Protein AF-0000000065842151 (afdb_homodimer)

Organism: Pteridium aquilinum subsp. aquilinum (NCBI:txid104588)

Radius of gyration: 40.68 Å; Cα contacts (8 Å, |Δi|>4): 523; chains: 2; bounding box: 52×160×145 Å

Secondary structure (DSSP, 8-state):
------------------------------------S--------SPPPHHHHHHHHHHHHHHHHHHHHHHHHHHT-EEEEE-TTS-EEEEEGGG-HHHHHHHHHHHHHHHHHHHHHHHHHHHHHHSS-SS-HHHHHHHHHHHHHHHHHHHHHHHHHHHHHHHHHHTTSB-BTTTB-TTTSHHHHHHHHHHHHHHHHHHHHHHHHHHHHHHHHHHHHHH--/------------------------------------S--------SPPPHHHHHHHHHHHHHHHHHHHHHHHHHHT-EEEEE-TTS-EEEEEGGG-HHHHHHHHHHHHHHHHHHHHHHHHHHHHHHSS-SS-HHHHHHHHHHHHHHHHHHHHHHHHHHHHHHHHHHTTSB-BTTTB-TTTSHHHHHHHHHHHHHHHHHHHHHHHHHHHHHHHHHHHHHH--

Structure (mmCIF, N/CA/C/O backbone):
data_AF-0000000065842151-model_v1
#
loop_
_entity.id
_entity.type
_entity.pdbx_description
1 polymer 'CASP-like protein 4C1'
#
loop_
_atom_site.group_PDB
_atom_site.id
_atom_site.type_symbol
_atom_site.label_atom_id
_atom_site.label_alt_id
_atom_site.label_comp_id
_atom_site.label_asym_id
_atom_site.label_entity_id
_atom_site.label_seq_id
_atom_site.pdbx_PDB_ins_code
_atom_site.Cartn_x
_atom_site.Cartn_y
_atom_site.Cartn_z
_atom_site.occupancy
_atom_site.B_iso_or_equiv
_atom_site.auth_seq_id
_atom_site.auth_comp_id
_atom_site.auth_asym_id
_atom_site.auth_atom_id
_atom_site.pdbx_PDB_model_num
ATOM 1 N N . MET A 1 1 ? -9.914 57.281 116.688 1 24.91 1 MET A N 1
ATOM 2 C CA . MET A 1 1 ? -9.477 58.281 115.688 1 24.91 1 MET A CA 1
ATOM 3 C C . MET A 1 1 ? -9.211 57.625 114.375 1 24.91 1 MET A C 1
ATOM 5 O O . MET A 1 1 ? -9.328 58.281 113.312 1 24.91 1 MET A O 1
ATOM 9 N N . ASP A 1 2 ? -8.398 56.594 114.438 1 25.83 2 ASP A N 1
ATOM 10 C CA . ASP A 1 2 ? -7.629 56.188 113.25 1 25.83 2 ASP A CA 1
ATOM 11 C C . ASP A 1 2 ? -8.547 55.656 112.188 1 25.83 2 ASP A C 1
ATOM 13 O O . ASP A 1 2 ? -9.344 54.75 112.375 1 25.83 2 ASP A O 1
ATOM 17 N N . SER A 1 3 ? -8.828 56.438 111.25 1 30.03 3 SER A N 1
ATOM 18 C CA . SER A 1 3 ? -9.789 56.5 110.188 1 30.03 3 SER A CA 1
ATOM 19 C C . SER A 1 3 ? -9.492 55.438 109.125 1 30.03 3 SER A C 1
ATOM 21 O O . SER A 1 3 ? -8.336 55.219 108.75 1 30.03 3 SER A O 1
ATOM 23 N N . PRO A 1 4 ? -10.25 54.375 109.125 1 31.84 4 PRO A N 1
ATOM 24 C CA . PRO A 1 4 ? -10.156 53.156 108.312 1 31.84 4 PRO A CA 1
ATOM 25 C C . PRO A 1 4 ? -10.094 53.438 106.812 1 31.84 4 PRO A C 1
ATOM 27 O O . PRO A 1 4 ? -11.008 54.062 106.25 1 31.84 4 PRO A O 1
ATOM 30 N N . GLU A 1 5 ? -9 53.906 106.312 1 28.08 5 GLU A N 1
ATOM 31 C CA . GLU A 1 5 ? -8.766 54.375 104.938 1 28.08 5 GLU A CA 1
ATOM 32 C C . GLU A 1 5 ? -9.148 53.312 103.875 1 28.08 5 GLU A C 1
ATOM 34 O O . GLU A 1 5 ? -8.664 52.156 103.938 1 28.08 5 GLU A O 1
ATOM 39 N N . SER A 1 6 ? -10.383 53.281 103.5 1 28.17 6 SER A N 1
ATOM 40 C CA . SER A 1 6 ? -11.125 52.438 102.562 1 28.17 6 SER A CA 1
ATOM 41 C C . SER A 1 6 ? -10.406 52.312 101.25 1 28.17 6 SER A C 1
ATOM 43 O O . SER A 1 6 ? -10.203 53.312 100.562 1 28.17 6 SER A O 1
ATOM 45 N N . SER A 1 7 ? -9.352 51.562 101.188 1 27.31 7 SER A N 1
ATOM 46 C CA . SER A 1 7 ? -8.453 51.406 100.062 1 27.31 7 SER A CA 1
ATOM 47 C C . SER A 1 7 ? -9.211 51.031 98.75 1 27.31 7 SER A C 1
ATOM 49 O O . SER A 1 7 ? -9.891 50 98.75 1 27.31 7 SER A O 1
ATOM 51 N N . ASP A 1 8 ? -9.812 51.938 98.125 1 26.78 8 ASP A N 1
ATOM 52 C CA . ASP A 1 8 ? -10.609 51.938 96.938 1 26.78 8 ASP A CA 1
ATOM 53 C C . ASP A 1 8 ? -9.891 51.219 95.812 1 26.78 8 ASP A C 1
ATOM 55 O O . ASP A 1 8 ? -8.922 51.719 95.25 1 26.78 8 ASP A O 1
ATOM 59 N N . ARG A 1 9 ? -9.531 50.062 96.125 1 24.05 9 ARG A N 1
ATOM 60 C CA . ARG A 1 9 ? -8.633 49.406 95.188 1 24.05 9 ARG A CA 1
ATOM 61 C C . ARG A 1 9 ? -9.086 49.594 93.75 1 24.05 9 ARG A C 1
ATOM 63 O O . ARG A 1 9 ? -10.188 50.094 93.5 1 24.05 9 ARG A O 1
ATOM 70 N N . GLY A 1 10 ? -9.031 48.594 93 1 23.36 10 GLY A N 1
ATOM 71 C CA . GLY A 1 10 ? -8.227 48.031 91.875 1 23.36 10 GLY A CA 1
ATOM 72 C C . GLY A 1 10 ? -8.914 48.094 90.562 1 23.36 10 GLY A C 1
ATOM 73 O O . GLY A 1 10 ? -8.383 47.594 89.562 1 23.36 10 GLY A O 1
ATOM 74 N N . LEU A 1 11 ? -10.258 48.344 90.562 1 25.69 11 LEU A N 1
ATOM 75 C CA . LEU A 1 11 ? -10.977 47.656 89.5 1 25.69 11 LEU A CA 1
ATOM 76 C C . LEU A 1 11 ? -10.648 48.25 88.125 1 25.69 11 LEU A C 1
ATOM 78 O O . LEU A 1 11 ? -11.008 49.375 87.875 1 25.69 11 LEU A O 1
ATOM 82 N N . ASN A 1 12 ? -9.453 48.25 87.812 1 26 12 ASN A N 1
ATOM 83 C CA . ASN A 1 12 ? -9.156 48.844 86.5 1 26 12 ASN A CA 1
ATOM 84 C C . ASN A 1 12 ? -10.141 48.406 85.438 1 26 12 ASN A C 1
ATOM 86 O O . ASN A 1 12 ? -10.398 47.219 85.25 1 26 12 ASN A O 1
ATOM 90 N N . PRO A 1 13 ? -11.078 49.25 85.188 1 26.97 13 PRO A N 1
ATOM 91 C CA . PRO A 1 13 ? -12.094 48.938 84.188 1 26.97 13 PRO A CA 1
ATOM 92 C C . PRO A 1 13 ? -11.492 48.375 82.875 1 26.97 13 PRO A C 1
ATOM 94 O O . PRO A 1 13 ? -10.422 48.812 82.438 1 26.97 13 PRO A O 1
ATOM 97 N N . MET A 1 14 ? -11.508 47.094 82.75 1 27.36 14 MET A N 1
ATOM 98 C CA . MET A 1 14 ? -11.016 46.406 81.562 1 27.36 14 MET A CA 1
ATOM 99 C C . MET A 1 14 ? -11.586 47.062 80.312 1 27.36 14 MET A C 1
ATOM 101 O O . MET A 1 14 ? -12.805 47.125 80.125 1 27.36 14 MET A O 1
ATOM 105 N N . THR A 1 15 ? -11.18 48.312 80.062 1 27.17 15 THR A N 1
ATOM 106 C CA . THR A 1 15 ? -11.664 48.906 78.812 1 27.17 15 THR A CA 1
ATOM 107 C C . THR A 1 15 ? -11.68 47.906 77.688 1 27.17 15 THR A C 1
ATOM 109 O O . THR A 1 15 ? -10.734 47.125 77.5 1 27.17 15 THR A O 1
ATOM 112 N N . PRO A 1 16 ? -12.859 47.406 77.375 1 27.44 16 PRO A N 1
ATOM 113 C CA . PRO A 1 16 ? -12.922 46.406 76.312 1 27.44 16 PRO A CA 1
ATOM 114 C C . PRO A 1 16 ? -12.125 46.812 75.062 1 27.44 16 PRO A C 1
ATOM 116 O O . PRO A 1 16 ? -12.094 48 74.688 1 27.44 16 PRO A O 1
ATOM 119 N N . ASP A 1 17 ? -10.914 46.438 74.938 1 26.8 17 ASP A N 1
ATOM 120 C CA . ASP A 1 17 ? -10.086 46.719 73.75 1 26.8 17 ASP A CA 1
ATOM 121 C C . ASP A 1 17 ? -10.891 46.594 72.438 1 26.8 17 ASP A C 1
ATOM 123 O O . ASP A 1 17 ? -11.539 45.562 72.25 1 26.8 17 ASP A O 1
ATOM 127 N N . HIS A 1 18 ? -11.609 47.594 72.125 1 26.8 18 HIS A N 1
ATOM 128 C CA . HIS A 1 18 ? -12.297 47.594 70.812 1 26.8 18 HIS A CA 1
ATOM 129 C C . HIS A 1 18 ? -11.43 47 69.75 1 26.8 18 HIS A C 1
ATOM 131 O O . HIS A 1 18 ? -10.305 47.438 69.5 1 26.8 18 HIS A O 1
ATOM 137 N N . GLY A 1 19 ? -11.328 45.75 69.688 1 25.97 19 GLY A N 1
ATOM 138 C CA . GLY A 1 19 ? -10.648 45.031 68.625 1 25.97 19 GLY A CA 1
ATOM 139 C C . GLY A 1 19 ? -10.906 45.625 67.25 1 25.97 19 GLY A C 1
ATOM 140 O O . GLY A 1 19 ? -12.055 45.688 66.812 1 25.97 19 GLY A O 1
ATOM 141 N N . GLY A 1 20 ? -10.312 46.781 67.062 1 25.92 20 GLY A N 1
ATOM 142 C CA . GLY A 1 20 ? -10.375 47.438 65.75 1 25.92 20 GLY A CA 1
ATOM 143 C C . GLY A 1 20 ? -10.414 46.469 64.562 1 25.92 20 GLY A C 1
ATOM 144 O O . GLY A 1 20 ? -9.5 45.625 64.438 1 25.92 20 GLY A O 1
ATOM 145 N N . HIS A 1 21 ? -11.594 45.906 64.375 1 26.64 21 HIS A N 1
ATOM 146 C CA . HIS A 1 21 ? -11.742 45.094 63.156 1 26.64 21 HIS A CA 1
ATOM 147 C C . HIS A 1 21 ? -11.125 45.812 61.938 1 26.64 21 HIS A C 1
ATOM 149 O O . HIS A 1 21 ? -11.57 46.875 61.531 1 26.64 21 HIS A O 1
ATOM 155 N N . ASN A 1 22 ? -9.836 46.062 62.031 1 25.08 22 ASN A N 1
ATOM 156 C CA . ASN A 1 22 ? -9.219 46.625 60.844 1 25.08 22 ASN A CA 1
ATOM 157 C C . ASN A 1 22 ? -9.82 46.031 59.562 1 25.08 22 ASN A C 1
ATOM 159 O O . ASN A 1 22 ? -9.812 44.844 59.375 1 25.08 22 ASN A O 1
ATOM 163 N N . GLY A 1 23 ? -10.945 46.562 59.281 1 24.59 23 GLY A N 1
ATOM 164 C CA . GLY A 1 23 ? -11.469 46.25 57.938 1 24.59 23 GLY A CA 1
ATOM 165 C C . GLY A 1 23 ? -10.398 46.219 56.875 1 24.59 23 GLY A C 1
ATOM 166 O O . GLY A 1 23 ? -9.852 47.281 56.531 1 24.59 23 GLY A O 1
ATOM 167 N N . LYS A 1 24 ? -9.484 45.344 57.062 1 2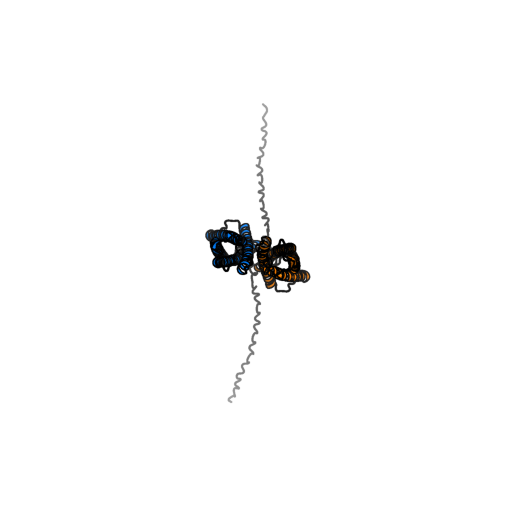8.33 24 LYS A N 1
ATOM 168 C CA . LYS A 1 24 ? -8.57 45.281 55.938 1 28.33 24 LYS A CA 1
ATOM 169 C C . LYS A 1 24 ? -9.32 45.406 54.625 1 28.33 24 LYS A C 1
ATOM 171 O O . LYS A 1 24 ? -10.242 44.625 54.344 1 28.33 24 LYS A O 1
ATOM 176 N N . VAL A 1 25 ? -9.648 46.656 54.375 1 27.19 25 VAL A N 1
ATOM 177 C CA . VAL A 1 25 ? -10 46.812 52.969 1 27.19 25 VAL A CA 1
ATOM 178 C C . VAL A 1 25 ? -9.094 45.906 52.125 1 27.19 25 VAL A C 1
ATOM 180 O O . VAL A 1 25 ? -7.867 46.062 52.156 1 27.19 25 VAL A O 1
ATOM 183 N N . VAL A 1 26 ? -9.391 44.719 52.156 1 27.33 26 VAL A N 1
ATOM 184 C CA . VAL A 1 26 ? -8.68 43.969 51.125 1 27.33 26 VAL A CA 1
ATOM 185 C C . VAL A 1 26 ? -8.656 44.75 49.812 1 27.33 26 VAL A C 1
ATOM 187 O O . VAL A 1 26 ? -9.711 45.031 49.25 1 27.33 26 VAL A O 1
ATOM 190 N N . HIS A 1 27 ? -7.922 45.812 49.844 1 23.11 27 HIS A N 1
ATOM 191 C CA . HIS A 1 27 ? -7.695 46.25 48.469 1 23.11 27 HIS A CA 1
ATOM 192 C C . HIS A 1 27 ? -7.578 45.062 47.531 1 23.11 27 HIS A C 1
ATOM 194 O O . HIS A 1 27 ? -6.734 44.188 47.719 1 23.11 27 HIS A O 1
ATOM 200 N N . TYR A 1 28 ? -8.711 44.656 47.062 1 24.67 28 TYR A N 1
ATOM 201 C CA . TYR A 1 28 ? -8.609 43.875 45.844 1 24.67 28 TYR A CA 1
ATOM 202 C C . TYR A 1 28 ? -7.52 44.406 44.938 1 24.67 28 TYR A C 1
ATOM 204 O O . TYR A 1 28 ? -7.684 45.438 44.312 1 24.67 28 TYR A O 1
ATOM 212 N N . PHE A 1 29 ? -6.32 44.562 45.438 1 25.61 29 PHE A N 1
ATOM 213 C CA . PHE A 1 29 ? -5.383 44.781 44.344 1 25.61 29 PHE A CA 1
ATOM 214 C C . PHE A 1 29 ? -5.766 43.938 43.125 1 25.61 29 PHE A C 1
ATOM 216 O O . PHE A 1 29 ? -5.793 42.719 43.219 1 25.61 29 PHE A O 1
ATOM 223 N N . GLY A 1 30 ? -6.75 44.438 42.375 1 24.7 30 GLY A N 1
ATOM 224 C CA . GLY A 1 30 ? -6.871 43.938 41.031 1 24.7 30 GLY A CA 1
ATOM 225 C C . GLY A 1 30 ? -5.543 43.5 40.406 1 24.7 30 GLY A C 1
ATOM 226 O O . GLY A 1 30 ? -4.793 44.344 39.906 1 24.7 30 GLY A O 1
ATOM 227 N N . GLN A 1 31 ? -4.715 42.969 41.188 1 27.17 31 GLN A N 1
ATOM 228 C CA . GLN A 1 31 ? -3.568 42.469 40.406 1 27.17 31 GLN A CA 1
ATOM 229 C C . GLN A 1 31 ? -3.975 42.094 39 1 27.17 31 GLN A C 1
ATOM 231 O O . GLN A 1 31 ? -4.75 41.156 38.781 1 27.17 31 GLN A O 1
ATOM 236 N N . GLY A 1 32 ? -4.238 43.094 38.219 1 26.77 32 GLY A N 1
ATOM 237 C CA . GLY A 1 32 ? -4.332 42.844 36.781 1 26.77 32 GLY A CA 1
ATOM 238 C C . GLY A 1 32 ? -3.506 41.656 36.312 1 26.77 32 GLY A C 1
ATOM 239 O O . GLY A 1 32 ? -2.275 41.688 36.344 1 26.77 32 GLY A O 1
ATOM 240 N N . VAL A 1 33 ? -3.746 40.562 36.875 1 29.89 33 VAL A N 1
ATOM 241 C CA . VAL A 1 33 ? -3.141 39.375 36.25 1 29.89 33 VAL A CA 1
ATOM 242 C C . VAL A 1 33 ? -2.902 39.656 34.75 1 29.89 33 VAL A C 1
ATOM 244 O O . VAL A 1 33 ? -3.854 39.781 34 1 29.89 33 VAL A O 1
ATOM 247 N N . GLU A 1 34 ? -2.115 40.656 34.438 1 28.94 34 GLU A N 1
ATOM 248 C CA . GLU A 1 34 ? -1.539 40.719 33.094 1 28.94 34 GLU A CA 1
ATOM 249 C C . GLU A 1 34 ? -1.338 39.312 32.5 1 28.94 34 GLU A C 1
ATOM 251 O O . GLU A 1 34 ? -0.282 38.719 32.688 1 28.94 34 GLU A O 1
ATOM 256 N N . GLY A 1 35 ? -2.023 38.375 33.031 1 29.78 35 GLY A N 1
ATOM 257 C CA . GLY A 1 35 ? -2.01 37.188 32.156 1 29.78 35 GLY A CA 1
ATOM 258 C C . GLY A 1 35 ? -1.919 37.562 30.672 1 29.78 35 GLY A C 1
ATOM 259 O O . GLY A 1 35 ? -2.891 38.031 30.094 1 29.78 35 GLY A O 1
ATOM 260 N N . GLY A 1 36 ? -0.933 38.375 30.469 1 31.09 36 GLY A N 1
ATOM 261 C CA . GLY A 1 36 ? -0.72 38.688 29.078 1 31.09 36 GLY A CA 1
ATOM 262 C C . GLY A 1 36 ? -1.371 37.688 28.125 1 31.09 36 GLY A C 1
ATOM 263 O O . GLY A 1 36 ? -1.628 36.562 28.5 1 31.09 36 GLY A O 1
ATOM 264 N N . PRO A 1 37 ? -2.289 38.25 27.391 1 31.47 37 PRO A N 1
ATOM 265 C CA . PRO A 1 37 ? -2.881 37.312 26.453 1 31.47 37 PRO A CA 1
ATOM 266 C C . PRO A 1 37 ? -1.954 36.125 26.141 1 31.47 37 PRO A C 1
ATOM 268 O O . PRO A 1 37 ? -0.733 36.25 26.266 1 31.47 37 PRO A O 1
ATOM 271 N N . ALA A 1 38 ? -2.289 34.906 26.688 1 35.12 38 ALA A N 1
ATOM 272 C CA . ALA A 1 38 ? -1.482 33.812 26.188 1 35.12 38 ALA A CA 1
ATOM 273 C C . ALA A 1 38 ? -0.69 34.219 24.953 1 35.12 38 ALA A C 1
ATOM 275 O O . ALA A 1 38 ? -1.243 34.812 24.016 1 35.12 38 ALA A O 1
ATOM 276 N N . SER A 1 39 ? 0.423 34.875 25.203 1 34.34 39 SER A N 1
ATOM 277 C CA . SER A 1 39 ? 1.274 35.156 24.047 1 34.34 39 SER A CA 1
ATOM 278 C C . SER A 1 39 ? 0.895 34.25 22.859 1 34.34 39 SER A C 1
ATOM 280 O O . SER A 1 39 ? 0.582 33.094 23.047 1 34.34 39 SER A O 1
ATOM 282 N N . PRO A 1 40 ? 0.268 34.812 21.906 1 35.75 40 PRO A N 1
ATOM 283 C CA . PRO A 1 40 ? -0.012 33.906 20.781 1 35.75 40 PRO A CA 1
ATOM 284 C C . PRO A 1 40 ? 0.972 32.719 20.719 1 35.75 40 PRO A C 1
ATOM 286 O O . PRO A 1 40 ? 2.178 32.906 20.875 1 35.75 40 PRO A O 1
ATOM 289 N N . ARG A 1 41 ? 0.798 31.656 21.484 1 42.19 41 ARG A N 1
ATOM 290 C CA . ARG A 1 41 ? 1.702 30.562 21.203 1 42.19 41 ARG A CA 1
ATOM 291 C C . ARG A 1 41 ? 2.488 30.812 19.922 1 42.19 41 ARG A C 1
ATOM 293 O O . ARG A 1 41 ? 1.901 30.984 18.844 1 42.19 41 ARG A O 1
ATOM 300 N N . LYS A 1 42 ? 3.434 31.562 19.953 1 44 42 LYS A N 1
ATOM 301 C CA . LYS A 1 42 ? 4.355 31.781 18.844 1 44 42 LYS A CA 1
ATOM 302 C C . LYS A 1 42 ? 4.305 30.625 17.859 1 44 42 LYS A C 1
ATOM 304 O O . LYS A 1 42 ? 4.719 29.5 18.172 1 44 42 LYS A O 1
ATOM 309 N N . LEU A 1 43 ? 3.139 30.266 17.297 1 47.91 43 LEU A N 1
ATOM 310 C CA . LEU A 1 43 ? 3.133 29.312 16.188 1 47.91 43 LEU A CA 1
ATOM 311 C C . LEU A 1 43 ? 4.477 29.297 15.469 1 47.91 43 LEU A C 1
ATOM 313 O O . LEU A 1 43 ? 4.883 30.297 14.883 1 47.91 43 LEU A O 1
ATOM 317 N N . GLY A 1 44 ? 5.461 28.844 16.219 1 49.12 44 GLY A N 1
ATOM 318 C CA . GLY A 1 44 ? 6.816 28.766 15.695 1 49.12 44 GLY A CA 1
ATOM 319 C C . GLY A 1 44 ? 6.875 28.734 14.18 1 49.12 44 GLY A C 1
ATOM 320 O O . GLY A 1 44 ? 5.84 28.641 13.516 1 49.12 44 GLY A O 1
ATOM 321 N N . HIS A 1 45 ? 8.07 29.156 13.594 1 58.09 45 HIS A N 1
ATOM 322 C CA . HIS A 1 45 ? 8.414 29.094 12.172 1 58.09 45 HIS A CA 1
ATOM 323 C C . HIS A 1 45 ? 8.078 27.734 11.586 1 58.09 45 HIS A C 1
ATOM 325 O O . HIS A 1 45 ? 7.969 26.75 12.32 1 58.09 45 HIS A O 1
ATOM 331 N N . GLY A 1 46 ? 7.359 27.75 10.508 1 60.47 46 GLY A N 1
ATOM 332 C CA . GLY A 1 46 ? 6.957 26.609 9.703 1 60.47 46 GLY A CA 1
ATOM 333 C C . GLY A 1 46 ? 8.016 25.516 9.633 1 60.47 46 GLY A C 1
ATOM 334 O O . GLY A 1 46 ? 7.883 24.562 8.867 1 60.47 46 GLY A O 1
ATOM 335 N N . HIS A 1 47 ? 9.055 25.688 10.633 1 66.69 47 HIS A N 1
ATOM 336 C CA . HIS A 1 47 ? 10.125 24.703 10.539 1 66.69 47 HIS A CA 1
ATOM 337 C C . HIS A 1 47 ? 9.938 23.594 11.57 1 66.69 47 HIS A C 1
ATOM 339 O O . HIS A 1 47 ? 9.359 23.812 12.633 1 66.69 47 HIS A O 1
ATOM 345 N N . LEU A 1 48 ? 10.32 22.469 11.203 1 73.44 48 LEU A N 1
ATOM 346 C CA . LEU A 1 48 ? 10.258 21.297 12.07 1 73.44 48 LEU A CA 1
ATOM 347 C C . LEU A 1 48 ? 11.234 21.422 13.234 1 73.44 48 LEU A C 1
ATOM 349 O O . LEU A 1 48 ? 12.289 22.047 13.094 1 73.44 48 LEU A O 1
ATOM 353 N N . HIS A 1 49 ? 10.836 20.844 14.391 1 80 49 HIS A N 1
ATOM 354 C CA . HIS A 1 49 ? 11.758 20.734 15.516 1 80 49 HIS A CA 1
ATOM 355 C C . HIS A 1 49 ? 13 19.938 15.125 1 80 49 HIS A C 1
ATOM 357 O O . HIS A 1 49 ? 12.914 19 14.32 1 80 49 HIS A O 1
ATOM 363 N N . PRO A 1 50 ? 14.125 20.297 15.609 1 80.5 50 PRO A N 1
ATOM 364 C CA . PRO A 1 50 ? 15.367 19.594 15.266 1 80.5 50 PRO A CA 1
ATOM 365 C C . PRO A 1 50 ? 15.289 18.094 15.516 1 80.5 50 PRO A C 1
ATOM 367 O O . PRO A 1 50 ? 15.891 17.312 14.773 1 80.5 50 PRO A O 1
ATOM 370 N N . LYS A 1 51 ? 14.594 17.766 16.531 1 84.38 51 LYS A N 1
ATOM 371 C CA . LYS A 1 51 ? 14.43 16.344 16.812 1 84.38 51 LYS A CA 1
ATOM 372 C C . LYS A 1 51 ? 13.688 15.633 15.68 1 84.38 51 LYS A C 1
ATOM 374 O O . LYS A 1 51 ? 13.992 14.492 15.344 1 84.38 51 LYS A O 1
ATOM 379 N N . ALA A 1 52 ? 12.75 16.297 15.141 1 84.81 52 ALA A N 1
ATOM 380 C CA . ALA A 1 52 ? 11.984 15.727 14.031 1 84.81 52 ALA A CA 1
ATOM 381 C C . ALA A 1 52 ? 12.836 15.602 12.781 1 84.81 52 ALA A C 1
ATOM 383 O O . ALA A 1 52 ? 12.703 14.633 12.023 1 84.81 52 ALA A O 1
ATOM 384 N N . ASN A 1 53 ? 13.703 16.484 12.664 1 84.56 53 ASN A N 1
ATOM 385 C CA . ASN A 1 53 ? 14.609 16.438 11.523 1 84.56 53 ASN A CA 1
ATOM 386 C C . ASN A 1 53 ? 15.609 15.281 11.664 1 84.56 53 ASN A C 1
ATOM 388 O O . ASN A 1 53 ? 15.93 14.617 10.68 1 84.56 53 ASN A O 1
ATOM 392 N N . THR A 1 54 ? 16.078 15.125 12.82 1 86.81 54 THR A N 1
ATOM 393 C CA . THR A 1 54 ? 16.984 14.016 13.07 1 86.81 54 THR A CA 1
ATOM 394 C C . THR A 1 54 ? 16.281 12.68 12.883 1 86.81 54 THR A C 1
ATOM 396 O O . THR A 1 54 ? 16.859 11.734 12.336 1 86.81 54 THR A O 1
ATOM 399 N N . ALA A 1 55 ? 15.062 12.617 13.336 1 91.94 55 ALA A N 1
ATOM 400 C CA . ALA A 1 55 ? 14.273 11.398 13.156 1 91.94 55 ALA A CA 1
ATOM 401 C C . ALA A 1 55 ? 14.062 11.094 11.68 1 91.94 55 ALA A C 1
ATOM 403 O O . ALA A 1 55 ? 14.133 9.938 11.258 1 91.94 55 ALA A O 1
ATOM 404 N N . LEU A 1 56 ? 13.781 12.102 10.969 1 92.38 56 LEU A N 1
ATOM 405 C CA . LEU A 1 56 ? 13.594 11.93 9.531 1 92.38 56 LEU A CA 1
ATOM 406 C C . LEU A 1 56 ? 14.859 11.391 8.875 1 92.38 56 LEU A C 1
ATOM 408 O O . LEU A 1 56 ? 14.797 10.5 8.023 1 92.38 56 LEU A O 1
ATOM 412 N N . LEU A 1 57 ? 15.984 11.891 9.258 1 91.44 57 LEU A N 1
ATOM 413 C CA . LEU A 1 57 ? 17.266 11.43 8.719 1 91.44 57 LEU A CA 1
ATOM 414 C C . LEU A 1 57 ? 17.516 9.977 9.094 1 91.44 57 LEU A C 1
ATOM 416 O O . LEU A 1 57 ? 18 9.195 8.266 1 91.44 57 LEU A O 1
ATOM 420 N N . LEU A 1 58 ? 17.203 9.641 10.266 1 94.19 58 LEU A N 1
ATOM 421 C CA . LEU A 1 58 ? 17.375 8.258 10.719 1 94.19 58 LEU A CA 1
ATOM 422 C C . LEU A 1 58 ? 16.469 7.316 9.938 1 94.19 58 LEU A C 1
ATOM 424 O O . LEU A 1 58 ? 16.891 6.223 9.547 1 94.19 58 LEU A O 1
ATOM 428 N N . LEU A 1 59 ? 15.266 7.773 9.742 1 96.94 59 LEU A N 1
ATOM 429 C CA . LEU A 1 59 ? 14.328 6.953 8.984 1 96.94 59 LEU A CA 1
ATOM 430 C C . LEU A 1 59 ? 14.812 6.77 7.547 1 96.94 59 LEU A C 1
ATOM 432 O O . LEU A 1 59 ? 14.664 5.688 6.973 1 96.94 59 LEU A O 1
ATOM 436 N N . ARG A 1 60 ? 15.391 7.711 6.996 1 96.38 60 ARG A N 1
ATOM 437 C CA . ARG A 1 60 ? 15.914 7.621 5.637 1 96.38 60 ARG A CA 1
ATOM 438 C C . ARG A 1 60 ? 17.109 6.684 5.574 1 96.38 60 ARG A C 1
ATOM 440 O O . ARG A 1 60 ? 17.281 5.93 4.613 1 96.38 60 ARG A O 1
ATOM 447 N N . LEU A 1 61 ? 17.875 6.738 6.57 1 96.94 61 LEU A N 1
ATOM 448 C CA . LEU A 1 61 ? 19.016 5.84 6.648 1 96.94 61 LEU A CA 1
ATOM 449 C C . LEU A 1 61 ? 18.562 4.387 6.754 1 96.94 61 LEU A C 1
ATOM 451 O O . LEU A 1 61 ? 19.125 3.51 6.082 1 96.94 61 LEU A O 1
ATOM 455 N N . LEU A 1 62 ? 17.578 4.219 7.551 1 98.38 62 LEU A N 1
ATOM 456 C CA . LEU A 1 62 ? 17.062 2.869 7.715 1 98.38 62 LEU A CA 1
ATOM 457 C C . LEU A 1 62 ? 16.391 2.391 6.43 1 98.38 62 LEU A C 1
ATOM 459 O O . LEU A 1 62 ? 16.547 1.23 6.039 1 98.38 62 LEU A O 1
ATOM 463 N N . THR A 1 63 ? 15.609 3.289 5.84 1 98.62 63 THR A N 1
ATOM 464 C CA . THR A 1 63 ? 15.008 2.947 4.555 1 98.62 63 THR A CA 1
ATOM 465 C C . THR A 1 63 ? 16.078 2.553 3.541 1 98.62 63 THR A C 1
ATOM 467 O O . THR A 1 63 ? 15.922 1.571 2.812 1 98.62 63 THR A O 1
ATOM 470 N N . PHE A 1 64 ? 17.156 3.256 3.531 1 98.44 64 PHE A N 1
ATOM 471 C CA . PHE A 1 64 ? 18.25 2.986 2.615 1 98.44 64 PHE A CA 1
ATOM 472 C C . PHE A 1 64 ? 18.891 1.632 2.914 1 98.44 64 PHE A C 1
ATOM 474 O O . PHE A 1 64 ? 19.078 0.814 2.01 1 98.44 64 PHE A O 1
ATOM 481 N N . ALA A 1 65 ? 19.156 1.396 4.133 1 98.69 65 ALA A N 1
ATOM 482 C CA . ALA A 1 65 ? 19.812 0.16 4.535 1 98.69 65 ALA A CA 1
ATOM 483 C C . ALA A 1 65 ? 18.953 -1.058 4.211 1 98.69 65 ALA A C 1
ATOM 485 O O . ALA A 1 65 ? 19.438 -2.033 3.633 1 98.69 65 ALA A O 1
ATOM 486 N N . PHE A 1 66 ? 17.734 -0.978 4.527 1 98.88 66 PHE A N 1
ATOM 487 C CA . PHE A 1 66 ? 16.844 -2.111 4.305 1 98.88 66 PHE A CA 1
ATOM 488 C C . PHE A 1 66 ? 16.594 -2.326 2.816 1 98.88 66 PHE A C 1
ATOM 490 O O . PHE A 1 66 ? 16.547 -3.465 2.348 1 98.88 66 PHE A O 1
ATOM 497 N N . SER A 1 67 ? 16.391 -1.261 2.078 1 98.81 67 SER A N 1
ATOM 498 C CA . SER A 1 67 ? 16.156 -1.405 0.643 1 98.81 67 SER A CA 1
ATOM 499 C C . SER A 1 67 ? 17.406 -1.915 -0.066 1 98.81 67 SER A C 1
ATOM 501 O O . SER A 1 67 ? 17.312 -2.721 -0.996 1 98.81 67 SER A O 1
ATOM 503 N N . LEU A 1 68 ? 18.531 -1.493 0.384 1 98.75 68 LEU A N 1
ATOM 504 C CA . LEU A 1 68 ? 19.781 -1.971 -0.203 1 98.75 68 LEU A CA 1
ATOM 505 C C . LEU A 1 68 ? 19.984 -3.455 0.084 1 98.75 68 LEU A C 1
ATOM 507 O O . LEU A 1 68 ? 20.344 -4.219 -0.812 1 98.75 68 LEU A O 1
ATOM 511 N N . ALA A 1 69 ? 19.781 -3.795 1.305 1 98.75 69 ALA A N 1
ATOM 512 C CA . ALA A 1 69 ? 19.922 -5.203 1.674 1 98.75 69 ALA A CA 1
ATOM 513 C C . ALA A 1 69 ? 18.969 -6.074 0.854 1 98.75 69 ALA A C 1
ATOM 515 O O . ALA A 1 69 ? 19.375 -7.121 0.337 1 98.75 69 ALA A O 1
ATOM 516 N N . SER A 1 70 ? 17.75 -5.656 0.734 1 98.81 70 SER A N 1
ATOM 517 C CA . SER A 1 70 ? 16.781 -6.395 -0.059 1 98.81 70 SER A CA 1
ATOM 518 C C . SER A 1 70 ? 17.203 -6.496 -1.517 1 98.81 70 SER A C 1
ATOM 520 O O . SER A 1 70 ? 17.109 -7.562 -2.127 1 98.81 70 SER A O 1
ATOM 522 N N . LEU A 1 71 ? 17.688 -5.414 -2.006 1 98.56 71 LEU A N 1
ATOM 523 C CA . LEU A 1 71 ? 18.125 -5.328 -3.393 1 98.56 71 LEU A CA 1
ATOM 524 C C . LEU A 1 71 ? 19.281 -6.301 -3.66 1 98.56 71 LEU A C 1
ATOM 526 O O . LEU A 1 71 ? 19.25 -7.047 -4.641 1 98.56 71 LEU A O 1
ATOM 530 N N . VAL A 1 72 ? 20.203 -6.309 -2.82 1 98.38 72 VAL A N 1
ATOM 531 C CA . VAL A 1 72 ? 21.391 -7.141 -3.006 1 98.38 72 VAL A CA 1
ATOM 532 C C . VAL A 1 72 ? 21 -8.617 -2.893 1 98.38 72 VAL A C 1
ATOM 534 O O . VAL A 1 72 ? 21.406 -9.43 -3.725 1 98.38 72 VAL A O 1
ATOM 537 N N . ILE A 1 73 ? 20.219 -8.945 -1.937 1 98.44 73 ILE A N 1
ATOM 538 C CA . ILE A 1 73 ? 19.828 -10.336 -1.73 1 98.44 73 ILE A CA 1
ATOM 539 C C . ILE A 1 73 ? 19.016 -10.828 -2.93 1 98.44 73 ILE A C 1
ATOM 541 O O . ILE A 1 73 ? 19.234 -11.93 -3.43 1 98.44 73 ILE A O 1
ATOM 545 N N . MET A 1 74 ? 18.156 -10.047 -3.416 1 98.25 74 MET A N 1
ATOM 546 C CA . MET A 1 74 ? 17.344 -10.453 -4.562 1 98.25 74 MET A CA 1
ATOM 547 C C . MET A 1 74 ? 18.188 -10.547 -5.824 1 98.25 74 MET A C 1
ATOM 549 O O . MET A 1 74 ? 18.062 -11.508 -6.59 1 98.25 74 MET A O 1
ATOM 553 N N . ALA A 1 75 ? 19.062 -9.617 -5.98 1 97.44 75 ALA A N 1
ATOM 554 C CA . ALA A 1 75 ? 19.875 -9.57 -7.191 1 97.44 75 ALA A CA 1
ATOM 555 C C . ALA A 1 75 ? 20.844 -10.75 -7.254 1 97.44 75 ALA A C 1
ATOM 557 O O . ALA A 1 75 ? 21.266 -11.148 -8.344 1 97.44 75 ALA A O 1
ATOM 558 N N . THR A 1 76 ? 21.125 -11.297 -6.121 1 96.75 76 THR A N 1
ATOM 559 C CA . THR A 1 76 ? 22.062 -12.414 -6.082 1 96.75 76 THR A CA 1
ATOM 560 C C . THR A 1 76 ? 21.328 -13.734 -5.883 1 96.75 76 THR A C 1
ATOM 562 O O . THR A 1 76 ? 21.953 -14.773 -5.656 1 96.75 76 THR A O 1
ATOM 565 N N . ASN A 1 77 ? 20.062 -13.695 -5.965 1 96.69 77 ASN A N 1
ATOM 566 C CA . ASN A 1 77 ? 19.266 -14.883 -5.691 1 96.69 77 ASN A CA 1
ATOM 567 C C . ASN A 1 77 ? 19.203 -15.805 -6.902 1 96.69 77 ASN A C 1
ATOM 569 O O . ASN A 1 77 ? 18.547 -15.492 -7.898 1 96.69 77 ASN A O 1
ATOM 573 N N . SER A 1 78 ? 19.922 -16.812 -6.914 1 93.94 78 SER A N 1
ATOM 574 C CA . SER A 1 78 ? 19.922 -17.891 -7.898 1 93.94 78 SER A CA 1
ATOM 575 C C . SER A 1 78 ? 20.266 -19.234 -7.25 1 93.94 78 SER A C 1
ATOM 577 O O . SER A 1 78 ? 20.906 -19.266 -6.203 1 93.94 78 SER A O 1
ATOM 579 N N . ALA A 1 79 ? 19.625 -20.281 -7.793 1 91.5 79 ALA A N 1
ATOM 580 C CA . ALA A 1 79 ? 19.906 -21.625 -7.289 1 91.5 79 ALA A CA 1
ATOM 581 C C . ALA A 1 79 ? 19.891 -22.641 -8.422 1 91.5 79 ALA A C 1
ATOM 583 O O . ALA A 1 79 ? 19.062 -22.562 -9.328 1 91.5 79 ALA A O 1
ATOM 584 N N . THR A 1 80 ? 20.859 -23.547 -8.375 1 88.56 80 THR A N 1
ATOM 585 C CA . THR A 1 80 ? 20.906 -24.641 -9.336 1 88.56 80 THR A CA 1
ATOM 586 C C . THR A 1 80 ? 20.422 -25.938 -8.703 1 88.56 80 THR A C 1
ATOM 588 O O . THR A 1 80 ? 20.844 -26.312 -7.613 1 88.56 80 THR A O 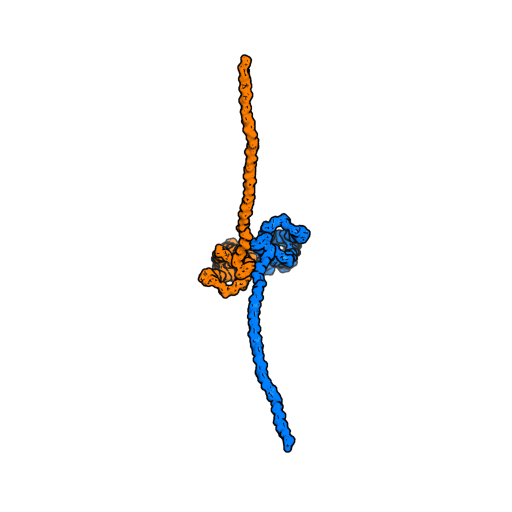1
ATOM 591 N N . THR A 1 81 ? 19.359 -26.453 -9.32 1 83.06 81 THR A N 1
ATOM 592 C CA . THR A 1 81 ? 18.828 -27.703 -8.797 1 83.06 81 THR A CA 1
ATOM 593 C C . THR A 1 81 ? 19.031 -28.844 -9.797 1 83.06 81 THR A C 1
ATOM 595 O O . THR A 1 81 ? 19.188 -28.609 -11 1 83.06 81 THR A O 1
ATOM 598 N N . THR A 1 82 ? 19.344 -30.016 -9.172 1 72.56 82 THR A N 1
ATOM 599 C CA . THR A 1 82 ? 19.422 -31.219 -10 1 72.56 82 THR A CA 1
ATOM 600 C C . THR A 1 82 ? 18.047 -31.844 -10.172 1 72.56 82 THR A C 1
ATOM 602 O O . THR A 1 82 ? 17.438 -32.312 -9.203 1 72.56 82 THR A O 1
ATOM 605 N N . ALA A 1 83 ? 17.297 -31.281 -11.008 1 61.28 83 ALA A N 1
ATOM 606 C CA . ALA A 1 83 ? 15.938 -31.781 -11.188 1 61.28 83 ALA A CA 1
ATOM 607 C C . ALA A 1 83 ? 15.945 -33.281 -11.531 1 61.28 83 ALA A C 1
ATOM 609 O O . ALA A 1 83 ? 16.984 -33.812 -11.891 1 61.28 83 ALA A O 1
ATOM 610 N N . THR A 1 84 ? 14.734 -34.031 -11.25 1 56.66 84 THR A N 1
ATOM 611 C CA . THR A 1 84 ? 14.5 -35.469 -11.336 1 56.66 84 THR A CA 1
ATOM 612 C C . THR A 1 84 ? 15.109 -36.031 -12.617 1 56.66 84 THR A C 1
ATOM 614 O O . THR A 1 84 ? 15.609 -37.156 -12.633 1 56.66 84 THR A O 1
ATOM 617 N N . ALA A 1 85 ? 15.219 -35.375 -13.602 1 55.41 85 ALA A N 1
ATOM 618 C CA . ALA A 1 85 ? 15.656 -36.094 -14.789 1 55.41 85 ALA A CA 1
ATOM 619 C C . ALA A 1 85 ? 17.141 -35.906 -15.055 1 55.41 85 ALA A C 1
ATOM 621 O O . ALA A 1 85 ? 17.594 -36.031 -16.188 1 55.41 85 ALA A O 1
ATOM 622 N N . GLY A 1 86 ? 17.828 -35.594 -13.984 1 61.75 86 GLY A N 1
ATOM 623 C CA . GLY A 1 86 ? 19.266 -35.594 -14.148 1 61.75 86 GLY A CA 1
ATOM 624 C C . GLY A 1 86 ? 19.797 -34.312 -14.742 1 61.75 86 GLY A C 1
ATOM 625 O O . GLY A 1 86 ? 20.984 -34.188 -15.008 1 61.75 86 GLY A O 1
ATOM 626 N N . ARG A 1 87 ? 18.922 -33.438 -15.242 1 66.69 87 ARG A N 1
ATOM 627 C CA . ARG A 1 87 ? 19.422 -32.188 -15.844 1 66.69 87 ARG A CA 1
ATOM 628 C C . ARG A 1 87 ? 19.422 -31.062 -14.828 1 66.69 87 ARG A C 1
ATOM 630 O O . ARG A 1 87 ? 18.453 -30.891 -14.086 1 66.69 87 ARG A O 1
ATOM 637 N N . HIS A 1 88 ? 20.453 -30.438 -14.781 1 73.88 88 HIS A N 1
ATOM 638 C CA . HIS A 1 88 ? 20.641 -29.281 -13.922 1 73.88 88 HIS A CA 1
ATOM 639 C C . HIS A 1 88 ? 19.875 -28.062 -14.461 1 73.88 88 HIS A C 1
ATOM 641 O O . HIS A 1 88 ? 19.984 -27.734 -15.648 1 73.88 88 HIS A O 1
ATOM 647 N N . ARG A 1 89 ? 18.984 -27.641 -13.688 1 84.5 89 ARG A N 1
ATOM 648 C CA . ARG A 1 89 ? 18.281 -26.406 -14.062 1 84.5 89 ARG A CA 1
ATOM 649 C C . ARG A 1 89 ? 18.531 -25.297 -13.047 1 84.5 89 ARG A C 1
ATOM 651 O O . ARG A 1 89 ? 18.609 -25.562 -11.844 1 84.5 89 ARG A O 1
ATOM 658 N N . THR A 1 90 ? 18.734 -24.141 -13.609 1 89.88 90 THR A N 1
ATOM 659 C CA . THR A 1 90 ? 19 -22.984 -12.758 1 89.88 90 THR A CA 1
ATOM 660 C C . THR A 1 90 ? 17.797 -22.062 -12.688 1 89.88 90 THR A C 1
ATOM 662 O O . THR A 1 90 ? 17.156 -21.781 -13.703 1 89.88 90 THR A O 1
ATOM 665 N N . VAL A 1 91 ? 17.406 -21.797 -11.445 1 93.12 91 VAL A N 1
ATOM 666 C CA . VAL A 1 91 ? 16.344 -20.844 -11.211 1 93.12 91 VAL A CA 1
ATOM 667 C C . VAL A 1 91 ? 16.922 -19.5 -10.789 1 93.12 91 VAL A C 1
ATOM 669 O O . VAL A 1 91 ? 17.875 -19.438 -10 1 93.12 91 VAL A O 1
ATOM 672 N N . ASN A 1 92 ? 16.422 -18.438 -11.43 1 94.44 92 ASN A N 1
ATOM 673 C CA . ASN A 1 92 ? 16.891 -17.078 -11.156 1 94.44 92 ASN A CA 1
ATOM 674 C C . ASN A 1 92 ? 15.719 -16.156 -10.805 1 94.44 92 ASN A C 1
ATOM 676 O O . ASN A 1 92 ? 14.578 -16.438 -11.164 1 94.44 92 ASN A O 1
ATOM 680 N N . TRP A 1 93 ? 16.125 -15.055 -10.125 1 93.69 93 TRP A N 1
ATOM 681 C CA . TRP A 1 93 ? 15.125 -14.062 -9.742 1 93.69 93 TRP A CA 1
ATOM 682 C C . TRP A 1 93 ? 14.438 -13.477 -10.977 1 93.69 93 TRP A C 1
ATOM 684 O O . TRP A 1 93 ? 13.273 -13.078 -10.922 1 93.69 93 TRP A O 1
ATOM 694 N N . VAL A 1 94 ? 15.062 -13.43 -12.094 1 94.12 94 VAL A N 1
ATOM 695 C CA . VAL A 1 94 ? 14.539 -12.82 -13.312 1 94.12 94 VAL A CA 1
ATOM 696 C C . VAL A 1 94 ? 13.391 -13.656 -13.859 1 94.12 94 VAL A C 1
ATOM 698 O O . VAL A 1 94 ? 12.602 -13.18 -14.68 1 94.12 94 VAL A O 1
ATOM 701 N N . ASP A 1 95 ? 13.32 -14.891 -13.477 1 92.25 95 ASP A N 1
ATOM 702 C CA . ASP A 1 95 ? 12.312 -15.812 -13.992 1 92.25 95 ASP A CA 1
ATOM 703 C C . ASP A 1 95 ? 10.922 -15.453 -13.461 1 92.25 95 ASP A C 1
ATOM 705 O O . ASP A 1 95 ? 9.914 -15.906 -13.992 1 92.25 95 ASP A O 1
ATOM 709 N N . PHE A 1 96 ? 10.891 -14.633 -12.406 1 93.62 96 PHE A N 1
ATOM 710 C CA . PHE A 1 96 ? 9.617 -14.25 -11.805 1 93.62 96 PHE A CA 1
ATOM 711 C C . PHE A 1 96 ? 9.391 -12.75 -11.938 1 93.62 96 PHE A C 1
ATOM 713 O O . PHE A 1 96 ? 10.164 -11.945 -11.414 1 93.62 96 PHE A O 1
ATOM 720 N N . ASP A 1 97 ? 8.289 -12.344 -12.531 1 93.5 97 ASP A N 1
ATOM 721 C CA . ASP A 1 97 ? 7.957 -10.938 -12.75 1 93.5 97 ASP A CA 1
ATOM 722 C C . ASP A 1 97 ? 7.84 -10.195 -11.43 1 93.5 97 ASP A C 1
ATOM 724 O O . ASP A 1 97 ? 8.297 -9.055 -11.305 1 93.5 97 ASP A O 1
ATOM 728 N N . THR A 1 98 ? 7.238 -10.812 -10.453 1 95.81 98 THR A N 1
ATOM 729 C CA . THR A 1 98 ? 7.012 -10.148 -9.172 1 95.81 98 THR A CA 1
ATOM 730 C C . THR A 1 98 ? 8.336 -9.859 -8.469 1 95.81 98 THR A C 1
ATOM 732 O O . THR A 1 98 ? 8.477 -8.852 -7.785 1 95.81 98 THR A O 1
ATOM 735 N N . TYR A 1 99 ? 9.305 -10.695 -8.664 1 97.62 99 TYR A N 1
ATOM 736 C CA . TYR A 1 99 ? 10.609 -10.469 -8.047 1 97.62 99 TYR A CA 1
ATOM 737 C C . TYR A 1 99 ? 11.367 -9.359 -8.766 1 97.62 99 TYR A C 1
ATOM 739 O O . TYR A 1 99 ? 12.078 -8.578 -8.133 1 97.62 99 TYR A O 1
ATOM 747 N N . ARG A 1 100 ? 11.164 -9.281 -10.031 1 97.5 100 ARG A N 1
ATOM 748 C CA . ARG A 1 100 ? 11.734 -8.156 -10.773 1 97.5 100 ARG A CA 1
ATOM 749 C C . ARG A 1 100 ? 11.133 -6.836 -10.312 1 97.5 100 ARG A C 1
ATOM 751 O O . ARG A 1 100 ? 11.836 -5.824 -10.219 1 97.5 100 ARG A O 1
ATOM 758 N N . TYR A 1 101 ? 9.898 -6.914 -10.031 1 97.31 101 TYR A N 1
ATOM 759 C CA . TYR A 1 101 ? 9.219 -5.715 -9.555 1 97.31 101 TYR A CA 1
ATOM 760 C C . TYR A 1 101 ? 9.727 -5.309 -8.18 1 97.31 101 TYR A C 1
ATOM 762 O O . TYR A 1 101 ? 9.93 -4.121 -7.914 1 97.31 101 TYR A O 1
ATOM 770 N N . VAL A 1 102 ? 9.906 -6.285 -7.336 1 98.38 102 VAL A N 1
ATOM 771 C CA . VAL A 1 102 ? 10.445 -5.988 -6.012 1 98.38 102 VAL A CA 1
ATOM 772 C C . VAL A 1 102 ? 11.836 -5.387 -6.141 1 98.38 102 VAL A C 1
ATOM 774 O O . VAL A 1 102 ? 12.156 -4.395 -5.48 1 98.38 102 VAL A O 1
ATOM 777 N N . LEU A 1 103 ? 12.609 -5.945 -6.98 1 98.56 103 LEU A N 1
ATOM 778 C CA . LEU A 1 103 ? 13.969 -5.445 -7.176 1 98.56 103 LEU A CA 1
ATOM 779 C C . LEU A 1 103 ? 13.945 -4.012 -7.695 1 98.56 103 LEU A C 1
ATOM 781 O O . LEU A 1 103 ? 14.68 -3.154 -7.191 1 98.56 103 LEU A O 1
ATOM 785 N N . ALA A 1 104 ? 13.133 -3.771 -8.664 1 98.44 104 ALA A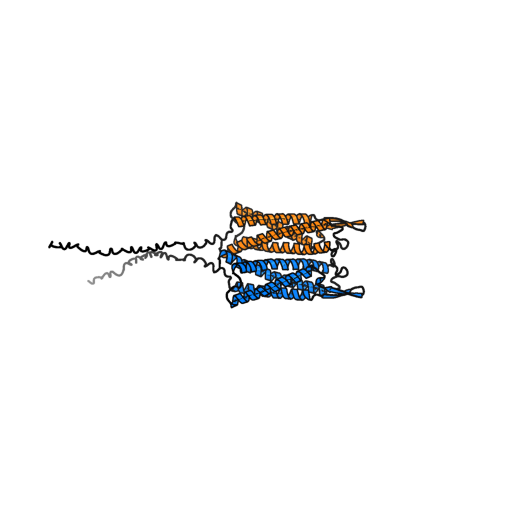 N 1
ATOM 786 C CA . ALA A 1 104 ? 13.016 -2.428 -9.227 1 98.44 104 ALA A CA 1
ATOM 787 C C . ALA A 1 104 ? 12.539 -1.431 -8.18 1 98.44 104 ALA A C 1
ATOM 789 O O . ALA A 1 104 ? 13.078 -0.324 -8.078 1 98.44 104 ALA A O 1
ATOM 790 N N . ALA A 1 105 ? 11.539 -1.841 -7.449 1 98.62 105 ALA A N 1
ATOM 791 C CA . ALA A 1 105 ? 11.016 -0.968 -6.402 1 98.62 105 ALA A CA 1
ATOM 792 C C . ALA A 1 105 ? 12.086 -0.66 -5.359 1 98.62 105 ALA A C 1
ATOM 794 O O . ALA A 1 105 ? 12.242 0.491 -4.941 1 98.62 105 ALA A O 1
ATOM 795 N N . CYS A 1 106 ? 12.805 -1.675 -4.969 1 98.75 106 CYS A N 1
ATOM 796 C CA . CYS A 1 106 ? 13.867 -1.488 -3.988 1 98.75 106 CYS A CA 1
ATOM 797 C C . CYS A 1 106 ? 14.969 -0.592 -4.539 1 98.75 106 CYS A C 1
ATOM 799 O O . CYS A 1 106 ? 15.516 0.243 -3.818 1 98.75 106 CYS A O 1
ATOM 801 N N . ALA A 1 107 ? 15.266 -0.729 -5.797 1 98.69 107 ALA A N 1
ATOM 802 C CA . ALA A 1 107 ? 16.281 0.116 -6.41 1 98.69 107 ALA A CA 1
ATOM 803 C C . ALA A 1 107 ? 15.859 1.582 -6.406 1 98.69 107 ALA A C 1
ATOM 805 O O . ALA A 1 107 ? 16.656 2.465 -6.074 1 98.69 107 ALA A O 1
ATOM 806 N N . ILE A 1 108 ? 14.641 1.811 -6.711 1 98.5 108 ILE A N 1
ATOM 807 C CA . ILE A 1 108 ? 14.094 3.164 -6.754 1 98.5 108 ILE A CA 1
ATOM 808 C C . ILE A 1 108 ? 14.133 3.779 -5.355 1 98.5 108 ILE A C 1
ATOM 810 O O . ILE A 1 108 ? 14.617 4.898 -5.172 1 98.5 108 ILE A O 1
ATOM 814 N N . VAL A 1 109 ? 13.672 3.029 -4.402 1 98.56 109 VAL A N 1
ATOM 815 C CA . VAL A 1 109 ? 13.594 3.514 -3.029 1 98.56 109 VAL A CA 1
ATOM 816 C C . VAL A 1 109 ? 15 3.709 -2.469 1 98.56 109 VAL A C 1
ATOM 818 O O . VAL A 1 109 ? 15.258 4.664 -1.729 1 98.56 109 VAL A O 1
ATOM 821 N N . CYS A 1 110 ? 15.852 2.842 -2.848 1 98.25 110 CYS A N 1
ATOM 822 C CA . CYS A 1 110 ? 17.25 2.936 -2.414 1 98.25 110 CYS A CA 1
ATOM 823 C C . CYS A 1 110 ? 17.891 4.203 -2.949 1 98.25 110 CYS A C 1
ATOM 825 O O . CYS A 1 110 ? 18.5 4.965 -2.189 1 98.25 110 CYS A O 1
ATOM 827 N N . LEU A 1 111 ? 17.766 4.457 -4.207 1 97.75 111 LEU A N 1
ATOM 828 C CA . LEU A 1 111 ? 18.344 5.641 -4.832 1 97.75 111 LEU A CA 1
ATOM 829 C C . LEU A 1 111 ? 17.75 6.914 -4.246 1 97.75 111 LEU A C 1
ATOM 831 O O . LEU A 1 111 ? 18.469 7.867 -3.953 1 97.75 111 LEU A O 1
ATOM 835 N N . TYR A 1 112 ? 16.5 6.879 -4.059 1 97.69 112 TYR A N 1
ATOM 836 C CA . TYR A 1 112 ? 15.805 8.031 -3.49 1 97.69 112 TYR A CA 1
ATOM 837 C C . TYR A 1 112 ? 16.281 8.312 -2.074 1 97.69 112 TYR A C 1
ATOM 839 O O . TYR A 1 112 ? 16.594 9.461 -1.734 1 97.69 112 TYR A O 1
ATOM 847 N N . SER A 1 113 ? 16.312 7.305 -1.318 1 97 113 SER A N 1
ATOM 848 C CA . SER A 1 113 ? 16.75 7.48 0.067 1 97 113 SER A CA 1
ATOM 849 C C . SER A 1 113 ? 18.188 7.953 0.146 1 97 113 SER A C 1
ATOM 851 O O . SER A 1 113 ? 18.547 8.75 1.017 1 97 113 SER A O 1
ATOM 853 N N . PHE A 1 114 ? 18.969 7.48 -0.719 1 96.31 114 PHE A N 1
ATOM 854 C CA . PHE A 1 114 ? 20.359 7.918 -0.778 1 96.31 114 PHE A CA 1
ATOM 855 C C . PHE A 1 114 ? 20.438 9.406 -1.083 1 96.31 114 PHE A C 1
ATOM 857 O O . PHE A 1 114 ? 21.172 10.148 -0.415 1 96.31 114 PHE A O 1
ATOM 864 N N . ALA A 1 115 ? 19.703 9.828 -2.02 1 94.12 115 ALA A N 1
ATOM 865 C CA . ALA A 1 115 ? 19.656 11.25 -2.377 1 94.12 115 ALA A CA 1
ATOM 866 C C . ALA A 1 115 ? 19.156 12.094 -1.215 1 94.12 115 ALA A C 1
ATOM 868 O O . ALA A 1 115 ? 19.688 13.172 -0.938 1 94.12 115 ALA A O 1
ATOM 869 N N . GLU A 1 116 ? 18.188 11.555 -0.571 1 93.5 116 GLU A N 1
ATOM 870 C CA . GLU A 1 116 ? 17.578 12.297 0.533 1 93.5 116 GLU A CA 1
ATOM 871 C C . GLU A 1 116 ? 18.547 12.422 1.709 1 93.5 116 GLU A C 1
ATOM 873 O O . GLU A 1 116 ? 18.531 13.422 2.424 1 93.5 116 GLU A O 1
ATOM 878 N N . ILE A 1 117 ? 19.297 11.43 1.937 1 92.88 117 ILE A N 1
ATOM 879 C CA . ILE A 1 117 ? 20.312 11.5 2.982 1 92.88 117 ILE A CA 1
ATOM 880 C C . ILE A 1 117 ? 21.281 12.625 2.67 1 92.88 117 ILE A C 1
ATOM 882 O O . ILE A 1 117 ? 21.625 13.43 3.547 1 92.88 117 ILE A O 1
ATOM 886 N N . GLY A 1 118 ? 21.734 12.719 1.459 1 91.19 118 GLY A N 1
ATOM 887 C CA . GLY A 1 118 ? 22.641 13.789 1.047 1 91.19 118 GLY A CA 1
ATOM 888 C C . GLY A 1 118 ? 22.031 15.172 1.213 1 91.19 118 GLY A C 1
ATOM 889 O O . GLY A 1 118 ? 22.688 16.094 1.703 1 91.19 118 GLY A O 1
ATOM 890 N N . LEU A 1 119 ? 20.797 15.281 0.807 1 88.06 119 LEU A N 1
ATOM 891 C CA . LEU A 1 119 ? 20.109 16.562 0.932 1 88.06 119 LEU A CA 1
ATOM 892 C C . LEU A 1 119 ? 19.938 16.938 2.396 1 88.06 119 LEU A C 1
ATOM 894 O O . LEU A 1 119 ? 20.062 18.109 2.758 1 88.06 119 LEU A O 1
ATOM 898 N N . GLY A 1 120 ? 19.625 15.922 3.113 1 83.94 120 GLY A N 1
ATOM 899 C CA . GLY A 1 120 ? 19.484 16.188 4.535 1 83.94 120 GLY A CA 1
ATOM 900 C C . GLY A 1 120 ? 20.781 16.625 5.191 1 83.94 120 GLY A C 1
ATOM 901 O O . GLY A 1 120 ? 20.781 17.531 6.016 1 83.94 120 GLY A O 1
ATOM 902 N N . LEU A 1 121 ? 21.844 15.992 4.836 1 85.38 121 LEU A N 1
ATOM 903 C CA . LEU A 1 121 ? 23.141 16.359 5.363 1 85.38 121 LEU A CA 1
ATOM 904 C C . LEU A 1 121 ? 23.547 17.766 4.895 1 85.38 121 LEU A C 1
ATOM 906 O O . LEU A 1 121 ? 24.109 18.547 5.664 1 85.38 121 LEU A O 1
ATOM 910 N N . TRP A 1 122 ? 23.219 18 3.652 1 84.12 122 TRP A N 1
ATOM 911 C CA . TRP A 1 122 ? 23.5 19.328 3.105 1 84.12 122 TRP A CA 1
ATOM 912 C C . TRP A 1 122 ? 22.75 20.406 3.895 1 84.12 122 TRP A C 1
ATOM 914 O O . TRP A 1 122 ? 23.312 21.453 4.223 1 84.12 122 TRP A O 1
ATOM 924 N N . TYR A 1 123 ? 21.516 20.141 4.184 1 80.62 123 TYR A N 1
ATOM 925 C CA . TYR A 1 123 ? 20.703 21.078 4.945 1 80.62 123 TYR A CA 1
ATOM 926 C C . TYR A 1 123 ? 21.266 21.297 6.344 1 80.62 123 TYR A C 1
ATOM 928 O O . TYR A 1 123 ? 21.297 22.422 6.848 1 80.62 123 TYR A O 1
ATOM 936 N N . LEU A 1 124 ? 21.703 20.297 6.949 1 77.94 124 LEU A N 1
ATOM 937 C CA . LEU A 1 124 ? 22.234 20.391 8.305 1 77.94 124 LEU A CA 1
ATOM 938 C C . LEU A 1 124 ? 23.547 21.172 8.312 1 77.94 124 LEU A C 1
ATOM 940 O O . LEU A 1 124 ? 23.828 21.922 9.25 1 77.94 124 LEU A O 1
ATOM 944 N N . LEU A 1 125 ? 24.328 21.062 7.309 1 82.56 125 LEU A N 1
ATOM 945 C CA . LEU A 1 125 ? 25.656 21.672 7.266 1 82.56 125 LEU A CA 1
ATOM 946 C C . LEU A 1 125 ? 25.578 23.109 6.758 1 82.56 125 LEU A C 1
ATOM 948 O O . LEU A 1 125 ? 26.297 23.969 7.262 1 82.56 125 LEU A O 1
ATOM 952 N N . LYS A 1 126 ? 24.766 23.375 5.754 1 80.56 126 LYS A N 1
ATOM 953 C CA . LYS A 1 126 ? 24.75 24.672 5.09 1 80.56 126 LYS A CA 1
ATOM 954 C C . LYS A 1 126 ? 23.578 25.516 5.551 1 80.56 126 LYS A C 1
ATOM 956 O O . LYS A 1 126 ? 23.562 26.734 5.348 1 80.56 126 LYS A O 1
ATOM 961 N N . GLY A 1 127 ? 22.609 24.969 6.18 1 72.69 127 GLY A N 1
ATOM 962 C CA . GLY A 1 127 ? 21.453 25.688 6.703 1 72.69 127 GLY A CA 1
ATOM 963 C C . GLY A 1 127 ? 20.484 26.141 5.625 1 72.69 127 GLY A C 1
ATOM 964 O O . GLY A 1 127 ? 19.625 26.984 5.863 1 72.69 127 GLY A O 1
ATOM 965 N N . ARG A 1 128 ? 20.812 25.812 4.344 1 72.12 128 ARG A N 1
ATOM 966 C CA . ARG A 1 128 ? 19.906 26.172 3.252 1 72.12 128 ARG A CA 1
ATOM 967 C C . ARG A 1 128 ? 19.5 24.938 2.441 1 72.12 128 ARG A C 1
ATOM 969 O O . ARG A 1 128 ? 20.266 23.984 2.344 1 72.12 128 ARG A O 1
ATOM 976 N N . MET A 1 129 ? 18.266 25.062 1.983 1 72.75 129 MET A N 1
ATOM 977 C CA . MET A 1 129 ? 17.781 23.969 1.145 1 72.75 129 MET A CA 1
ATOM 978 C C . MET A 1 129 ? 18.25 24.156 -0.299 1 72.75 129 MET A C 1
ATOM 980 O O . MET A 1 129 ? 18.438 25.281 -0.754 1 72.75 129 MET A O 1
ATOM 984 N N . VAL A 1 130 ? 18.562 23 -0.986 1 73.69 130 VAL A N 1
ATOM 985 C CA . VAL A 1 130 ? 18.969 23.016 -2.389 1 73.69 130 VAL A CA 1
ATOM 986 C C . VAL A 1 130 ? 17.797 23.484 -3.254 1 73.69 130 VAL A C 1
ATOM 988 O O . VAL A 1 130 ? 18 24.25 -4.207 1 73.69 130 VAL A O 1
ATOM 991 N N . MET A 1 131 ? 16.609 23.109 -2.887 1 79.69 131 MET A N 1
ATOM 992 C CA . MET A 1 131 ? 15.383 23.5 -3.586 1 79.69 131 MET A CA 1
ATOM 993 C C . MET A 1 131 ? 14.562 24.484 -2.756 1 79.69 131 MET A C 1
ATOM 995 O O . MET A 1 131 ? 14.719 24.547 -1.535 1 79.69 131 MET A O 1
ATOM 999 N N . PRO A 1 132 ? 13.766 25.203 -3.572 1 82.12 132 PRO A N 1
ATOM 1000 C CA . PRO A 1 132 ? 12.852 26.047 -2.793 1 82.12 132 PRO A CA 1
ATOM 1001 C C . PRO A 1 132 ? 12.039 25.234 -1.775 1 82.12 132 PRO A C 1
ATOM 1003 O O . PRO A 1 132 ? 11.688 24.078 -2.031 1 82.12 132 PRO A O 1
ATOM 1006 N N . GLU A 1 133 ? 11.789 25.812 -0.695 1 80.62 133 GLU A N 1
ATOM 1007 C CA . GLU A 1 133 ? 11.188 25.141 0.45 1 80.62 133 GLU A CA 1
ATOM 1008 C C . GLU A 1 133 ? 9.844 24.516 0.08 1 80.62 133 GLU A C 1
ATOM 1010 O O . GLU A 1 133 ? 9.555 23.375 0.449 1 80.62 133 GLU A O 1
ATOM 1015 N N . SER A 1 134 ? 9.07 25.359 -0.604 1 80.94 134 SER A N 1
ATOM 1016 C CA . SER A 1 134 ? 7.746 24.844 -0.962 1 80.94 134 SER A CA 1
ATOM 1017 C C . SER A 1 134 ? 7.848 23.594 -1.825 1 80.94 134 SER A C 1
ATOM 1019 O O . SER A 1 134 ? 7.156 22.609 -1.576 1 80.94 134 SER A O 1
ATOM 1021 N N . MET A 1 135 ? 8.664 23.641 -2.74 1 85.12 135 MET A N 1
ATOM 1022 C CA . MET A 1 135 ? 8.82 22.516 -3.658 1 85.12 135 MET A CA 1
ATOM 1023 C C . MET A 1 135 ? 9.453 21.312 -2.951 1 85.12 135 MET A C 1
ATOM 1025 O O . MET A 1 135 ? 9.086 20.172 -3.205 1 85.12 135 MET A O 1
ATOM 1029 N N . ALA A 1 136 ? 10.312 21.578 -2.043 1 84.75 136 ALA A N 1
ATOM 1030 C CA . ALA A 1 136 ? 11.023 20.516 -1.33 1 84.75 136 ALA A CA 1
ATOM 1031 C C . ALA A 1 136 ? 10.062 19.719 -0.442 1 84.75 136 ALA A C 1
ATOM 1033 O O . ALA A 1 136 ? 10.133 18.5 -0.387 1 84.75 136 ALA A O 1
ATOM 1034 N N . HIS A 1 137 ? 9.195 20.469 0.161 1 88.12 137 HIS A N 1
ATOM 1035 C CA . HIS A 1 137 ? 8.281 19.797 1.076 1 88.12 137 HIS A CA 1
ATOM 1036 C C . HIS A 1 137 ? 7.27 18.938 0.317 1 88.12 137 HIS A C 1
ATOM 1038 O O . HIS A 1 137 ? 6.977 17.812 0.718 1 88.12 137 HIS A O 1
ATOM 1044 N N . TRP A 1 138 ? 6.82 19.484 -0.809 1 88.88 138 TRP A N 1
ATOM 1045 C CA . TRP A 1 138 ? 5.898 18.734 -1.646 1 88.88 138 TRP A CA 1
ATOM 1046 C C . TRP A 1 138 ? 6.598 17.516 -2.25 1 88.88 138 TRP A C 1
ATOM 1048 O O . TRP A 1 138 ? 6.008 16.438 -2.348 1 88.88 138 TRP A O 1
ATOM 1058 N N . PHE A 1 139 ? 7.777 17.703 -2.609 1 90.38 139 PHE A N 1
ATOM 1059 C CA . PHE A 1 139 ? 8.578 16.641 -3.213 1 90.38 139 PHE A CA 1
ATOM 1060 C C . PHE A 1 139 ? 8.852 15.531 -2.207 1 90.38 139 PHE A C 1
ATOM 1062 O O . PHE A 1 139 ? 8.688 14.352 -2.52 1 90.38 139 PHE A O 1
ATOM 1069 N N . ASP A 1 140 ? 9.18 15.867 -1.043 1 91.31 140 ASP A N 1
ATOM 1070 C CA . ASP A 1 140 ? 9.5 14.891 -0.007 1 91.31 140 ASP A CA 1
ATOM 1071 C C . ASP A 1 140 ? 8.273 14.055 0.356 1 91.31 140 ASP A C 1
ATOM 1073 O O . ASP A 1 140 ? 8.336 12.82 0.373 1 91.31 140 ASP A O 1
ATOM 1077 N N . PHE A 1 141 ? 7.277 14.805 0.58 1 93.81 141 PHE A N 1
ATOM 1078 C CA . PHE A 1 141 ? 6.078 14.086 0.985 1 93.81 141 PHE A CA 1
ATOM 1079 C C . PHE A 1 141 ? 5.559 13.219 -0.156 1 93.81 141 PHE A C 1
ATOM 1081 O O . PHE A 1 141 ? 5.234 12.047 0.044 1 93.81 141 PHE A O 1
ATOM 1088 N N . GLY A 1 142 ? 5.445 13.727 -1.31 1 94.44 142 GLY A N 1
ATOM 1089 C CA . GLY A 1 142 ? 4.949 13 -2.467 1 94.44 142 GLY A CA 1
ATOM 1090 C C . GLY A 1 142 ? 5.738 11.742 -2.766 1 94.44 142 GLY A C 1
ATOM 1091 O O . GLY A 1 142 ? 5.16 10.672 -2.982 1 94.44 142 GLY A O 1
ATOM 1092 N N . HIS A 1 143 ? 6.965 11.875 -2.75 1 95.69 143 HIS A N 1
ATOM 1093 C CA . HIS A 1 143 ? 7.805 10.719 -3.062 1 95.69 143 HIS A CA 1
ATOM 1094 C C . HIS A 1 143 ? 7.816 9.719 -1.913 1 95.69 143 HIS A C 1
ATOM 1096 O O . HIS A 1 143 ? 7.832 8.508 -2.141 1 95.69 143 HIS A O 1
ATOM 1102 N N . ASP A 1 144 ? 7.836 10.219 -0.694 1 96.69 144 ASP A N 1
ATOM 1103 C CA . ASP A 1 144 ? 7.766 9.305 0.441 1 96.69 144 ASP A CA 1
ATOM 1104 C C . ASP A 1 144 ? 6.5 8.453 0.383 1 96.69 144 ASP A C 1
ATOM 1106 O O . ASP A 1 144 ? 6.562 7.23 0.512 1 96.69 144 ASP A O 1
ATOM 1110 N N . GLN A 1 145 ? 5.457 9.156 0.176 1 95.62 145 GLN A N 1
ATOM 1111 C CA . GLN A 1 145 ? 4.184 8.453 0.129 1 95.62 145 GLN A CA 1
ATOM 1112 C C . GLN A 1 145 ? 4.082 7.578 -1.118 1 95.62 145 GLN A C 1
ATOM 1114 O O . GLN A 1 145 ? 3.658 6.422 -1.043 1 95.62 145 GLN A O 1
ATOM 1119 N N . GLY A 1 146 ? 4.461 8.062 -2.254 1 95.94 146 GLY A N 1
ATOM 1120 C CA . GLY A 1 146 ? 4.422 7.316 -3.5 1 95.94 146 GLY A CA 1
ATOM 1121 C C . GLY A 1 146 ? 5.289 6.07 -3.475 1 95.94 146 GLY A C 1
ATOM 1122 O O . GLY A 1 146 ? 4.852 4.996 -3.893 1 95.94 146 GLY A O 1
ATOM 1123 N N . PHE A 1 147 ? 6.457 6.199 -2.955 1 97.88 147 PHE A N 1
ATOM 1124 C CA . PHE A 1 147 ? 7.379 5.07 -2.939 1 97.88 147 PHE A CA 1
ATOM 1125 C C . PHE A 1 147 ? 6.988 4.066 -1.863 1 97.88 147 PHE A C 1
ATOM 1127 O O . PHE A 1 147 ? 7.262 2.871 -1.993 1 97.88 147 PHE A O 1
ATOM 1134 N N . ALA A 1 148 ? 6.352 4.582 -0.811 1 97.81 148 ALA A N 1
ATOM 1135 C CA . ALA A 1 148 ? 5.797 3.635 0.151 1 97.81 148 ALA A CA 1
ATOM 1136 C C . ALA A 1 148 ? 4.77 2.723 -0.512 1 97.81 148 ALA A C 1
ATOM 1138 O O . ALA A 1 148 ? 4.809 1.502 -0.337 1 97.81 148 ALA A O 1
ATOM 1139 N N . TYR A 1 149 ? 3.92 3.285 -1.318 1 97 149 TYR A N 1
ATOM 1140 C CA . TYR A 1 149 ? 2.928 2.492 -2.033 1 97 149 TYR A CA 1
ATOM 1141 C C . TYR A 1 149 ? 3.594 1.57 -3.047 1 97 149 TYR A C 1
ATOM 1143 O O . TYR A 1 149 ? 3.188 0.417 -3.211 1 97 149 TYR A O 1
ATOM 1151 N N . LEU A 1 150 ? 4.574 2.068 -3.65 1 97.19 150 LEU A N 1
ATOM 1152 C CA . LEU A 1 150 ? 5.258 1.295 -4.684 1 97.19 150 LEU A CA 1
ATOM 1153 C C . LEU A 1 150 ? 5.875 0.028 -4.094 1 97.19 150 LEU A C 1
ATOM 1155 O O . LEU A 1 150 ? 5.605 -1.076 -4.57 1 97.19 150 LEU A O 1
ATOM 1159 N N . ILE A 1 151 ? 6.664 0.261 -3.059 1 98.5 151 ILE A N 1
ATOM 1160 C CA . ILE A 1 151 ? 7.383 -0.881 -2.504 1 98.5 151 ILE A CA 1
ATOM 1161 C C . ILE A 1 151 ? 6.402 -1.811 -1.79 1 98.5 151 ILE A C 1
ATOM 1163 O O . ILE A 1 151 ? 6.574 -3.031 -1.805 1 98.5 151 ILE A O 1
ATOM 1167 N N . PHE A 1 152 ? 5.422 -1.258 -1.196 1 98.12 152 PHE A N 1
ATOM 1168 C CA . PHE A 1 152 ? 4.422 -2.068 -0.51 1 98.12 152 PHE A CA 1
ATOM 1169 C C . PHE A 1 152 ? 3.666 -2.947 -1.498 1 98.12 152 PHE A C 1
ATOM 1171 O O . PHE A 1 152 ? 3.424 -4.125 -1.229 1 98.12 152 PHE A O 1
ATOM 1178 N N . SER A 1 153 ? 3.291 -2.385 -2.625 1 97.38 153 SER A N 1
ATOM 1179 C CA . SER A 1 153 ? 2.592 -3.154 -3.648 1 97.38 153 SER A CA 1
ATOM 1180 C C . SER A 1 153 ? 3.48 -4.258 -4.215 1 97.38 153 SER A C 1
ATOM 1182 O O . SER A 1 153 ? 3.029 -5.387 -4.414 1 97.38 153 SER A O 1
ATOM 1184 N N . ALA A 1 154 ? 4.688 -3.922 -4.438 1 98.12 154 ALA A N 1
ATOM 1185 C CA . ALA A 1 154 ? 5.633 -4.906 -4.965 1 98.12 154 ALA A CA 1
ATOM 1186 C C . ALA A 1 154 ? 5.797 -6.078 -4 1 98.12 154 ALA A C 1
ATOM 1188 O O . ALA A 1 154 ? 5.75 -7.238 -4.414 1 98.12 154 ALA A O 1
ATOM 1189 N N . CYS A 1 155 ? 5.941 -5.773 -2.748 1 98.38 155 CYS A N 1
ATOM 1190 C CA . CYS A 1 155 ? 6.129 -6.801 -1.728 1 98.38 155 CYS A CA 1
ATOM 1191 C C . CYS A 1 155 ? 4.879 -7.66 -1.585 1 98.38 155 CYS A C 1
ATOM 1193 O O . CYS A 1 155 ? 4.973 -8.875 -1.386 1 98.38 155 CYS A O 1
ATOM 1195 N N . SER A 1 156 ? 3.799 -7.035 -1.686 1 97.88 156 SER A N 1
ATOM 1196 C CA . SER A 1 156 ? 2.549 -7.773 -1.536 1 97.88 156 SER A CA 1
ATOM 1197 C C . SER A 1 156 ? 2.354 -8.766 -2.68 1 97.88 156 SER A C 1
ATOM 1199 O O . SER A 1 156 ? 1.99 -9.922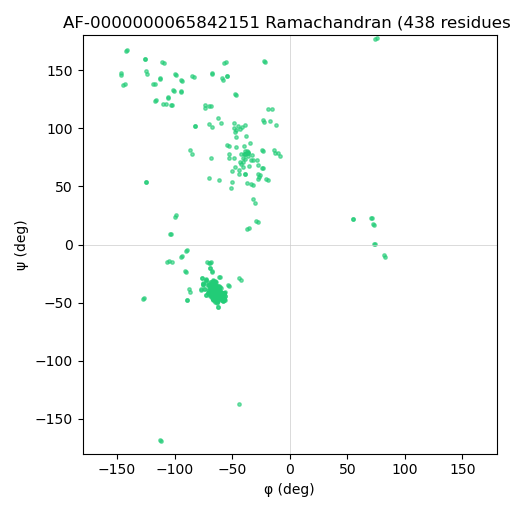 -2.451 1 97.88 156 SER A O 1
ATOM 1201 N N . GLY A 1 157 ? 2.576 -8.305 -3.871 1 97.62 157 GLY A N 1
ATOM 1202 C CA . GLY A 1 157 ? 2.521 -9.211 -5.004 1 97.62 157 GLY A CA 1
ATOM 1203 C C . GLY A 1 157 ? 3.525 -10.352 -4.906 1 97.62 157 GLY A C 1
ATOM 1204 O O . GLY A 1 157 ? 3.189 -11.5 -5.176 1 97.62 157 GLY A O 1
ATOM 1205 N N . ALA A 1 158 ? 4.707 -10.016 -4.484 1 98.25 158 ALA A N 1
ATOM 1206 C CA . ALA A 1 158 ? 5.766 -11.023 -4.383 1 98.25 158 ALA A CA 1
ATOM 1207 C C . ALA A 1 158 ? 5.449 -12.039 -3.287 1 98.25 158 ALA A C 1
ATOM 1209 O O . ALA A 1 158 ? 5.789 -13.219 -3.41 1 98.25 158 ALA A O 1
ATOM 1210 N N . THR A 1 159 ? 4.883 -11.547 -2.232 1 97.69 159 THR A N 1
ATOM 1211 C CA . THR A 1 159 ? 4.504 -12.445 -1.148 1 97.69 159 THR A CA 1
ATOM 1212 C C . THR A 1 159 ? 3.479 -13.469 -1.629 1 97.69 159 THR A C 1
ATOM 1214 O O . THR A 1 159 ? 3.555 -14.648 -1.271 1 97.69 159 THR A O 1
ATOM 1217 N N . ALA A 1 160 ? 2.568 -13.031 -2.436 1 96.56 160 ALA A N 1
ATOM 1218 C CA . ALA A 1 160 ? 1.566 -13.953 -2.969 1 96.56 160 ALA A CA 1
ATOM 1219 C C . ALA A 1 160 ? 2.215 -15.031 -3.834 1 96.56 160 ALA A C 1
ATOM 1221 O O . ALA A 1 160 ? 1.874 -16.203 -3.729 1 96.56 160 ALA A O 1
ATOM 1222 N N . VAL A 1 161 ? 3.139 -14.648 -4.617 1 95.5 161 VAL A N 1
ATOM 1223 C CA . VAL A 1 161 ? 3.816 -15.594 -5.5 1 95.5 161 VAL A CA 1
ATOM 1224 C C . VAL A 1 161 ? 4.703 -16.516 -4.676 1 95.5 161 VAL A C 1
ATOM 1226 O O . VAL A 1 161 ? 4.734 -17.734 -4.906 1 95.5 161 VAL A O 1
ATOM 1229 N N . ALA A 1 162 ? 5.371 -15.945 -3.717 1 96.31 162 ALA A N 1
ATOM 1230 C CA . ALA A 1 162 ? 6.215 -16.766 -2.848 1 96.31 162 ALA A CA 1
ATOM 1231 C C . ALA A 1 162 ? 5.391 -17.812 -2.109 1 96.31 162 ALA A C 1
ATOM 1233 O O . ALA A 1 162 ? 5.816 -18.953 -1.973 1 96.31 162 ALA A O 1
ATOM 1234 N N . HIS A 1 163 ? 4.277 -17.422 -1.675 1 94.56 163 HIS A N 1
ATOM 1235 C CA . HIS A 1 163 ? 3.383 -18.359 -0.995 1 94.56 163 HIS A CA 1
ATOM 1236 C C . HIS A 1 163 ? 2.93 -19.469 -1.931 1 94.56 163 HIS A C 1
ATOM 1238 O O . HIS A 1 163 ? 2.896 -20.641 -1.54 1 94.56 163 HIS A O 1
ATOM 1244 N N . ASN A 1 164 ? 2.625 -19.188 -3.131 1 92.75 164 ASN A N 1
ATOM 1245 C CA . ASN A 1 164 ? 2.17 -20.172 -4.098 1 92.75 164 ASN A CA 1
ATOM 1246 C C . ASN A 1 164 ? 3.312 -21.078 -4.547 1 92.75 164 ASN A C 1
ATOM 1248 O O . ASN A 1 164 ? 3.09 -22.25 -4.891 1 92.75 164 ASN A O 1
ATOM 1252 N N . LEU A 1 165 ? 4.48 -20.547 -4.551 1 94.12 165 LEU A N 1
ATOM 1253 C CA . LEU A 1 165 ? 5.645 -21.375 -4.824 1 94.12 165 LEU A CA 1
ATOM 1254 C C . LEU A 1 165 ? 5.848 -22.406 -3.717 1 94.12 165 LEU A C 1
ATOM 1256 O O . LEU A 1 165 ? 6.121 -23.578 -3.992 1 94.12 165 LEU A O 1
ATOM 1260 N N . ARG A 1 166 ? 5.691 -21.953 -2.475 1 93.88 166 ARG A N 1
ATOM 1261 C CA . ARG A 1 166 ? 5.844 -22.844 -1.323 1 93.88 166 ARG A CA 1
ATOM 1262 C C . ARG A 1 166 ? 4.766 -23.922 -1.316 1 93.88 166 ARG A C 1
ATOM 1264 O O . ARG A 1 166 ? 5.027 -25.062 -0.938 1 93.88 166 ARG A O 1
ATOM 1271 N N . GLU A 1 167 ? 3.592 -23.625 -1.815 1 91.06 167 GLU A N 1
ATOM 1272 C CA . GLU A 1 167 ? 2.465 -24.547 -1.818 1 91.06 167 GLU A CA 1
ATOM 1273 C C . GLU A 1 167 ? 2.453 -25.391 -3.086 1 91.06 167 GLU A C 1
ATOM 1275 O O . GLU A 1 167 ? 1.586 -26.25 -3.254 1 91.06 167 GLU A O 1
ATOM 1280 N N . ARG A 1 168 ? 3.312 -25.156 -4.023 1 89.69 168 ARG A N 1
ATOM 1281 C CA . ARG A 1 168 ? 3.475 -25.891 -5.273 1 89.69 168 ARG A CA 1
ATOM 1282 C C . ARG A 1 168 ? 2.311 -25.625 -6.223 1 89.69 168 ARG A C 1
ATOM 1284 O O . ARG A 1 168 ? 1.99 -26.453 -7.07 1 89.69 168 ARG A O 1
ATOM 1291 N N . HIS A 1 169 ? 1.688 -24.453 -5.945 1 88.38 169 HIS A N 1
ATOM 1292 C CA . HIS A 1 169 ? 0.697 -24.016 -6.922 1 88.38 169 HIS A CA 1
ATOM 1293 C C . HIS A 1 169 ? 1.365 -23.453 -8.172 1 88.38 169 HIS A C 1
ATOM 1295 O O . HIS A 1 169 ? 0.811 -23.531 -9.266 1 88.38 169 HIS A O 1
ATOM 1301 N N . ILE A 1 170 ? 2.445 -22.844 -7.867 1 89 170 ILE A N 1
ATOM 1302 C CA . ILE A 1 170 ? 3.35 -22.438 -8.938 1 89 170 ILE A CA 1
ATOM 1303 C C . ILE A 1 170 ? 4.598 -23.328 -8.922 1 89 170 ILE A C 1
ATOM 1305 O O . ILE A 1 170 ? 5.273 -23.438 -7.898 1 89 170 ILE A O 1
ATOM 1309 N N . LEU A 1 171 ? 4.734 -23.953 -10.039 1 87.69 171 LEU A N 1
ATOM 1310 C CA . LEU A 1 171 ? 5.957 -24.734 -10.164 1 87.69 171 LEU A CA 1
ATOM 1311 C C . LEU A 1 171 ? 7.051 -23.922 -10.859 1 87.69 171 LEU A C 1
ATOM 1313 O O . LEU A 1 171 ? 6.773 -23.172 -11.805 1 87.69 171 LEU A O 1
ATOM 1317 N N . ILE A 1 172 ? 8.18 -24.109 -10.383 1 87.62 172 ILE A N 1
ATOM 1318 C CA . ILE A 1 172 ? 9.32 -23.438 -10.992 1 87.62 172 ILE A CA 1
ATOM 1319 C C . ILE A 1 172 ? 9.594 -24.047 -12.367 1 87.62 172 ILE A C 1
ATOM 1321 O O . ILE A 1 172 ? 9.812 -25.25 -12.492 1 87.62 172 ILE A O 1
ATOM 1325 N N . HIS A 1 173 ? 9.492 -23.219 -13.336 1 83.44 173 HIS A N 1
ATOM 1326 C CA . HIS A 1 173 ? 9.609 -23.625 -14.734 1 83.44 173 HIS A CA 1
ATOM 1327 C C . HIS A 1 173 ? 8.625 -24.734 -15.07 1 83.44 173 HIS A C 1
ATOM 1329 O O . HIS A 1 173 ? 8.883 -25.562 -15.953 1 83.44 173 HIS A O 1
ATOM 1335 N N . GLY A 1 174 ? 7.621 -24.812 -14.281 1 83.38 174 GLY A N 1
ATOM 1336 C CA . GLY A 1 174 ? 6.598 -25.828 -14.508 1 83.38 174 GLY A CA 1
ATOM 1337 C C . GLY A 1 174 ? 7.059 -27.234 -14.148 1 83.38 174 GLY A C 1
ATOM 1338 O O . GLY A 1 174 ? 6.438 -28.219 -14.562 1 83.38 174 GLY A O 1
ATOM 1339 N N . MET A 1 175 ? 8.125 -27.375 -13.391 1 83.06 175 MET A N 1
ATOM 1340 C CA . MET A 1 175 ? 8.734 -28.688 -13.242 1 83.06 175 MET A CA 1
ATOM 1341 C C . MET A 1 175 ? 8.883 -29.062 -11.766 1 83.06 175 MET A C 1
ATOM 1343 O O . MET A 1 175 ? 8.602 -30.188 -11.375 1 83.06 175 MET A O 1
ATOM 1347 N N . TYR A 1 176 ? 9.359 -28.172 -10.961 1 85.88 176 TYR A N 1
ATOM 1348 C CA . TYR A 1 176 ? 9.641 -28.516 -9.578 1 85.88 176 TYR A CA 1
ATOM 1349 C C . TYR A 1 176 ? 9.297 -27.375 -8.641 1 85.88 176 TYR A C 1
ATOM 1351 O O . TYR A 1 176 ? 9.016 -26.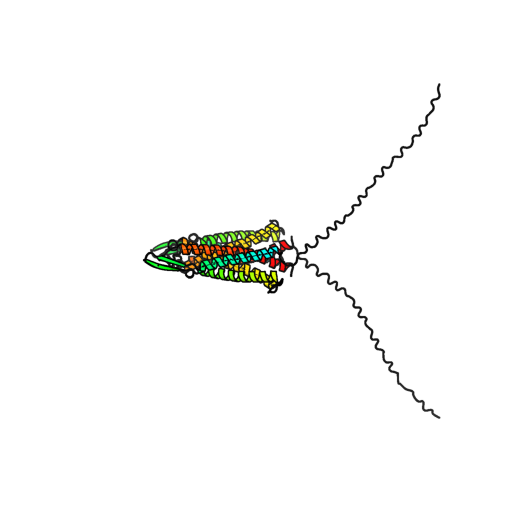25 -9.094 1 85.88 176 TYR A O 1
ATOM 1359 N N . GLY A 1 177 ? 9.258 -27.688 -7.316 1 87.88 177 GLY A N 1
ATOM 1360 C CA . GLY A 1 177 ? 8.859 -26.703 -6.324 1 87.88 177 GLY A CA 1
ATOM 1361 C C . GLY A 1 177 ? 10 -26.281 -5.41 1 87.88 177 GLY A C 1
ATOM 1362 O O . GLY A 1 177 ? 11.164 -26.516 -5.715 1 87.88 177 GLY A O 1
ATOM 1363 N N . CYS A 1 178 ? 9.57 -25.562 -4.367 1 92 178 CYS A N 1
ATOM 1364 C CA . CYS A 1 178 ? 10.547 -25.016 -3.43 1 92 178 CYS A CA 1
ATOM 1365 C C . CYS A 1 178 ? 11.219 -26.125 -2.637 1 92 178 CYS A C 1
ATOM 1367 O O . CYS A 1 178 ? 12.266 -25.922 -2.021 1 92 178 CYS A O 1
ATOM 1369 N N . ASP A 1 179 ? 10.695 -27.266 -2.643 1 88.69 179 ASP A N 1
ATOM 1370 C CA . ASP A 1 179 ? 11.32 -28.406 -1.982 1 88.69 179 ASP A CA 1
ATOM 1371 C C . ASP A 1 179 ? 12.672 -28.734 -2.619 1 88.69 179 ASP A C 1
ATOM 1373 O O . ASP A 1 179 ? 13.609 -29.125 -1.928 1 88.69 179 ASP A O 1
ATOM 1377 N N . GLU A 1 180 ? 12.797 -28.578 -3.896 1 87.38 180 GLU A N 1
ATOM 1378 C CA . GLU A 1 180 ? 14.039 -28.844 -4.613 1 87.38 180 GLU A CA 1
ATOM 1379 C C . GLU A 1 180 ? 14.914 -27.594 -4.703 1 87.38 180 GLU A C 1
ATOM 1381 O O . GLU A 1 180 ? 16.125 -27.688 -4.93 1 87.38 180 GLU A O 1
ATOM 1386 N N . ALA A 1 181 ? 14.328 -26.484 -4.586 1 90.69 181 ALA A N 1
ATOM 1387 C CA . ALA A 1 181 ? 15.047 -25.203 -4.645 1 90.69 181 ALA A CA 1
ATOM 1388 C C . ALA A 1 181 ? 14.773 -24.359 -3.402 1 90.69 181 ALA A C 1
ATOM 1390 O O . ALA A 1 181 ? 14.43 -23.188 -3.508 1 90.69 181 ALA A O 1
ATOM 1391 N N . ASN A 1 182 ? 15 -24.922 -2.264 1 92.56 182 ASN A N 1
ATOM 1392 C CA . ASN A 1 182 ? 14.648 -24.281 -1.004 1 92.56 182 ASN A CA 1
ATOM 1393 C C . ASN A 1 182 ? 15.484 -23.031 -0.766 1 92.56 182 ASN A C 1
ATOM 1395 O O . ASN A 1 182 ? 14.992 -22.031 -0.231 1 92.56 182 ASN A O 1
ATOM 1399 N N . SER A 1 183 ? 16.75 -23.109 -1.11 1 93.31 183 SER A N 1
ATOM 1400 C CA . SER A 1 183 ? 17.625 -21.953 -0.909 1 93.31 183 SER A CA 1
ATOM 1401 C C . SER A 1 183 ? 17.141 -20.734 -1.692 1 93.31 183 SER A C 1
ATOM 1403 O O . SER A 1 183 ? 17.156 -19.625 -1.186 1 93.31 183 SER A O 1
ATOM 1405 N N . PHE A 1 184 ? 16.703 -20.891 -2.875 1 95.62 184 PHE A N 1
ATOM 1406 C CA . PHE A 1 184 ? 16.172 -19.812 -3.703 1 95.62 184 PHE A CA 1
ATOM 1407 C C . PHE A 1 184 ? 14.922 -19.219 -3.076 1 95.62 184 PHE A C 1
ATOM 1409 O O . PHE A 1 184 ? 14.805 -18 -2.961 1 95.62 184 PHE A O 1
ATOM 1416 N N . CYS A 1 185 ? 14.039 -20.062 -2.68 1 96.5 185 CYS A N 1
ATOM 1417 C CA . CYS A 1 185 ? 12.773 -19.609 -2.119 1 96.5 185 CYS A CA 1
ATOM 1418 C C . CYS A 1 185 ? 12.984 -18.906 -0.79 1 96.5 185 CYS A C 1
ATOM 1420 O O . CYS A 1 185 ? 12.352 -17.875 -0.518 1 96.5 185 CYS A O 1
ATOM 1422 N N . MET A 1 186 ? 13.875 -19.375 -0.014 1 96.38 186 MET A N 1
ATOM 1423 C CA . MET A 1 186 ? 14.164 -18.766 1.276 1 96.38 186 MET A CA 1
ATOM 1424 C C . MET A 1 186 ? 14.789 -17.375 1.092 1 96.38 186 MET A C 1
ATOM 1426 O O . MET A 1 186 ? 14.398 -16.422 1.756 1 96.38 186 MET A O 1
ATOM 1430 N N . LYS A 1 187 ? 15.727 -17.281 0.232 1 97.06 187 LYS A N 1
ATOM 1431 C CA . LYS A 1 187 ? 16.375 -16 -0.045 1 97.06 187 LYS A CA 1
ATOM 1432 C C . LYS A 1 187 ? 15.359 -14.977 -0.564 1 97.06 187 LYS A C 1
ATOM 1434 O O . LYS A 1 187 ? 15.438 -13.797 -0.228 1 97.06 187 LYS A O 1
ATOM 1439 N N . ALA A 1 188 ? 14.523 -15.445 -1.389 1 97.81 188 ALA A N 1
ATOM 1440 C CA . ALA A 1 188 ? 13.484 -14.555 -1.897 1 97.81 188 ALA A CA 1
ATOM 1441 C C . ALA A 1 188 ? 12.602 -14.039 -0.763 1 97.81 188 ALA A C 1
ATOM 1443 O O . ALA A 1 188 ? 12.297 -12.844 -0.705 1 97.81 188 ALA A O 1
ATOM 1444 N N . GLU A 1 189 ? 12.242 -14.883 0.142 1 98 189 GLU A N 1
ATOM 1445 C CA . GLU A 1 189 ? 11.391 -14.5 1.268 1 98 189 GLU A CA 1
ATOM 1446 C C . GLU A 1 189 ? 12.109 -13.516 2.188 1 98 189 GLU A C 1
ATOM 1448 O O . GLU A 1 189 ? 11.5 -12.578 2.697 1 98 189 GLU A O 1
ATOM 1453 N N . ILE A 1 190 ? 13.312 -13.758 2.396 1 98.12 190 ILE A N 1
ATOM 1454 C CA . ILE A 1 190 ? 14.102 -12.852 3.221 1 98.12 190 ILE A CA 1
ATOM 1455 C C . ILE A 1 190 ? 14.18 -11.484 2.553 1 98.12 190 ILE A C 1
ATOM 1457 O O . ILE A 1 190 ? 14.008 -10.453 3.209 1 98.12 190 ILE A O 1
ATOM 1461 N N . SER A 1 191 ? 14.445 -11.5 1.28 1 98.69 191 SER A N 1
ATOM 1462 C CA . SER A 1 191 ? 14.5 -10.242 0.539 1 98.69 191 SER A CA 1
ATOM 1463 C C . SER A 1 191 ? 13.18 -9.484 0.629 1 98.69 191 SER A C 1
ATOM 1465 O O . SER A 1 191 ? 13.172 -8.281 0.882 1 98.69 191 SER A O 1
ATOM 1467 N N . ILE A 1 192 ? 12.109 -10.148 0.451 1 98.69 192 ILE A N 1
ATOM 1468 C CA . ILE A 1 192 ? 10.789 -9.547 0.538 1 98.69 192 ILE A CA 1
ATOM 1469 C C . ILE A 1 192 ? 10.562 -8.992 1.943 1 98.69 192 ILE A C 1
ATOM 1471 O O . ILE A 1 192 ? 10.039 -7.887 2.105 1 98.69 192 ILE A O 1
ATOM 1475 N N . GLY A 1 193 ? 10.93 -9.742 2.918 1 98.62 193 GLY A N 1
ATOM 1476 C CA . GLY A 1 193 ? 10.82 -9.266 4.289 1 98.62 193 GLY A CA 1
ATOM 1477 C C . GLY A 1 193 ? 11.594 -7.984 4.539 1 98.62 193 GLY A C 1
ATOM 1478 O O . GLY A 1 193 ? 11.086 -7.066 5.188 1 98.62 193 GLY A O 1
ATOM 1479 N N . LEU A 1 194 ? 12.742 -7.953 4.023 1 98.81 194 LEU A N 1
ATOM 1480 C CA . LEU A 1 194 ? 13.562 -6.754 4.164 1 98.81 194 LEU A CA 1
ATOM 1481 C C . LEU A 1 194 ? 12.93 -5.574 3.428 1 98.81 194 LEU A C 1
ATOM 1483 O O . LEU A 1 194 ? 12.984 -4.438 3.906 1 98.81 194 LEU A O 1
ATOM 1487 N N . ALA A 1 195 ? 12.406 -5.855 2.305 1 98.81 195 ALA A N 1
ATOM 1488 C CA . ALA A 1 195 ? 11.711 -4.812 1.56 1 98.81 195 ALA A CA 1
ATOM 1489 C C . ALA A 1 195 ? 10.516 -4.277 2.35 1 98.81 195 ALA A C 1
ATOM 1491 O O . ALA A 1 195 ? 10.227 -3.08 2.312 1 98.81 195 ALA A O 1
ATOM 1492 N N . PHE A 1 196 ? 9.812 -5.16 3.047 1 98.75 196 PHE A N 1
ATOM 1493 C CA . PHE A 1 196 ? 8.75 -4.707 3.93 1 98.75 196 PHE A CA 1
ATOM 1494 C C . PHE A 1 196 ? 9.297 -3.812 5.035 1 98.75 196 PHE A C 1
ATOM 1496 O O . PHE A 1 196 ? 8.633 -2.873 5.473 1 98.75 196 PHE A O 1
ATOM 1503 N N . GLY A 1 197 ? 10.438 -4.125 5.48 1 98.62 197 GLY A N 1
ATOM 1504 C CA . GLY A 1 197 ? 11.102 -3.232 6.418 1 98.62 197 GLY A CA 1
ATOM 1505 C C . GLY A 1 197 ? 11.328 -1.84 5.859 1 98.62 197 GLY A C 1
ATOM 1506 O O . GLY A 1 197 ? 11.047 -0.844 6.527 1 98.62 197 GLY A O 1
ATOM 1507 N N . ALA A 1 198 ? 11.836 -1.795 4.676 1 98.75 198 ALA A N 1
ATOM 1508 C CA . ALA A 1 198 ? 12.023 -0.509 4.008 1 98.75 198 ALA A CA 1
ATOM 1509 C C . ALA A 1 198 ? 10.703 0.247 3.895 1 98.75 198 ALA A C 1
ATOM 1511 O O . ALA A 1 198 ? 10.656 1.464 4.09 1 98.75 198 ALA A O 1
ATOM 1512 N N . PHE A 1 199 ? 9.664 -0.42 3.57 1 98.56 199 PHE A N 1
ATOM 1513 C CA . PHE A 1 199 ? 8.336 0.169 3.498 1 98.56 199 PHE A CA 1
ATOM 1514 C C . PHE A 1 199 ? 7.953 0.812 4.828 1 98.56 199 PHE A C 1
ATOM 1516 O O . PHE A 1 199 ? 7.473 1.948 4.859 1 98.56 199 PHE A O 1
ATOM 1523 N N . LEU A 1 200 ? 8.164 0.073 5.879 1 98.38 200 LEU A N 1
ATOM 1524 C CA . LEU A 1 200 ? 7.789 0.58 7.191 1 98.38 200 LEU A CA 1
ATOM 1525 C C . LEU A 1 200 ? 8.484 1.903 7.484 1 98.38 200 LEU A C 1
ATOM 1527 O O . LEU A 1 200 ? 7.852 2.857 7.941 1 98.38 200 LEU A O 1
ATOM 1531 N N . PHE A 1 201 ? 9.656 1.95 7.145 1 98.5 201 PHE A N 1
ATOM 1532 C CA . PHE A 1 201 ? 10.43 3.137 7.484 1 98.5 201 PHE A CA 1
ATOM 1533 C C . PHE A 1 201 ? 10.086 4.293 6.551 1 98.5 201 PHE A C 1
ATOM 1535 O O . PHE A 1 201 ? 10.008 5.445 6.984 1 98.5 201 PHE A O 1
ATOM 1542 N N . ILE A 1 202 ? 9.891 4.027 5.316 1 98.19 202 ILE A N 1
ATOM 1543 C CA . ILE A 1 202 ? 9.562 5.125 4.414 1 98.19 202 ILE A CA 1
ATOM 1544 C C . ILE A 1 202 ? 8.125 5.59 4.668 1 98.19 202 ILE A C 1
ATOM 1546 O O . ILE A 1 202 ? 7.82 6.773 4.516 1 98.19 202 ILE A O 1
ATOM 1550 N N . ALA A 1 203 ? 7.289 4.66 5.078 1 97.75 203 ALA A N 1
ATOM 1551 C CA . ALA A 1 203 ? 5.938 5.055 5.461 1 97.75 203 ALA A CA 1
ATOM 1552 C C . ALA A 1 203 ? 5.957 5.969 6.684 1 97.75 203 ALA A C 1
ATOM 1554 O O . ALA A 1 203 ? 5.219 6.957 6.742 1 97.75 203 ALA A O 1
ATOM 1555 N N . LEU A 1 204 ? 6.758 5.656 7.605 1 97.06 204 LEU A N 1
ATOM 1556 C CA . LEU A 1 204 ? 6.91 6.508 8.781 1 97.06 204 LEU A CA 1
ATOM 1557 C C . LEU A 1 204 ? 7.492 7.863 8.398 1 97.06 204 LEU A C 1
ATOM 1559 O O . LEU A 1 204 ? 7.078 8.898 8.93 1 97.06 204 LEU A O 1
ATOM 1563 N N . SER A 1 205 ? 8.438 7.781 7.484 1 96.31 205 SER A N 1
ATOM 1564 C CA . SER A 1 205 ? 8.992 9.031 6.973 1 96.31 205 SER A CA 1
ATOM 1565 C C . SER A 1 205 ? 7.922 9.883 6.309 1 96.31 205 SER A C 1
ATOM 1567 O O . SER A 1 205 ? 7.934 11.109 6.426 1 96.31 205 SER A O 1
ATOM 1569 N N . SER A 1 206 ? 7.016 9.258 5.652 1 96.12 206 SER A N 1
ATOM 1570 C CA . SER A 1 206 ? 5.945 9.977 4.973 1 96.12 206 SER A CA 1
ATOM 1571 C C . SER A 1 206 ? 5.027 10.672 5.965 1 96.12 206 SER A C 1
ATOM 1573 O O . SER A 1 206 ? 4.516 11.766 5.688 1 96.12 206 SER A O 1
ATOM 1575 N N . LEU A 1 207 ? 4.895 10.102 7.109 1 94.38 207 LEU A N 1
ATOM 1576 C CA . LEU A 1 207 ? 4.094 10.742 8.148 1 94.38 207 LEU A CA 1
ATOM 1577 C C . LEU A 1 207 ? 4.766 12.016 8.641 1 94.38 207 LEU A C 1
ATOM 1579 O O . LEU A 1 207 ? 4.105 13.055 8.789 1 94.38 207 LEU A O 1
ATOM 1583 N N . LEU A 1 208 ? 5.992 11.969 8.812 1 92.75 208 LEU A N 1
ATOM 1584 C CA . LEU A 1 208 ? 6.73 13.133 9.305 1 92.75 208 LEU A CA 1
ATOM 1585 C C . LEU A 1 208 ? 6.836 14.203 8.227 1 92.75 208 LEU A C 1
ATOM 1587 O O . LEU A 1 208 ? 6.691 15.391 8.516 1 92.75 208 LEU A O 1
ATOM 1591 N N . SER A 1 209 ? 7.133 13.75 7.059 1 92.94 209 SER A N 1
ATOM 1592 C CA . SER A 1 209 ? 7.219 14.719 5.973 1 92.94 209 SER A CA 1
ATOM 1593 C C . SER A 1 209 ? 5.863 15.359 5.691 1 92.94 209 SER A C 1
ATOM 1595 O O . SER A 1 209 ? 5.789 16.531 5.305 1 92.94 209 SER A O 1
ATOM 1597 N N . GLY A 1 210 ? 4.867 14.586 5.848 1 92.75 210 GLY A N 1
ATOM 1598 C CA . GLY A 1 210 ? 3.533 15.156 5.723 1 92.75 210 GLY A CA 1
ATOM 1599 C C . GLY A 1 210 ? 3.232 16.203 6.777 1 92.75 210 GLY A C 1
ATOM 1600 O O . GLY A 1 210 ? 2.635 17.234 6.48 1 92.75 210 GLY A O 1
ATOM 1601 N N . TYR A 1 211 ? 3.586 15.891 7.961 1 91.56 211 TYR A N 1
ATOM 1602 C CA . TYR A 1 211 ? 3.42 16.859 9.039 1 91.56 211 TYR A CA 1
ATOM 1603 C C . TYR A 1 211 ? 4.172 18.156 8.734 1 91.56 211 TYR A C 1
ATOM 1605 O O . TYR A 1 211 ? 3.643 19.25 8.938 1 91.56 211 TYR A O 1
ATOM 1613 N N . ARG A 1 212 ? 5.297 18.016 8.273 1 89.19 212 ARG A N 1
ATOM 1614 C CA . ARG A 1 212 ? 6.117 19.188 7.934 1 89.19 212 ARG A CA 1
ATOM 1615 C C . ARG A 1 212 ? 5.465 20 6.824 1 89.19 212 ARG A C 1
ATOM 1617 O O . ARG A 1 212 ? 5.469 21.234 6.875 1 89.19 212 ARG A O 1
ATOM 1624 N N . LEU A 1 213 ? 5.035 19.359 5.867 1 90.56 213 LEU A N 1
ATOM 1625 C CA . LEU A 1 213 ? 4.395 20.016 4.738 1 90.56 213 LEU A CA 1
ATOM 1626 C C . LEU A 1 213 ? 3.18 20.828 5.195 1 90.56 213 LEU A C 1
ATOM 1628 O O . LEU A 1 213 ? 3.033 22 4.84 1 90.56 213 LEU A O 1
ATOM 1632 N N . VAL A 1 214 ? 2.373 20.234 5.984 1 89.56 214 VAL A N 1
ATOM 1633 C CA . VAL A 1 214 ? 1.146 20.891 6.418 1 89.56 214 VAL A CA 1
ATOM 1634 C C . VAL A 1 214 ? 1.486 22.047 7.352 1 89.56 214 VAL A C 1
ATOM 1636 O O . VAL A 1 214 ? 0.872 23.125 7.277 1 89.56 214 VAL A O 1
ATOM 1639 N N . LYS A 1 215 ? 2.391 21.797 8.203 1 87.31 215 LYS A N 1
ATOM 1640 C CA . LYS A 1 215 ? 2.844 22.875 9.078 1 87.31 215 LYS A CA 1
ATOM 1641 C C . LYS A 1 215 ? 3.334 24.062 8.266 1 87.31 215 LYS A C 1
ATOM 1643 O O . LYS A 1 215 ? 3.02 25.219 8.586 1 87.31 215 LYS A O 1
ATOM 1648 N N . TRP A 1 216 ? 4.047 23.781 7.316 1 85.75 216 TRP A N 1
ATOM 1649 C CA . TRP A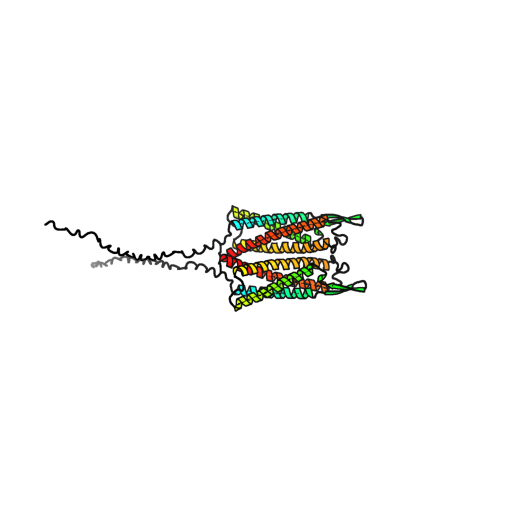 1 216 ? 4.543 24.828 6.434 1 85.75 216 TRP A CA 1
ATOM 1650 C C . TRP A 1 216 ? 3.395 25.516 5.699 1 85.75 216 TRP A C 1
ATOM 1652 O O . TRP A 1 216 ? 3.404 26.734 5.512 1 85.75 216 TRP A O 1
ATOM 1662 N N . LEU A 1 217 ? 2.428 24.797 5.242 1 85.44 217 LEU A N 1
ATOM 1663 C CA . LEU A 1 217 ? 1.286 25.328 4.508 1 85.44 217 LEU A CA 1
ATOM 1664 C C . LEU A 1 217 ? 0.45 26.25 5.391 1 85.44 217 LEU A C 1
ATOM 1666 O O . LEU A 1 217 ? -0.101 27.234 4.914 1 85.44 217 LEU A O 1
ATOM 1670 N N . ILE A 1 218 ? 0.429 25.938 6.668 1 83.44 218 ILE A N 1
ATOM 1671 C CA . ILE A 1 218 ? -0.43 26.688 7.586 1 83.44 218 ILE A CA 1
ATOM 1672 C C . ILE A 1 218 ? 0.328 27.891 8.141 1 83.44 218 ILE A C 1
ATOM 1674 O O . ILE A 1 218 ? -0.204 29 8.188 1 83.44 218 ILE A O 1
ATOM 1678 N N . LEU A 1 219 ? 1.516 27.609 8.578 1 82.75 219 LEU A N 1
ATOM 1679 C CA . LEU A 1 219 ? 2.236 28.641 9.305 1 82.75 219 LEU A CA 1
ATOM 1680 C C . LEU A 1 219 ? 3.145 29.438 8.375 1 82.75 219 LEU A C 1
ATOM 1682 O O . LEU A 1 219 ? 3.586 30.531 8.719 1 82.75 219 LEU A O 1
ATOM 1686 N N . GLY A 1 220 ? 3.305 28.969 7.156 1 74.62 220 GLY A N 1
ATOM 1687 C CA . GLY A 1 220 ? 4.172 29.656 6.219 1 74.62 220 GLY A CA 1
ATOM 1688 C C . GLY A 1 220 ? 5.648 29.469 6.512 1 74.62 220 GLY A C 1
ATOM 1689 O O . GLY A 1 220 ? 6.012 28.75 7.449 1 74.62 220 GLY A O 1
ATOM 1690 N N . PRO A 1 221 ? 6.484 30.047 5.609 1 68 221 PRO A N 1
ATOM 1691 C CA . PRO A 1 221 ? 7.934 29.906 5.762 1 68 221 PRO A CA 1
ATOM 1692 C C . PRO A 1 221 ? 8.477 30.641 6.98 1 68 221 PRO A C 1
ATOM 1694 O O . PRO A 1 221 ? 7.895 31.641 7.414 1 68 221 PRO A O 1
ATOM 1697 N N . MET B 1 1 ? 18.719 124.688 -30.75 1 27.52 1 MET B N 1
ATOM 1698 C CA . MET B 1 1 ? 19.594 124.438 -29.625 1 27.52 1 MET B CA 1
ATOM 1699 C C . MET B 1 1 ? 18.797 123.875 -28.453 1 27.52 1 MET B C 1
ATOM 1701 O O . MET B 1 1 ? 18.531 124.562 -27.469 1 27.52 1 MET B O 1
ATOM 1705 N N . ASP B 1 2 ? 17.797 123.25 -28.703 1 27.33 2 ASP B N 1
ATOM 1706 C CA . ASP B 1 2 ? 16.578 122.75 -28.094 1 27.33 2 ASP B CA 1
ATOM 1707 C C . ASP B 1 2 ? 16.922 121.75 -26.984 1 27.33 2 ASP B C 1
ATOM 1709 O O . ASP B 1 2 ? 17.797 120.875 -27.141 1 27.33 2 ASP B O 1
ATOM 1713 N N . SER B 1 3 ? 16.719 122.125 -25.75 1 29.8 3 SER B N 1
ATOM 1714 C CA . SER B 1 3 ? 17.062 121.688 -24.406 1 29.8 3 SER B CA 1
ATOM 1715 C C . SER B 1 3 ? 16.531 120.312 -24.141 1 29.8 3 SER B C 1
ATOM 1717 O O . SER B 1 3 ? 15.367 120 -24.391 1 29.8 3 SER B O 1
ATOM 1719 N N . PRO B 1 4 ? 17.344 119.312 -24.141 1 32.03 4 PRO B N 1
ATOM 1720 C CA . PRO B 1 4 ? 17.125 117.812 -24.156 1 32.03 4 PRO B CA 1
ATOM 1721 C C . PRO B 1 4 ? 16.516 117.312 -22.844 1 32.03 4 PRO B C 1
ATOM 1723 O O . PRO B 1 4 ? 17.062 117.562 -21.766 1 32.03 4 PRO B O 1
ATOM 1726 N N . GLU B 1 5 ? 15.297 117.562 -22.656 1 27.52 5 GLU B N 1
ATOM 1727 C CA . GLU B 1 5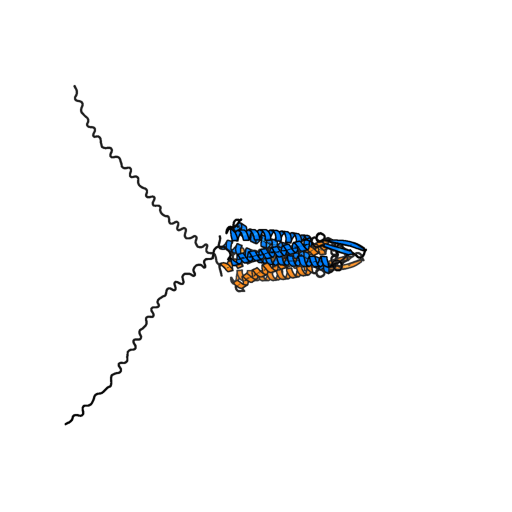 ? 14.57 117.25 -21.422 1 27.52 5 GLU B CA 1
ATOM 1728 C C . GLU B 1 5 ? 14.844 115.812 -20.984 1 27.52 5 GLU B C 1
ATOM 1730 O O . GLU B 1 5 ? 14.727 114.875 -21.766 1 27.52 5 GLU B O 1
ATOM 1735 N N . SER B 1 6 ? 15.656 115.625 -19.969 1 27.53 6 SER B N 1
ATOM 1736 C CA . SER B 1 6 ? 16.281 114.5 -19.234 1 27.53 6 SER B CA 1
ATOM 1737 C C . SER B 1 6 ? 15.227 113.625 -18.609 1 27.53 6 SER B C 1
ATOM 1739 O O . SER B 1 6 ? 14.523 114 -17.672 1 27.53 6 SER B O 1
ATOM 1741 N N . SER B 1 7 ? 14.32 113.125 -19.375 1 27.38 7 SER B N 1
ATOM 1742 C CA . SER B 1 7 ? 13.195 112.312 -18.906 1 27.38 7 SER B CA 1
ATOM 1743 C C . SER B 1 7 ? 13.656 111.25 -17.938 1 27.38 7 SER B C 1
ATOM 1745 O O . SER B 1 7 ? 14.492 110.375 -18.297 1 27.38 7 SER B O 1
ATOM 1747 N N . ASP B 1 8 ? 13.805 111.562 -16.719 1 25.52 8 ASP B N 1
ATOM 1748 C CA . ASP B 1 8 ? 14.25 110.812 -15.531 1 25.52 8 ASP B CA 1
ATOM 1749 C C . ASP B 1 8 ? 13.5 109.5 -15.375 1 25.52 8 ASP B C 1
ATOM 1751 O O . ASP B 1 8 ? 12.328 109.5 -14.992 1 25.52 8 ASP B O 1
ATOM 1755 N N . ARG B 1 9 ? 13.391 108.75 -16.359 1 27.97 9 ARG B N 1
ATOM 1756 C CA . ARG B 1 9 ? 12.57 107.562 -16.312 1 27.97 9 ARG B CA 1
ATOM 1757 C C . ARG B 1 9 ? 12.938 106.688 -15.109 1 27.97 9 ARG B C 1
ATOM 1759 O O . ARG B 1 9 ? 14.102 106.375 -14.906 1 27.97 9 ARG B O 1
ATOM 1766 N N . GLY B 1 10 ? 12.312 107.062 -14.008 1 25.05 10 GLY B N 1
ATOM 1767 C CA . GLY B 1 10 ? 12.414 106.438 -12.703 1 25.05 10 GLY B CA 1
ATOM 1768 C C . GLY B 1 10 ? 12.516 104.875 -12.773 1 25.05 10 GLY B C 1
ATOM 1769 O O . GLY B 1 10 ? 11.781 104.25 -13.523 1 25.05 10 GLY B O 1
ATOM 1770 N N . LEU B 1 11 ? 13.664 104.438 -12.789 1 25.42 11 LEU B N 1
ATOM 1771 C CA . LEU B 1 11 ? 14.117 103.062 -12.82 1 25.42 11 LEU B CA 1
ATOM 1772 C C . LEU B 1 11 ? 13.43 102.25 -11.734 1 25.42 11 LEU B C 1
ATOM 1774 O O . LEU B 1 11 ? 13.617 102.5 -10.547 1 25.42 11 LEU B O 1
ATOM 1778 N N . ASN B 1 12 ? 12.148 102.125 -11.836 1 26.78 12 ASN B N 1
ATOM 1779 C CA . ASN B 1 12 ? 11.438 101.312 -10.828 1 26.78 12 ASN B CA 1
ATOM 1780 C C . ASN B 1 12 ? 12.188 100.062 -10.492 1 26.78 12 ASN B C 1
ATOM 1782 O O . ASN B 1 12 ? 12.602 99.312 -11.391 1 26.78 12 ASN B O 1
ATOM 1786 N N . PRO B 1 13 ? 12.867 100.062 -9.406 1 26.55 13 PRO B N 1
ATOM 1787 C CA . PRO B 1 13 ? 13.68 98.938 -9.016 1 26.55 13 PRO B CA 1
ATOM 1788 C C . PRO B 1 13 ? 12.914 97.625 -9.125 1 26.55 13 PRO B C 1
ATOM 1790 O O . PRO B 1 13 ? 11.695 97.562 -8.914 1 26.55 13 PRO B O 1
ATOM 1793 N N . MET B 1 14 ? 13.125 96.875 -10.18 1 25.69 14 MET B N 1
ATOM 1794 C CA . MET B 1 14 ? 12.547 95.5 -10.391 1 25.69 14 MET B CA 1
ATOM 1795 C C . MET B 1 14 ? 12.648 94.688 -9.133 1 25.69 14 MET B C 1
ATOM 1797 O O . MET B 1 14 ? 13.75 94.375 -8.656 1 25.69 14 MET B O 1
ATOM 1801 N N . THR B 1 15 ? 12.008 95.062 -8.102 1 27.95 15 THR B N 1
ATOM 1802 C CA . THR B 1 15 ? 12.125 94.188 -6.938 1 27.95 15 THR B CA 1
ATOM 1803 C C . THR B 1 15 ? 11.977 92.75 -7.34 1 27.95 15 THR B C 1
ATOM 1805 O O . THR B 1 15 ? 11.102 92.375 -8.133 1 27.95 15 THR B O 1
ATOM 1808 N N . PRO B 1 16 ? 13.062 92.062 -7.43 1 26.61 16 PRO B N 1
ATOM 1809 C CA . PRO B 1 16 ? 12.945 90.625 -7.879 1 26.61 16 PRO B CA 1
ATOM 1810 C C . PRO B 1 16 ? 11.859 89.875 -7.129 1 26.61 16 PRO B C 1
ATOM 1812 O O . PRO B 1 16 ? 11.641 90.125 -5.938 1 26.61 16 PRO B O 1
ATOM 1815 N N . ASP B 1 17 ? 10.695 89.75 -7.648 1 26.23 17 ASP B N 1
ATOM 1816 C CA . ASP B 1 17 ? 9.617 88.938 -7.074 1 26.23 17 ASP B CA 1
ATOM 1817 C C . ASP B 1 17 ? 10.164 87.625 -6.516 1 26.23 17 ASP B C 1
ATOM 1819 O O . ASP B 1 17 ? 10.852 86.875 -7.219 1 26.23 17 ASP B O 1
ATOM 1823 N N . HIS B 1 18 ? 10.641 87.625 -5.328 1 27.14 18 HIS B N 1
ATOM 1824 C CA . HIS B 1 18 ? 11.07 86.375 -4.652 1 27.14 18 HIS B CA 1
ATOM 1825 C C . HIS B 1 18 ? 10.086 85.25 -4.887 1 27.14 18 HIS B C 1
ATOM 1827 O O . HIS B 1 18 ? 8.891 85.375 -4.617 1 27.14 18 HIS B O 1
ATOM 1833 N N . GLY B 1 19 ? 10.102 84.625 -6.02 1 25.58 19 GLY B N 1
ATOM 1834 C CA . GLY B 1 19 ? 9.32 83.438 -6.312 1 25.58 19 GLY B CA 1
ATOM 1835 C C . GLY B 1 19 ? 9.188 82.5 -5.129 1 25.58 19 GLY B C 1
ATOM 1836 O O . GLY B 1 19 ? 10.188 82.062 -4.562 1 25.58 19 GLY B O 1
ATOM 1837 N N . GLY B 1 20 ? 8.297 82.875 -4.242 1 25.09 20 GLY B N 1
ATOM 1838 C CA . GLY B 1 20 ? 7.938 82.062 -3.098 1 25.09 20 GLY B CA 1
ATOM 1839 C C . GLY B 1 20 ? 7.941 80.562 -3.404 1 25.09 20 GLY B C 1
ATOM 1840 O O . GLY B 1 20 ? 7.152 80.062 -4.227 1 25.09 20 GLY B O 1
ATOM 1841 N N . HIS B 1 21 ? 9.109 80.062 -3.652 1 25.8 21 HIS B N 1
ATOM 1842 C CA . HIS B 1 21 ? 9.109 78.625 -3.814 1 25.8 21 HIS B CA 1
ATOM 1843 C C . HIS B 1 21 ? 8.25 77.938 -2.754 1 25.8 21 HIS B C 1
ATOM 1845 O O . HIS B 1 21 ? 8.484 78.125 -1.556 1 25.8 21 HIS B O 1
ATOM 1851 N N . ASN B 1 22 ? 6.945 78.125 -2.906 1 24.75 22 ASN B N 1
ATOM 1852 C CA . ASN B 1 22 ? 6.062 77.312 -2.037 1 24.75 22 ASN B CA 1
ATOM 1853 C C . ASN B 1 22 ? 6.633 75.938 -1.739 1 24.75 22 ASN B C 1
ATOM 1855 O O . ASN B 1 22 ? 6.863 75.188 -2.654 1 24.75 22 ASN B O 1
ATOM 1859 N N . GLY B 1 23 ? 7.602 75.938 -0.944 1 23.84 23 GLY B N 1
ATOM 1860 C CA . GLY B 1 23 ? 8.031 74.625 -0.44 1 23.84 23 GLY B CA 1
ATOM 1861 C C . GLY B 1 23 ? 6.883 73.75 -0.126 1 23.84 23 GLY B C 1
ATOM 1862 O O . GLY B 1 23 ? 6.113 73.938 0.807 1 23.84 23 GLY B O 1
ATOM 1863 N N . LYS B 1 24 ? 6.172 73.375 -1.215 1 28.06 24 LYS B N 1
ATOM 1864 C CA . LYS B 1 24 ? 5.191 72.312 -0.891 1 28.06 24 LYS B CA 1
ATOM 1865 C C . LYS B 1 24 ? 5.766 71.312 0.096 1 28.06 24 LYS B C 1
ATOM 1867 O O . LYS B 1 24 ? 6.777 70.625 -0.188 1 28.06 24 LYS B O 1
ATOM 1872 N N . VAL B 1 25 ? 5.844 71.812 1.332 1 26.67 25 VAL B N 1
ATOM 1873 C CA . VAL B 1 25 ? 6.031 70.688 2.291 1 26.67 25 VAL B CA 1
ATOM 1874 C C . VAL B 1 25 ? 5.199 69.5 1.872 1 26.67 25 VAL B C 1
ATOM 1876 O O . VAL B 1 25 ? 3.977 69.562 1.747 1 26.67 25 VAL B O 1
ATOM 1879 N N . VAL B 1 26 ? 5.703 68.812 0.906 1 26.62 26 VAL B N 1
ATOM 1880 C CA . VAL B 1 26 ? 5 67.562 0.758 1 26.62 26 VAL B CA 1
ATOM 1881 C C . VAL B 1 26 ? 4.707 67 2.135 1 26.62 26 VAL B C 1
ATOM 1883 O O . VAL B 1 26 ? 5.625 66.688 2.916 1 26.62 26 VAL B O 1
ATOM 1886 N N . HIS B 1 27 ? 3.793 67.562 2.791 1 23.2 27 HIS B N 1
ATOM 1887 C CA . HIS B 1 27 ? 3.338 66.75 3.881 1 23.2 27 HIS B CA 1
ATOM 1888 C C . HIS B 1 27 ? 3.336 65.25 3.467 1 23.2 27 HIS B C 1
ATOM 1890 O O . HIS B 1 27 ? 2.652 64.875 2.512 1 23.2 27 HIS B O 1
ATOM 1896 N N . TYR B 1 28 ? 4.484 64.688 3.527 1 23.91 28 TYR B N 1
ATOM 1897 C CA . TYR B 1 28 ? 4.336 63.25 3.555 1 23.91 28 TYR B CA 1
ATOM 1898 C C . TYR B 1 28 ? 3.15 62.844 4.418 1 23.91 28 TYR B C 1
ATOM 1900 O O . TYR B 1 28 ? 3.164 63.031 5.637 1 23.91 28 TYR B O 1
ATOM 1908 N N . PHE B 1 29 ? 1.95 63.281 4.055 1 24.97 29 PHE B N 1
ATOM 1909 C CA . PHE B 1 29 ? 0.923 62.469 4.719 1 24.97 29 PHE B CA 1
ATOM 1910 C C . PHE B 1 29 ? 1.395 61.062 4.926 1 24.97 29 PHE B C 1
ATOM 1912 O O . PHE B 1 29 ? 1.578 60.312 3.961 1 24.97 29 PHE B O 1
ATOM 1919 N N . GLY B 1 30 ? 2.314 60.906 5.863 1 24.52 30 GLY B N 1
ATOM 1920 C CA . GLY B 1 30 ? 2.457 59.531 6.348 1 24.52 30 GLY B CA 1
ATOM 1921 C C . GLY B 1 30 ? 1.158 58.75 6.316 1 24.52 30 GLY B C 1
ATOM 1922 O O . GLY B 1 30 ? 0.326 58.875 7.215 1 24.52 30 GLY B O 1
ATOM 1923 N N . GLN B 1 31 ? 0.384 58.938 5.289 1 26.84 31 GLN B N 1
ATOM 1924 C CA . GLN B 1 31 ? -0.683 57.938 5.293 1 26.84 31 GLN B CA 1
ATOM 1925 C C . GLN B 1 31 ? -0.237 56.656 5.988 1 26.84 31 GLN B C 1
ATOM 1927 O O . GLN B 1 31 ? 0.643 55.938 5.496 1 26.84 31 GLN B O 1
ATOM 1932 N N . GLY B 1 32 ? -0.062 56.781 7.27 1 26.55 32 GLY B N 1
ATOM 1933 C CA . GLY B 1 32 ? 0.043 55.531 8.031 1 26.55 32 GLY B CA 1
ATOM 1934 C C . GLY B 1 32 ? -0.67 54.375 7.379 1 26.55 32 GLY B C 1
ATOM 1935 O O . GLY B 1 32 ? -1.9 54.344 7.305 1 26.55 32 GLY B O 1
ATOM 1936 N N . VAL B 1 33 ? -0.31 54.062 6.176 1 29.27 33 VAL B N 1
ATOM 1937 C CA . VAL B 1 33 ? -0.813 52.781 5.734 1 29.27 33 VAL B CA 1
ATOM 1938 C C . VAL B 1 33 ? -1.021 51.875 6.938 1 29.27 33 VAL B C 1
ATOM 1940 O O . VAL B 1 33 ? -0.057 51.469 7.594 1 29.27 33 VAL B O 1
ATOM 1943 N N . GLU B 1 34 ? -1.864 52.25 7.867 1 28.78 34 GLU B N 1
ATOM 1944 C CA . GLU B 1 34 ? -2.426 51.25 8.766 1 28.78 34 GLU B CA 1
ATOM 1945 C C . GLU B 1 34 ? -2.471 49.875 8.094 1 28.78 34 GLU B C 1
ATOM 1947 O O . GLU B 1 34 ? -3.471 49.531 7.465 1 28.78 34 GLU B O 1
ATOM 1952 N N . GLY B 1 35 ? -1.688 49.719 7.074 1 29.86 35 GLY B N 1
ATOM 1953 C CA . GLY B 1 35 ? -1.567 48.281 6.828 1 29.86 35 GLY B CA 1
ATOM 1954 C C . GLY B 1 35 ? -1.617 47.469 8.102 1 29.86 35 GLY B C 1
ATOM 1955 O O . GLY B 1 35 ? -0.668 47.469 8.883 1 29.86 35 GLY B O 1
ATOM 1956 N N . GLY B 1 36 ? -2.65 47.781 8.805 1 31.22 36 GLY B N 1
ATOM 1957 C CA . GLY B 1 36 ? -2.842 46.938 9.977 1 31.22 36 GLY B CA 1
ATOM 1958 C C . GLY B 1 36 ? -2.035 45.656 9.938 1 31.22 36 GLY B C 1
ATOM 1959 O O . GLY B 1 36 ? -1.653 45.188 8.867 1 31.22 36 GLY B O 1
ATOM 1960 N N . PRO B 1 37 ? -1.142 45.594 10.93 1 31.38 37 PRO B N 1
ATOM 1961 C CA . PRO B 1 37 ? -0.421 44.344 10.883 1 31.38 37 PRO B CA 1
ATOM 1962 C C . PRO B 1 37 ? -1.191 43.25 10.133 1 31.38 37 PRO B C 1
ATOM 1964 O O . PRO B 1 37 ? -2.42 43.312 10.031 1 31.38 37 PRO B O 1
ATOM 1967 N N . ALA B 1 38 ? -0.724 42.938 8.867 1 33.66 38 ALA B N 1
ATOM 1968 C CA . ALA B 1 38 ? -1.389 41.75 8.336 1 33.66 38 ALA B CA 1
ATOM 1969 C C . ALA B 1 38 ? -2.17 41 9.43 1 33.66 38 ALA B C 1
ATOM 1971 O O . ALA B 1 38 ? -1.642 40.75 10.516 1 33.66 38 ALA B O 1
ATOM 1972 N N . SER B 1 39 ? -3.342 41.562 9.727 1 33.69 39 SER B N 1
ATOM 1973 C CA . SER B 1 39 ? -4.172 40.781 10.656 1 33.69 39 SER B CA 1
ATOM 1974 C C . SER B 1 39 ? -3.635 39.375 10.836 1 33.69 39 SER B C 1
ATOM 1976 O O . SER B 1 39 ? -3.211 38.719 9.867 1 33.69 39 SER B O 1
ATOM 1978 N N . PRO B 1 40 ? -2.984 39.094 11.922 1 35.84 40 PRO B N 1
ATOM 1979 C CA . PRO B 1 40 ? -2.578 37.719 12.016 1 35.84 40 PRO B CA 1
ATOM 1980 C C . PRO B 1 40 ? -3.438 36.781 11.148 1 35.84 40 PRO B C 1
ATOM 1982 O O . PRO B 1 40 ? -4.664 36.938 11.117 1 35.84 40 PRO B O 1
ATOM 1985 N N . ARG B 1 41 ? -3.182 36.688 9.852 1 41.66 41 ARG B N 1
ATOM 1986 C CA . ARG B 1 41 ? -3.971 35.656 9.188 1 41.66 41 ARG B CA 1
ATOM 1987 C C . ARG B 1 41 ? -4.73 34.812 10.203 1 41.66 41 ARG B C 1
ATOM 1989 O O . ARG B 1 41 ? -4.125 34.188 11.078 1 41.66 41 ARG B O 1
ATOM 1996 N N . LYS B 1 42 ? -5.727 35.281 10.727 1 44.03 42 LYS B N 1
ATOM 1997 C CA . LYS B 1 42 ? -6.637 34.531 11.586 1 44.03 42 LYS B CA 1
ATOM 1998 C C . LYS B 1 42 ? -6.473 33.031 11.391 1 44.03 42 LYS B C 1
ATOM 2000 O O . LYS B 1 42 ? -6.82 32.5 10.336 1 44.03 42 LYS B O 1
ATOM 2005 N N . LEU B 1 43 ? -5.258 32.469 11.547 1 48.03 43 LEU B N 1
ATOM 2006 C CA . LEU B 1 43 ? -5.148 31.016 11.578 1 48.03 43 LEU B CA 1
ATOM 2007 C C . LEU B 1 43 ? -6.469 30.391 12 1 48.03 43 LEU B C 1
ATOM 2009 O O . LEU B 1 43 ? -6.93 30.594 13.125 1 48.03 43 LEU B O 1
ATOM 2013 N N . GLY B 1 44 ? -7.441 30.578 11.117 1 49.25 44 GLY B N 1
ATOM 2014 C CA . GLY B 1 44 ? -8.773 30.047 11.359 1 49.25 44 GLY B CA 1
ATOM 2015 C C . GLY B 1 44 ? -8.781 28.891 12.336 1 49.25 44 GLY B C 1
ATOM 2016 O O . GLY B 1 44 ? -7.73 28.438 12.781 1 49.25 44 GLY B O 1
ATOM 2017 N N . HIS B 1 45 ? -9.992 28.641 12.969 1 58.78 45 HIS B N 1
ATOM 2018 C CA . HIS B 1 45 ? -10.289 27.5 13.828 1 58.78 45 HIS B CA 1
ATOM 2019 C C . HIS B 1 45 ? -9.836 26.188 13.195 1 58.78 45 HIS B C 1
ATOM 2021 O O . HIS B 1 45 ? -9.672 26.109 11.977 1 58.78 45 HIS B O 1
ATOM 2027 N N . GLY B 1 46 ? -9.109 25.438 13.961 1 60.69 46 GLY B N 1
ATOM 2028 C CA . GLY B 1 46 ? -8.609 24.125 13.625 1 60.69 46 GLY B CA 1
ATOM 2029 C C . GLY B 1 46 ? -9.586 23.297 12.812 1 60.69 46 GLY B C 1
ATOM 2030 O O . GLY B 1 46 ? -9.344 22.125 12.547 1 60.69 46 GLY B O 1
ATOM 2031 N N . HIS B 1 47 ? -10.672 24.094 12.281 1 67.12 47 HIS B N 1
ATOM 2032 C CA . HIS B 1 47 ? -11.672 23.328 11.555 1 67.12 47 HIS B CA 1
ATOM 2033 C C . HIS B 1 47 ? -11.445 23.406 10.047 1 67.12 47 HIS B C 1
ATOM 2035 O O . HIS B 1 47 ? -10.922 24.406 9.547 1 67.12 47 HIS B O 1
ATOM 2041 N N . LEU B 1 48 ? -11.742 22.375 9.414 1 73.62 48 LEU B N 1
ATOM 2042 C CA . LEU B 1 48 ? -11.633 22.297 7.965 1 73.62 48 LEU B CA 1
ATOM 2043 C C . LEU B 1 48 ? -12.656 23.203 7.289 1 73.62 48 LEU B C 1
ATOM 2045 O O . LEU B 1 48 ? -13.742 23.422 7.82 1 73.62 48 LEU B O 1
ATOM 2049 N N . HIS B 1 49 ? -12.242 23.75 6.117 1 79.44 49 HIS B N 1
ATOM 2050 C CA . HIS B 1 49 ? -13.195 24.469 5.273 1 79.44 49 HIS B CA 1
ATOM 2051 C C . HIS B 1 49 ? -14.359 23.578 4.875 1 79.44 49 HIS B C 1
ATOM 2053 O O . HIS B 1 49 ? -14.188 22.375 4.684 1 79.44 49 HIS B O 1
ATOM 2059 N N . PRO B 1 50 ? -15.523 24.109 4.832 1 80.31 50 PRO B N 1
ATOM 2060 C CA . PRO B 1 50 ? -16.703 23.312 4.48 1 80.31 50 PRO B CA 1
ATOM 2061 C C . PRO B 1 50 ? -16.531 22.547 3.172 1 80.31 50 PRO B C 1
ATOM 2063 O O . PRO B 1 50 ? -17.047 21.422 3.033 1 80.31 50 PRO B O 1
ATOM 2066 N N . LYS B 1 51 ? -15.852 23.156 2.266 1 84.12 51 LYS B N 1
ATOM 2067 C CA . LYS B 1 51 ? -15.602 22.469 1.002 1 84.12 51 LYS B CA 1
ATOM 2068 C C . LYS B 1 51 ? -14.773 21.203 1.22 1 84.12 51 LYS B C 1
ATOM 2070 O O . LYS B 1 51 ? -14.992 20.188 0.551 1 84.12 51 LYS B O 1
ATOM 2075 N N . ALA B 1 52 ? -13.867 21.266 2.105 1 84.75 52 ALA B N 1
ATOM 2076 C CA . ALA B 1 52 ? -13.023 20.109 2.404 1 84.75 52 ALA B CA 1
ATOM 2077 C C . ALA B 1 52 ? -13.828 19.016 3.092 1 84.75 52 ALA B C 1
ATOM 2079 O O . ALA B 1 52 ? -13.602 17.828 2.85 1 84.75 52 ALA B O 1
ATOM 2080 N N . ASN B 1 53 ? -14.75 19.453 3.818 1 84.44 53 ASN B N 1
ATOM 2081 C CA . ASN B 1 53 ? -15.617 18.484 4.477 1 84.44 53 ASN B CA 1
ATOM 2082 C C . ASN B 1 53 ? -16.531 17.781 3.482 1 84.44 53 ASN B C 1
ATOM 2084 O O . ASN B 1 53 ? -16.781 16.578 3.596 1 84.44 53 ASN B O 1
ATOM 2088 N N . THR B 1 54 ? -17.031 18.516 2.604 1 86.88 54 THR B N 1
ATOM 2089 C CA . THR B 1 54 ? -17.859 17.938 1.564 1 86.88 54 THR B CA 1
ATOM 2090 C C . THR B 1 54 ? -17.062 16.984 0.685 1 86.88 54 THR B C 1
ATOM 2092 O O . THR B 1 54 ? -17.562 15.93 0.287 1 86.88 54 THR B O 1
ATOM 2095 N N . ALA B 1 55 ? -15.859 17.391 0.387 1 91.94 55 ALA B N 1
ATOM 2096 C CA . ALA B 1 55 ? -14.984 16.531 -0.407 1 91.94 55 ALA B CA 1
ATOM 2097 C C . ALA B 1 55 ? -14.703 15.211 0.316 1 91.94 55 ALA B C 1
ATOM 2099 O O . ALA B 1 55 ? -14.68 14.148 -0.304 1 91.94 55 ALA B O 1
ATOM 2100 N N . LEU B 1 56 ? -14.477 15.336 1.554 1 92.5 56 LEU B N 1
ATOM 2101 C CA . LEU B 1 56 ? -14.234 14.141 2.35 1 92.5 56 LEU B CA 1
ATOM 2102 C C . LEU B 1 56 ? -15.438 13.211 2.314 1 92.5 56 LEU B C 1
ATOM 2104 O O . LEU B 1 56 ? -15.289 11.992 2.182 1 92.5 56 LEU B O 1
ATOM 2108 N N . LEU B 1 57 ? -16.594 13.734 2.42 1 91.56 57 LEU B N 1
ATOM 2109 C CA . LEU B 1 57 ? -17.828 12.945 2.375 1 91.56 57 LEU B CA 1
ATOM 2110 C C . LEU B 1 57 ? -18 12.281 1.013 1 91.56 57 LEU B C 1
ATOM 2112 O O . LEU B 1 57 ? -18.391 11.117 0.929 1 91.56 57 LEU B O 1
ATOM 2116 N N . LEU B 1 58 ? -17.703 12.984 0.011 1 94.25 58 LEU B N 1
ATOM 2117 C CA . LEU B 1 58 ? -17.797 12.438 -1.34 1 94.25 58 LEU B CA 1
ATOM 2118 C C . LEU B 1 58 ? -16.797 11.297 -1.534 1 94.25 58 LEU B C 1
ATOM 2120 O O . LEU B 1 58 ? -17.141 10.273 -2.131 1 94.25 58 LEU B O 1
ATOM 2124 N N . LEU B 1 59 ? -15.625 11.531 -1.019 1 96.94 59 LEU B N 1
ATOM 2125 C CA . LEU B 1 59 ? -14.609 10.492 -1.131 1 96.94 59 LEU B CA 1
ATOM 2126 C C . LEU B 1 59 ? -15.023 9.234 -0.366 1 96.94 59 LEU B C 1
ATOM 2128 O O . LEU B 1 59 ? -14.789 8.117 -0.824 1 96.94 59 LEU B O 1
ATOM 2132 N N . ARG B 1 60 ? -15.648 9.383 0.688 1 96.44 60 ARG B N 1
ATOM 2133 C CA . ARG B 1 60 ? -16.125 8.25 1.477 1 96.44 60 ARG B CA 1
ATOM 2134 C C . ARG B 1 60 ? -17.25 7.52 0.762 1 96.44 60 ARG B C 1
ATOM 2136 O O . ARG B 1 60 ? -17.328 6.289 0.803 1 96.44 60 ARG B O 1
ATOM 2143 N N . LEU B 1 61 ? -18.047 8.258 0.145 1 96.94 61 LEU B N 1
ATOM 2144 C CA . LEU B 1 61 ? -19.125 7.668 -0.628 1 96.94 61 LEU B CA 1
ATOM 2145 C C . LEU B 1 61 ? -18.578 6.848 -1.792 1 96.94 61 LEU B C 1
ATOM 2147 O O . LEU B 1 61 ? -19.047 5.734 -2.047 1 96.94 61 LEU B O 1
ATOM 2151 N N . LEU B 1 62 ? -17.609 7.426 -2.402 1 98.38 62 LEU B N 1
ATOM 2152 C CA . LEU B 1 62 ? -17 6.715 -3.523 1 98.38 62 LEU B CA 1
ATOM 2153 C C . LEU B 1 62 ? -16.25 5.477 -3.043 1 98.38 62 LEU B C 1
ATOM 2155 O O . LEU B 1 62 ? -16.312 4.422 -3.686 1 98.38 62 LEU B O 1
ATOM 2159 N N . THR B 1 63 ? -15.539 5.648 -1.941 1 98.69 63 THR B N 1
ATOM 2160 C CA . THR B 1 63 ? -14.875 4.488 -1.356 1 98.69 63 THR B CA 1
ATOM 2161 C C . THR B 1 63 ? -15.883 3.387 -1.043 1 98.69 63 THR B C 1
ATOM 2163 O O . THR B 1 63 ? -15.633 2.211 -1.321 1 98.69 63 THR B O 1
ATOM 2166 N N . PHE B 1 64 ? -17 3.752 -0.537 1 98.44 64 PHE B N 1
ATOM 2167 C CA . PHE B 1 64 ? -18.047 2.803 -0.19 1 98.44 64 PHE B CA 1
ATOM 2168 C C . PHE B 1 64 ? -18.594 2.121 -1.438 1 98.44 64 PHE B C 1
ATOM 2170 O O . PHE B 1 64 ? -18.703 0.894 -1.488 1 98.44 64 PHE B O 1
ATOM 2177 N N . ALA B 1 65 ? -18.875 2.877 -2.414 1 98.69 65 ALA B N 1
ATOM 2178 C CA . ALA B 1 65 ? -19.469 2.35 -3.643 1 98.69 65 ALA B CA 1
ATOM 2179 C C . ALA B 1 65 ? -18.516 1.379 -4.336 1 98.69 65 ALA B C 1
ATOM 2181 O O . ALA B 1 65 ? -18.922 0.28 -4.727 1 98.69 65 ALA B O 1
ATOM 2182 N N . PHE B 1 66 ? -17.297 1.756 -4.441 1 98.88 66 PHE B N 1
ATOM 2183 C CA . PHE B 1 66 ? -16.328 0.923 -5.137 1 98.88 66 PHE B CA 1
ATOM 2184 C C . PHE B 1 66 ? -16.016 -0.338 -4.336 1 98.88 66 PHE B C 1
ATOM 2186 O O . PHE B 1 66 ? -15.891 -1.424 -4.906 1 98.88 66 PHE B O 1
ATOM 2193 N N . SER B 1 67 ? -15.867 -0.198 -3.045 1 98.81 67 SER B N 1
ATOM 2194 C CA . SER B 1 67 ? -15.586 -1.373 -2.227 1 98.81 67 SER B CA 1
ATOM 2195 C C . SER B 1 67 ? -16.781 -2.328 -2.201 1 98.81 67 SER B C 1
ATOM 2197 O O . SER B 1 67 ? -16.594 -3.547 -2.217 1 98.81 67 SER B O 1
ATOM 2199 N N . LEU B 1 68 ? -17.938 -1.791 -2.195 1 98.75 68 LEU B N 1
ATOM 2200 C CA . LEU B 1 68 ? -19.141 -2.631 -2.223 1 98.75 68 LEU B CA 1
ATOM 2201 C C . LEU B 1 68 ? -19.25 -3.373 -3.549 1 98.75 68 LEU B C 1
ATOM 2203 O O . LEU B 1 68 ? -19.531 -4.574 -3.572 1 98.75 68 LEU B O 1
ATOM 2207 N N . ALA B 1 69 ? -19.062 -2.646 -4.594 1 98.75 69 ALA B N 1
ATOM 2208 C CA . ALA B 1 69 ? -19.109 -3.273 -5.91 1 98.75 69 ALA B CA 1
ATOM 2209 C C . ALA B 1 69 ? -18.078 -4.398 -6.02 1 98.75 69 ALA B C 1
ATOM 2211 O O . ALA B 1 69 ? -18.391 -5.488 -6.504 1 98.75 69 ALA B O 1
ATOM 2212 N N . SER B 1 70 ? -16.891 -4.137 -5.578 1 98.81 70 SER B N 1
ATOM 2213 C CA . SER B 1 70 ? -15.844 -5.152 -5.602 1 98.81 70 SER B CA 1
ATOM 2214 C C . SER B 1 70 ? -16.219 -6.363 -4.754 1 98.81 70 SER B C 1
ATOM 2216 O O . SER B 1 70 ? -16.031 -7.504 -5.172 1 98.81 70 SER B O 1
ATOM 2218 N N . LEU B 1 71 ? -16.766 -6.082 -3.635 1 98.56 71 LEU B N 1
ATOM 2219 C CA . LEU B 1 71 ? -17.172 -7.117 -2.691 1 98.56 71 LEU B CA 1
ATOM 2220 C C . LEU B 1 71 ? -18.234 -8.023 -3.303 1 98.56 71 LEU B C 1
ATOM 2222 O O . LEU B 1 71 ? -18.125 -9.25 -3.246 1 98.56 71 LEU B O 1
ATOM 2226 N N . VAL B 1 72 ? -19.188 -7.441 -3.873 1 98.44 72 VAL B N 1
ATOM 2227 C CA . VAL B 1 72 ? -20.297 -8.195 -4.43 1 98.44 72 VAL B CA 1
ATOM 2228 C C . VAL B 1 72 ? -19.828 -9.031 -5.617 1 98.44 72 VAL B C 1
ATOM 2230 O O . VAL B 1 72 ? -20.141 -10.211 -5.719 1 98.44 72 VAL B O 1
ATOM 2233 N N . ILE B 1 73 ? -19.047 -8.453 -6.461 1 98.44 73 ILE B N 1
ATOM 2234 C CA . ILE B 1 73 ? -18.562 -9.164 -7.641 1 98.44 73 ILE B CA 1
ATOM 2235 C C . ILE B 1 73 ? -17.672 -10.336 -7.219 1 98.44 73 ILE B C 1
ATOM 2237 O O . ILE B 1 73 ? -17.812 -11.438 -7.75 1 98.44 73 ILE B O 1
ATOM 2241 N N . MET B 1 74 ? -16.859 -10.148 -6.281 1 98.25 74 MET B N 1
ATOM 2242 C CA . MET B 1 74 ? -15.984 -11.227 -5.824 1 98.25 74 MET B CA 1
ATOM 2243 C C . MET B 1 74 ? -16.781 -12.312 -5.117 1 98.25 74 MET B C 1
ATOM 2245 O O . MET B 1 74 ? -16.578 -13.508 -5.355 1 98.25 74 MET B O 1
ATOM 2249 N N . ALA B 1 75 ? -17.719 -11.898 -4.328 1 97.44 75 ALA B N 1
ATOM 2250 C CA . ALA B 1 75 ? -18.5 -12.852 -3.535 1 97.44 75 ALA B CA 1
ATOM 2251 C C . ALA B 1 75 ? -19.375 -13.719 -4.43 1 97.44 75 ALA B C 1
ATOM 2253 O O . ALA B 1 75 ? -19.734 -14.836 -4.051 1 97.44 75 ALA B O 1
ATOM 2254 N N . THR B 1 76 ? -19.672 -13.219 -5.586 1 96.75 76 THR B N 1
ATOM 2255 C CA . THR B 1 76 ? -20.531 -13.969 -6.496 1 96.75 76 THR B CA 1
ATOM 2256 C C . THR B 1 76 ? -19.703 -14.617 -7.609 1 96.75 76 THR B C 1
ATOM 2258 O O . THR B 1 76 ? -20.266 -15.156 -8.562 1 96.75 76 THR B O 1
ATOM 2261 N N . ASN B 1 77 ? -18.438 -14.57 -7.488 1 96.75 77 ASN B N 1
ATOM 2262 C CA . ASN B 1 77 ? -17.578 -15.062 -8.547 1 96.75 77 ASN B CA 1
ATOM 2263 C C . ASN B 1 77 ? -17.406 -16.578 -8.477 1 96.75 77 ASN B C 1
ATOM 2265 O O . ASN B 1 77 ? -16.75 -17.094 -7.566 1 96.75 77 ASN B O 1
ATOM 2269 N N . SER B 1 78 ? -18.047 -17.281 -9.266 1 94 78 SER B N 1
ATOM 2270 C CA . SER B 1 78 ? -17.938 -18.719 -9.469 1 94 78 SER B CA 1
ATOM 2271 C C . SER B 1 78 ? -18.203 -19.094 -10.922 1 94 78 SER B C 1
ATOM 2273 O O . SER B 1 78 ? -18.859 -18.359 -11.648 1 94 78 SER B O 1
ATOM 2275 N N . ALA B 1 79 ? -17.5 -20.156 -11.344 1 91.44 79 ALA B N 1
ATOM 2276 C CA . ALA B 1 79 ? -17.703 -20.641 -12.703 1 91.44 79 ALA B CA 1
ATOM 2277 C C . ALA B 1 79 ? -17.578 -22.156 -12.766 1 91.44 79 ALA B C 1
ATOM 2279 O O . ALA B 1 79 ? -16.719 -22.75 -12.094 1 91.44 79 ALA B O 1
ATOM 2280 N N . THR B 1 80 ? -18.484 -22.766 -13.508 1 88.56 80 THR B N 1
ATOM 2281 C CA . THR B 1 80 ? -18.438 -24.203 -13.734 1 88.56 80 THR B CA 1
ATOM 2282 C C . THR B 1 80 ? -17.875 -24.516 -15.117 1 88.56 80 THR B C 1
ATOM 2284 O O . THR B 1 80 ? -18.328 -23.953 -16.109 1 88.56 80 THR B O 1
ATOM 2287 N N . THR B 1 81 ? -16.781 -25.25 -15.078 1 83.06 81 THR B N 1
ATOM 2288 C CA . THR B 1 81 ? -16.172 -25.609 -16.359 1 83.06 81 THR B CA 1
ATOM 2289 C C . THR B 1 81 ? -16.281 -27.125 -16.594 1 83.06 81 THR B C 1
ATOM 2291 O O . THR B 1 81 ? -16.406 -27.891 -15.641 1 83.06 81 THR B O 1
ATOM 2294 N N . THR B 1 82 ? -16.5 -27.422 -17.891 1 72.88 82 THR B N 1
ATOM 2295 C CA . THR B 1 82 ? -16.469 -28.828 -18.281 1 72.88 82 THR B CA 1
ATOM 2296 C C . THR B 1 82 ? -15.031 -29.25 -18.609 1 72.88 82 THR B C 1
ATOM 2298 O O . THR B 1 82 ? -14.438 -28.766 -19.562 1 72.88 82 THR B O 1
ATOM 2301 N N . ALA B 1 83 ? -14.328 -29.531 -17.609 1 61.56 83 ALA B N 1
ATOM 2302 C CA . ALA B 1 83 ? -12.93 -29.891 -17.828 1 61.56 83 ALA B CA 1
ATOM 2303 C C . ALA B 1 83 ? -12.805 -31.078 -18.766 1 61.56 83 ALA B C 1
ATOM 2305 O O . ALA B 1 83 ? -13.797 -31.781 -19.031 1 61.56 83 ALA B O 1
ATOM 2306 N N . THR B 1 84 ? -11.578 -31.219 -19.484 1 57 84 THR B N 1
ATOM 2307 C CA . THR B 1 84 ? -11.242 -32.188 -20.531 1 57 84 THR B CA 1
ATOM 2308 C C . THR B 1 84 ? -11.758 -33.562 -20.172 1 57 84 THR B C 1
ATOM 2310 O O . THR B 1 84 ? -12.172 -34.344 -21.062 1 57 84 THR B O 1
ATOM 2313 N N . ALA B 1 85 ? -11.859 -33.938 -19.062 1 55.56 85 ALA B N 1
ATOM 2314 C CA . ALA B 1 85 ? -12.203 -35.344 -18.891 1 55.56 85 ALA B CA 1
ATOM 2315 C C . ALA B 1 85 ? -13.703 -35.5 -18.625 1 55.56 85 ALA B C 1
ATOM 2317 O O . ALA B 1 85 ? -14.125 -36.5 -18.047 1 55.56 85 ALA B O 1
ATOM 2318 N N . GLY B 1 86 ? -14.43 -34.562 -19.078 1 62.06 86 GLY B N 1
ATOM 2319 C CA . GLY B 1 86 ? -15.859 -34.75 -19.031 1 62.06 86 GLY B CA 1
ATOM 2320 C C . GLY B 1 86 ? -16.469 -34.438 -17.688 1 62.06 86 GLY B C 1
ATOM 2321 O O . GLY B 1 86 ? -17.672 -34.625 -17.469 1 62.06 86 GLY B O 1
ATOM 2322 N N . ARG B 1 87 ? -15.641 -34.219 -16.672 1 67.19 87 ARG B N 1
ATOM 2323 C CA . ARG B 1 87 ? -16.203 -33.938 -15.359 1 67.19 87 ARG B CA 1
ATOM 2324 C C . ARG B 1 87 ? -16.312 -32.438 -15.125 1 67.19 87 ARG B C 1
ATOM 2326 O O . ARG B 1 87 ? -15.398 -31.688 -15.445 1 67.19 87 ARG B O 1
ATOM 2333 N N . HIS B 1 88 ? -17.391 -32.062 -14.688 1 74.06 88 HIS B N 1
ATOM 2334 C CA . HIS B 1 88 ? -17.672 -30.672 -14.352 1 74.06 88 HIS B CA 1
ATOM 2335 C C . HIS B 1 88 ? -16.969 -30.266 -13.055 1 74.06 88 HIS B C 1
ATOM 2337 O O . HIS B 1 88 ? -17.047 -30.984 -12.055 1 74.06 88 HIS B O 1
ATOM 2343 N N . ARG B 1 89 ? -16.156 -29.312 -13.188 1 84.56 89 ARG B N 1
ATOM 2344 C CA . ARG B 1 89 ? -15.523 -28.781 -11.992 1 84.56 89 ARG B CA 1
ATOM 2345 C C . ARG B 1 89 ? -15.883 -27.312 -11.797 1 84.56 89 ARG B C 1
ATOM 2347 O O . ARG B 1 89 ? -16 -26.562 -12.766 1 84.56 89 ARG B O 1
ATOM 2354 N N . THR B 1 90 ? -16.141 -27.016 -10.547 1 90 90 THR B N 1
ATOM 2355 C CA . THR B 1 90 ? -16.516 -25.641 -10.211 1 90 90 THR B CA 1
ATOM 2356 C C . THR B 1 90 ? -15.375 -24.922 -9.516 1 90 90 THR B C 1
ATOM 2358 O O . THR B 1 90 ? -14.727 -25.469 -8.625 1 90 90 THR B O 1
ATOM 2361 N N . VAL B 1 91 ? -15.062 -23.766 -10.094 1 93.19 91 VAL B N 1
ATOM 2362 C CA . VAL B 1 91 ? -14.062 -22.906 -9.477 1 93.19 91 VAL B CA 1
ATOM 2363 C C . VAL B 1 91 ? -14.75 -21.766 -8.734 1 93.19 91 VAL B C 1
ATOM 2365 O O . VAL B 1 91 ? -15.727 -21.188 -9.227 1 93.19 91 VAL B O 1
ATOM 2368 N N . ASN B 1 92 ? -14.32 -21.531 -7.5 1 94.5 92 ASN B N 1
ATOM 2369 C CA . ASN B 1 92 ? -14.875 -20.484 -6.648 1 94.5 92 ASN B CA 1
ATOM 2370 C C . ASN B 1 92 ? -13.789 -19.547 -6.133 1 94.5 92 ASN B C 1
ATOM 2372 O O . ASN B 1 92 ? -12.609 -19.922 -6.082 1 94.5 92 ASN B O 1
ATOM 2376 N N . TRP B 1 93 ? -14.281 -18.359 -5.727 1 93.81 93 TRP B N 1
ATOM 2377 C CA . TRP B 1 93 ? -13.359 -17.359 -5.18 1 93.81 93 TRP B CA 1
ATOM 2378 C C . TRP B 1 93 ? -12.688 -17.891 -3.918 1 93.81 93 TRP B C 1
ATOM 2380 O O . TRP B 1 93 ? -11.547 -17.516 -3.613 1 93.81 93 TRP B O 1
ATOM 2390 N N . VAL B 1 94 ? -13.266 -18.75 -3.184 1 94.19 94 VAL B N 1
ATOM 2391 C CA . VAL B 1 94 ? -12.758 -19.266 -1.917 1 94.19 94 VAL B CA 1
ATOM 2392 C C . VAL B 1 94 ? -11.531 -20.141 -2.17 1 94.19 94 VAL B C 1
ATOM 2394 O O . VAL B 1 94 ? -10.758 -20.406 -1.251 1 94.19 94 VAL B O 1
ATOM 2397 N N . ASP B 1 95 ? -11.391 -20.609 -3.352 1 92.25 95 ASP B N 1
ATOM 2398 C CA . ASP B 1 95 ? -10.305 -21.531 -3.691 1 92.25 95 ASP B CA 1
ATOM 2399 C C . ASP B 1 95 ? -8.961 -20.797 -3.723 1 92.25 95 ASP B C 1
ATOM 2401 O O . ASP B 1 95 ? -7.906 -21.422 -3.695 1 92.25 95 ASP B O 1
ATOM 2405 N N . PHE B 1 96 ? -9.023 -19.469 -3.766 1 93.75 96 PHE B N 1
ATOM 2406 C CA . PHE B 1 96 ? -7.797 -18.688 -3.824 1 93.75 96 PHE B CA 1
ATOM 2407 C C . PHE B 1 96 ? -7.66 -17.812 -2.584 1 93.75 96 PHE B C 1
ATOM 2409 O O . PHE B 1 96 ? -8.508 -16.953 -2.33 1 93.75 96 PHE B O 1
ATOM 2416 N N . ASP B 1 97 ? -6.586 -17.938 -1.855 1 93.5 97 ASP B N 1
ATOM 2417 C CA . ASP B 1 97 ? -6.34 -17.172 -0.631 1 93.5 97 ASP B CA 1
ATOM 2418 C C . ASP B 1 97 ? -6.316 -15.68 -0.907 1 93.5 97 ASP B C 1
ATOM 2420 O O . ASP B 1 97 ? -6.848 -14.891 -0.125 1 93.5 97 ASP B O 1
ATOM 2424 N N . THR B 1 98 ? -5.707 -15.289 -1.988 1 95.81 98 THR B N 1
ATOM 2425 C CA . THR B 1 98 ? -5.566 -13.867 -2.295 1 95.81 98 THR B CA 1
ATOM 2426 C C . THR B 1 98 ? -6.93 -13.234 -2.574 1 95.81 98 THR B C 1
ATOM 2428 O O . THR B 1 98 ? -7.16 -12.07 -2.242 1 95.81 98 THR B O 1
ATOM 2431 N N . TYR B 1 99 ? -7.836 -13.992 -3.121 1 97.62 99 TYR B N 1
ATOM 2432 C CA . TYR B 1 99 ? -9.172 -13.461 -3.383 1 97.62 99 TYR B CA 1
ATOM 2433 C C . TYR B 1 99 ? -9.977 -13.352 -2.094 1 97.62 99 TYR B C 1
ATOM 2435 O O . TYR B 1 99 ? -10.75 -12.406 -1.923 1 97.62 99 TYR B O 1
ATOM 2443 N N . ARG B 1 100 ? -9.742 -14.242 -1.215 1 97.5 100 ARG B N 1
ATOM 2444 C CA . ARG B 1 100 ? -10.359 -14.133 0.102 1 97.5 100 ARG B CA 1
ATOM 2445 C C . ARG B 1 100 ? -9.859 -12.898 0.84 1 97.5 100 ARG B C 1
ATOM 2447 O O . ARG B 1 100 ? -10.633 -12.227 1.529 1 97.5 100 ARG B O 1
ATOM 2454 N N . TYR B 1 101 ? -8.633 -12.656 0.64 1 97.31 101 TYR B N 1
ATOM 2455 C CA . TYR B 1 101 ? -8.047 -11.477 1.272 1 97.31 101 TYR B CA 1
ATOM 2456 C C . TYR B 1 101 ? -8.625 -10.203 0.684 1 97.31 101 TYR B C 1
ATOM 2458 O O . TYR B 1 101 ? -8.914 -9.25 1.414 1 97.31 101 TYR B O 1
ATOM 2466 N N . VAL B 1 102 ? -8.773 -10.188 -0.613 1 98.38 102 VAL B N 1
ATOM 2467 C CA . VAL B 1 102 ? -9.367 -9.016 -1.258 1 98.38 102 VAL B CA 1
ATOM 2468 C C . VAL B 1 102 ? -10.797 -8.828 -0.759 1 98.38 102 VAL B C 1
ATOM 2470 O O . VAL B 1 102 ? -11.203 -7.707 -0.437 1 98.38 102 VAL B O 1
ATOM 2473 N N . LEU B 1 103 ? -11.5 -9.875 -0.68 1 98.56 103 LEU B N 1
ATOM 2474 C CA . LEU B 1 103 ? -12.875 -9.797 -0.212 1 98.56 103 LEU B CA 1
ATOM 2475 C C . LEU B 1 103 ? -12.938 -9.273 1.219 1 98.56 103 LEU B C 1
ATOM 2477 O O . LEU B 1 103 ? -13.742 -8.391 1.527 1 98.56 103 LEU B O 1
ATOM 2481 N N . ALA B 1 104 ? -12.109 -9.805 2.051 1 98.5 104 ALA B N 1
ATOM 2482 C CA . ALA B 1 104 ? -12.062 -9.367 3.443 1 98.5 104 ALA B CA 1
ATOM 2483 C C . ALA B 1 104 ? -11.695 -7.895 3.543 1 98.5 104 ALA B C 1
ATOM 2485 O O . ALA B 1 104 ? -12.305 -7.145 4.305 1 98.5 104 ALA B O 1
ATOM 2486 N N . ALA B 1 105 ? -10.688 -7.531 2.799 1 98.62 105 ALA B N 1
ATOM 2487 C CA . ALA B 1 105 ? -10.258 -6.133 2.809 1 98.62 105 ALA B CA 1
ATOM 2488 C C . ALA B 1 105 ? -11.383 -5.215 2.338 1 98.62 105 ALA B C 1
ATOM 2490 O O . ALA B 1 105 ? -11.633 -4.168 2.943 1 98.62 105 ALA B O 1
ATOM 2491 N N . CYS B 1 106 ? -12.047 -5.617 1.289 1 98.75 106 CYS B N 1
ATOM 2492 C CA . CYS B 1 106 ? -13.148 -4.82 0.767 1 98.75 106 CYS B CA 1
ATOM 2493 C C . CYS B 1 106 ? -14.289 -4.738 1.777 1 98.75 106 CYS B C 1
ATOM 2495 O O . CYS B 1 106 ? -14.914 -3.688 1.935 1 98.75 106 CYS B O 1
ATOM 2497 N N . ALA B 1 107 ? -14.539 -5.809 2.463 1 98.69 107 ALA B N 1
ATOM 2498 C CA . ALA B 1 107 ? -15.594 -5.805 3.475 1 98.69 107 ALA B CA 1
ATOM 2499 C C . ALA B 1 107 ? -15.266 -4.832 4.605 1 98.69 107 ALA B C 1
ATOM 2501 O O . ALA B 1 107 ? -16.125 -4.066 5.043 1 98.69 107 ALA B O 1
ATOM 2502 N N . ILE B 1 108 ? -14.055 -4.832 5.012 1 98.5 108 ILE B N 1
ATOM 2503 C CA . ILE B 1 108 ? -13.602 -3.959 6.094 1 98.5 108 ILE B CA 1
ATOM 2504 C C . ILE B 1 108 ? -13.719 -2.498 5.66 1 98.5 108 ILE B C 1
ATOM 2506 O O . ILE B 1 108 ? -14.281 -1.674 6.387 1 98.5 108 ILE B O 1
ATOM 2510 N N . VAL B 1 109 ? -13.25 -2.223 4.488 1 98.56 109 VAL B N 1
ATOM 2511 C CA . VAL B 1 109 ? -13.25 -0.856 3.975 1 98.56 109 VAL B CA 1
ATOM 2512 C C . VAL B 1 109 ? -14.68 -0.395 3.725 1 98.56 109 VAL B C 1
ATOM 2514 O O . VAL B 1 109 ? -15.023 0.765 3.973 1 98.56 109 VAL B O 1
ATOM 2517 N N . CYS B 1 110 ? -15.461 -1.298 3.271 1 98.31 110 CYS B N 1
ATOM 2518 C CA . CYS B 1 110 ? -16.875 -0.998 3.023 1 98.31 110 CYS B CA 1
ATOM 2519 C C . CYS B 1 110 ? -17.594 -0.639 4.316 1 98.31 110 CYS B C 1
ATOM 2521 O O . CYS B 1 110 ? -18.266 0.39 4.395 1 98.31 110 CYS B O 1
ATOM 2523 N N . LEU B 1 111 ? -17.438 -1.432 5.32 1 97.81 111 LEU B N 1
ATOM 2524 C CA . LEU B 1 111 ? -18.062 -1.189 6.613 1 97.81 111 LEU B CA 1
ATOM 2525 C C . LEU B 1 111 ? -17.578 0.116 7.227 1 97.81 111 LEU B C 1
ATOM 2527 O O . LEU B 1 111 ? -18.375 0.901 7.75 1 97.81 111 LEU B O 1
ATOM 2531 N N . TYR B 1 112 ? -16.328 0.318 7.125 1 97.75 112 TYR B N 1
ATOM 2532 C CA . TYR B 1 112 ? -15.734 1.537 7.66 1 97.75 112 TYR B CA 1
ATOM 2533 C C . TYR B 1 112 ? -16.281 2.77 6.953 1 97.75 112 TYR B C 1
ATOM 2535 O O . TYR B 1 112 ? -16.672 3.744 7.602 1 97.75 112 TYR B O 1
ATOM 2543 N N . SER B 1 113 ? -16.281 2.705 5.695 1 97.06 113 SER B N 1
ATOM 2544 C CA . SER B 1 113 ? -16.766 3.844 4.922 1 97.06 113 SER B CA 1
ATOM 2545 C C . SER B 1 113 ? -18.234 4.105 5.195 1 97.06 113 SER B C 1
ATOM 2547 O O . SER B 1 113 ? -18.672 5.262 5.242 1 97.06 113 SER B O 1
ATOM 2549 N N . PHE B 1 114 ? -18.953 3.092 5.359 1 96.38 114 PHE B N 1
ATOM 2550 C CA . PHE B 1 114 ? -20.359 3.232 5.691 1 96.38 114 PHE B CA 1
ATOM 2551 C C . PHE B 1 114 ? -20.531 3.949 7.027 1 96.38 114 PHE B C 1
ATOM 2553 O O . PHE B 1 114 ? -21.344 4.879 7.137 1 96.38 114 PHE B O 1
ATOM 2560 N N . ALA B 1 115 ? -19.797 3.551 7.984 1 94.25 115 ALA B N 1
ATOM 2561 C CA . ALA B 1 115 ? -19.844 4.188 9.297 1 94.25 115 ALA B CA 1
ATOM 2562 C C . ALA B 1 115 ? -19.422 5.652 9.211 1 94.25 115 ALA B C 1
ATOM 2564 O O . ALA B 1 115 ? -20.047 6.516 9.844 1 94.25 115 ALA B O 1
ATOM 2565 N N . GLU B 1 116 ? -18.453 5.863 8.406 1 93.62 116 GLU B N 1
ATOM 2566 C CA . GLU B 1 116 ? -17.938 7.223 8.273 1 93.62 116 GLU B CA 1
ATOM 2567 C C . GLU B 1 116 ? -18.938 8.133 7.586 1 93.62 116 GLU B C 1
ATOM 2569 O O . GLU B 1 116 ? -19.031 9.328 7.895 1 93.62 116 GLU B O 1
ATOM 2574 N N . ILE B 1 117 ? -19.625 7.629 6.664 1 93.06 117 ILE B N 1
ATOM 2575 C CA . ILE B 1 117 ? -20.672 8.398 6.012 1 93.06 117 ILE B CA 1
ATOM 2576 C C . ILE B 1 117 ? -21.719 8.82 7.043 1 93.06 117 ILE B C 1
ATOM 2578 O O . ILE B 1 117 ? -22.141 9.977 7.082 1 93.06 117 ILE B O 1
ATOM 2582 N N . GLY B 1 118 ? -22.141 7.918 7.887 1 91.31 118 GLY B N 1
ATOM 2583 C CA . GLY B 1 118 ? -23.094 8.227 8.945 1 91.31 118 GLY B CA 1
ATOM 2584 C C . GLY B 1 118 ? -22.578 9.281 9.914 1 91.31 118 GLY B C 1
ATOM 2585 O O . GLY B 1 118 ? -23.312 10.195 10.281 1 91.31 118 GLY B O 1
ATOM 2586 N N . LEU B 1 119 ? -21.359 9.125 10.289 1 88.31 119 LEU B N 1
ATOM 2587 C CA . LEU B 1 119 ? -20.75 10.086 11.203 1 88.31 119 LEU B CA 1
ATOM 2588 C C . LEU B 1 119 ? -20.656 11.461 10.555 1 88.31 119 LEU B C 1
ATOM 2590 O O . LEU B 1 119 ? -20.875 12.484 11.219 1 88.31 119 LEU B O 1
ATOM 2594 N N . GLY B 1 120 ? -20.312 11.375 9.32 1 84.12 120 GLY B N 1
ATOM 2595 C CA . GLY B 1 120 ? -20.234 12.641 8.609 1 84.12 120 GLY B CA 1
ATOM 2596 C C . GLY B 1 120 ? -21.562 13.336 8.484 1 84.12 120 GLY B C 1
ATOM 2597 O O . GLY B 1 120 ? -21.656 14.555 8.656 1 84.12 120 GLY B O 1
ATOM 2598 N N . LEU B 1 121 ? -22.562 12.586 8.211 1 85.25 121 LEU B N 1
ATOM 2599 C CA . LEU B 1 121 ? -23.906 13.148 8.125 1 85.25 121 LEU B CA 1
ATOM 2600 C C . LEU B 1 121 ? -24.375 13.656 9.484 1 85.25 121 LEU B C 1
ATOM 2602 O O . LEU B 1 121 ? -25.016 14.711 9.57 1 85.25 121 LEU B O 1
ATOM 2606 N N . TRP B 1 122 ? -24.047 12.891 10.477 1 84.31 122 TRP B N 1
ATOM 2607 C CA . TRP B 1 122 ? -24.375 13.305 11.836 1 84.31 122 TRP B CA 1
ATOM 2608 C C . TRP B 1 122 ? -23.734 14.648 12.164 1 84.31 122 TRP B C 1
ATOM 2610 O O . TRP B 1 122 ? -24.391 15.531 12.734 1 84.31 122 TRP B O 1
ATOM 2620 N N . TYR B 1 123 ? -22.516 14.766 11.82 1 81.06 123 TYR B N 1
ATOM 2621 C CA . TYR B 1 123 ? -21.781 16 12.062 1 81.06 123 TYR B CA 1
ATOM 2622 C C . TYR B 1 123 ? -22.406 17.172 11.312 1 81.06 123 TYR B C 1
ATOM 2624 O O . TYR B 1 123 ? -22.531 18.281 11.852 1 81.06 123 TYR B O 1
ATOM 2632 N N . LEU B 1 124 ? -22.797 16.969 10.141 1 78.25 124 LEU B N 1
ATOM 2633 C CA . LEU B 1 124 ? -23.375 18.016 9.32 1 78.25 124 LEU B CA 1
ATOM 2634 C C . LEU B 1 124 ? -24.734 18.438 9.875 1 78.25 124 LEU B C 1
ATOM 2636 O O . LEU B 1 124 ? -25.094 19.625 9.836 1 78.25 124 LEU B O 1
ATOM 2640 N N . LEU B 1 125 ? -25.469 17.547 10.43 1 82.69 125 LEU B N 1
ATOM 2641 C CA . LEU B 1 125 ? -26.828 17.812 10.867 1 82.69 125 LEU B CA 1
ATOM 2642 C C . LEU B 1 125 ? -26.844 18.359 12.297 1 82.69 125 LEU B C 1
ATOM 2644 O O . LEU B 1 125 ? -27.625 19.25 12.617 1 82.69 125 LEU B O 1
ATOM 2648 N N . LYS B 1 126 ? -25.984 17.844 13.172 1 81.06 126 LYS B N 1
ATOM 2649 C CA . LYS B 1 126 ? -26.047 18.172 14.594 1 81.06 126 LYS B CA 1
ATOM 2650 C C . LYS B 1 126 ? -24.938 19.141 14.977 1 81.06 126 LYS B C 1
ATOM 2652 O O . LYS B 1 126 ? -25 19.766 16.031 1 81.06 126 LYS B O 1
ATOM 2657 N N . GLY B 1 127 ? -23.953 19.344 14.188 1 73.25 127 GLY B N 1
ATOM 2658 C CA . GLY B 1 127 ? -22.875 20.297 14.438 1 73.25 127 GLY B CA 1
ATOM 2659 C C . GLY B 1 127 ? -21.906 19.812 15.5 1 73.25 127 GLY B C 1
ATOM 2660 O O . GLY B 1 127 ? -21.125 20.609 16.031 1 73.25 127 GLY B O 1
ATOM 2661 N N . ARG B 1 128 ? -22.156 18.594 16.062 1 73.12 128 ARG B N 1
ATOM 2662 C CA . ARG B 1 128 ? -21.25 18.062 17.062 1 73.12 128 ARG B CA 1
ATOM 2663 C C . ARG B 1 128 ? -20.75 16.672 16.656 1 73.12 128 ARG B C 1
ATOM 2665 O O . ARG B 1 128 ? -21.453 15.938 15.961 1 73.12 128 ARG B O 1
ATOM 2672 N N . MET B 1 129 ? -19.531 16.453 17.109 1 73.81 129 MET B N 1
ATOM 2673 C CA . MET B 1 129 ? -18.969 15.133 16.828 1 73.81 129 MET B CA 1
ATOM 2674 C C . MET B 1 129 ? -19.391 14.117 17.875 1 73.81 129 MET B C 1
ATOM 2676 O O . MET B 1 129 ? -19.625 14.484 19.031 1 73.81 129 MET B O 1
ATOM 2680 N N . VAL B 1 130 ? -19.594 12.836 17.422 1 74.44 130 VAL B N 1
ATOM 2681 C CA . VAL B 1 130 ? -19.953 11.75 18.328 1 74.44 130 VAL B CA 1
ATOM 2682 C C . VAL B 1 130 ? -18.797 11.469 19.281 1 74.44 130 VAL B C 1
ATOM 2684 O O . VAL B 1 130 ? -19.016 11.211 20.469 1 74.44 130 VAL B O 1
ATOM 2687 N N . MET B 1 131 ? -17.578 11.602 18.812 1 80.25 131 MET B N 1
ATOM 2688 C CA . MET B 1 131 ? -16.375 11.398 19.594 1 80.25 131 MET B CA 1
ATOM 2689 C C . MET B 1 131 ? -15.648 12.727 19.828 1 80.25 131 MET B C 1
ATOM 2691 O O . MET B 1 131 ? -15.852 13.688 19.078 1 80.25 131 MET B O 1
ATOM 2695 N N . PRO B 1 132 ? -14.867 12.609 20.922 1 82.75 132 PRO B N 1
ATOM 2696 C CA . PRO B 1 132 ? -14.031 13.805 21.078 1 82.75 132 PRO B CA 1
ATOM 2697 C C . PRO B 1 132 ? -13.211 14.117 19.828 1 82.75 132 PRO B C 1
ATOM 2699 O O . PRO B 1 132 ? -12.773 13.203 19.141 1 82.75 132 PRO B O 1
ATOM 2702 N N . GLU B 1 133 ? -13.031 15.336 19.578 1 81 133 GLU B N 1
ATOM 2703 C CA . GLU B 1 133 ? -12.422 15.812 18.328 1 81 133 GLU B CA 1
ATOM 2704 C C . GLU B 1 133 ? -11.031 15.227 18.141 1 81 133 GLU B C 1
ATOM 2706 O O . GLU B 1 133 ? -10.68 14.789 17.047 1 81 133 GLU B O 1
ATOM 2711 N N . SER B 1 134 ? -10.281 15.297 19.25 1 81.44 134 SER B N 1
ATOM 2712 C CA . SER B 1 134 ? -8.914 14.789 19.125 1 81.44 134 SER B CA 1
ATOM 2713 C C . SER B 1 134 ? -8.906 13.312 18.734 1 81.44 134 SER B C 1
ATOM 2715 O O . SER B 1 134 ? -8.156 12.914 17.844 1 81.44 134 SER B O 1
ATOM 2717 N N . MET B 1 135 ? -9.711 12.594 19.328 1 85.56 135 MET B N 1
ATOM 2718 C CA . MET B 1 135 ? -9.758 11.164 19.062 1 85.56 135 MET B CA 1
ATOM 2719 C C . MET B 1 135 ? -10.336 10.891 17.672 1 85.56 135 MET B C 1
ATOM 2721 O O . MET B 1 135 ? -9.875 9.992 16.969 1 85.56 135 MET B O 1
ATOM 2725 N N . ALA B 1 136 ? -11.242 11.688 17.281 1 85 136 ALA B N 1
ATOM 2726 C CA . ALA B 1 136 ? -11.898 11.5 15.984 1 85 136 ALA B CA 1
ATOM 2727 C C . ALA B 1 136 ? -10.922 11.742 14.836 1 85 136 ALA B C 1
ATOM 2729 O O . ALA B 1 136 ? -10.914 10.984 13.859 1 85 136 ALA B O 1
ATOM 2730 N N . HIS B 1 137 ? -10.125 12.742 15.023 1 88.38 137 HIS B N 1
ATOM 2731 C CA . HIS B 1 137 ? -9.195 13.07 13.953 1 88.38 137 HIS B CA 1
ATOM 2732 C C . HIS B 1 137 ? -8.109 12.016 13.82 1 88.38 137 HIS B C 1
ATOM 2734 O O . HIS B 1 137 ? -7.754 11.625 12.711 1 88.38 137 HIS B O 1
ATOM 2740 N N . TRP B 1 138 ? -7.652 11.547 14.977 1 89.25 138 TRP B N 1
ATOM 2741 C CA . TRP B 1 138 ? -6.656 10.477 14.961 1 89.25 138 TRP B CA 1
ATOM 2742 C C . TRP B 1 138 ? -7.25 9.188 14.398 1 89.25 138 TRP B C 1
ATOM 2744 O O . TRP B 1 138 ? -6.586 8.469 13.648 1 89.25 138 TRP B O 1
ATOM 2754 N N . PHE B 1 139 ? -8.43 8.953 14.75 1 90.62 139 PHE B N 1
ATOM 2755 C CA . PHE B 1 139 ? -9.133 7.758 14.305 1 90.62 139 PHE B CA 1
ATOM 2756 C C . PHE B 1 139 ? -9.367 7.797 12.797 1 90.62 139 PHE B C 1
ATOM 2758 O O . PHE B 1 139 ? -9.117 6.809 12.102 1 90.62 139 PHE B O 1
ATOM 2765 N N . ASP B 1 140 ? -9.758 8.875 12.289 1 91.44 140 ASP B N 1
ATOM 2766 C CA . ASP B 1 140 ? -10.039 9.023 10.867 1 91.44 140 ASP B CA 1
ATOM 2767 C C . ASP B 1 140 ? -8.773 8.852 10.031 1 91.44 140 ASP B C 1
ATOM 2769 O O . ASP B 1 140 ? -8.75 8.07 9.078 1 91.44 140 ASP B O 1
ATOM 2773 N N . PHE B 1 141 ? -7.836 9.57 10.508 1 93.94 141 PHE B N 1
ATOM 2774 C CA . PHE B 1 141 ? -6.605 9.5 9.727 1 93.94 141 PHE B CA 1
ATOM 2775 C C . PHE B 1 141 ? -5.984 8.109 9.812 1 93.94 141 PHE B C 1
ATOM 2777 O O . PHE B 1 141 ? -5.594 7.535 8.797 1 93.94 141 PHE B O 1
ATOM 2784 N N . GLY B 1 142 ? -5.879 7.559 10.945 1 94.5 142 GLY B N 1
ATOM 2785 C CA . GLY B 1 142 ? -5.293 6.242 11.148 1 94.5 142 GLY B CA 1
ATOM 2786 C C . GLY B 1 142 ? -5.988 5.152 10.352 1 94.5 142 GLY B C 1
ATOM 2787 O O . GLY B 1 142 ? -5.332 4.34 9.695 1 94.5 142 GLY B O 1
ATOM 2788 N N . HIS B 1 143 ? -7.223 5.168 10.398 1 95.69 143 HIS B N 1
ATOM 2789 C CA . HIS B 1 143 ? -7.969 4.137 9.695 1 95.69 143 HIS B CA 1
ATOM 2790 C C . HIS B 1 143 ? -7.949 4.375 8.188 1 95.69 143 HIS B C 1
ATOM 2792 O O . HIS B 1 143 ? -7.879 3.422 7.406 1 95.69 143 HIS B O 1
ATOM 2798 N N . ASP B 1 144 ? -8.031 5.625 7.789 1 96.81 144 ASP B N 1
ATOM 2799 C CA . ASP B 1 144 ? -7.93 5.914 6.359 1 96.81 144 ASP B CA 1
ATOM 2800 C C . ASP B 1 144 ? -6.605 5.406 5.789 1 96.81 144 ASP B C 1
ATOM 2802 O O . ASP B 1 144 ? -6.59 4.715 4.77 1 96.81 144 ASP B O 1
ATOM 2806 N N . GLN B 1 145 ? -5.609 5.773 6.504 1 95.62 145 GLN B N 1
ATOM 2807 C CA . GLN B 1 145 ? -4.289 5.371 6.035 1 95.62 145 GLN B CA 1
ATOM 2808 C C . GLN B 1 145 ? -4.09 3.865 6.172 1 95.62 145 GLN B C 1
ATOM 2810 O O . GLN B 1 145 ? -3.588 3.213 5.254 1 95.62 145 GLN B O 1
ATOM 2815 N N . GLY B 1 146 ? -4.473 3.287 7.258 1 95.94 146 GLY B N 1
ATOM 2816 C CA . GLY B 1 146 ? -4.344 1.857 7.492 1 95.94 146 GLY B CA 1
ATOM 2817 C C . GLY B 1 146 ? -5.121 1.018 6.496 1 95.94 146 GLY B C 1
ATOM 2818 O O . GLY B 1 146 ? -4.594 0.041 5.957 1 95.94 146 GLY B O 1
ATOM 2819 N N . PHE B 1 147 ? -6.305 1.404 6.223 1 97.88 147 PHE B N 1
ATOM 2820 C CA . PHE B 1 147 ? -7.145 0.627 5.32 1 97.88 147 PHE B CA 1
ATOM 2821 C C . PHE B 1 147 ? -6.723 0.832 3.871 1 97.88 147 PHE B C 1
ATOM 2823 O O . PHE B 1 147 ? -6.906 -0.053 3.033 1 97.88 147 PHE B O 1
ATOM 2830 N N . ALA B 1 148 ? -6.16 2.014 3.598 1 97.88 148 ALA B N 1
ATOM 2831 C CA . ALA B 1 148 ? -5.57 2.182 2.271 1 97.88 148 ALA B CA 1
ATOM 2832 C C . ALA B 1 148 ? -4.461 1.162 2.031 1 97.88 148 ALA B C 1
ATOM 2834 O O . ALA B 1 148 ? -4.426 0.511 0.984 1 97.88 148 ALA B O 1
ATOM 2835 N N . TYR B 1 149 ? -3.631 0.972 3.012 1 97 149 TYR B N 1
ATOM 2836 C CA . TYR B 1 149 ? -2.561 -0.013 2.895 1 97 149 TYR B CA 1
ATOM 2837 C C . TYR B 1 149 ? -3.125 -1.427 2.824 1 97 149 TYR B C 1
ATOM 2839 O O . TYR B 1 149 ? -2.639 -2.26 2.055 1 97 149 TYR B O 1
ATOM 2847 N N . LEU B 1 150 ? -4.121 -1.639 3.562 1 97.25 150 LEU B N 1
ATOM 2848 C CA . LEU B 1 150 ? -4.715 -2.971 3.615 1 97.25 150 LEU B CA 1
ATOM 2849 C C . LEU B 1 150 ? -5.266 -3.375 2.252 1 97.25 150 LEU B C 1
ATOM 2851 O O . LEU B 1 150 ? -4.91 -4.434 1.722 1 97.25 150 LEU B O 1
ATOM 2855 N N . ILE B 1 151 ? -6.102 -2.488 1.747 1 98.5 151 ILE B N 1
ATOM 2856 C CA . ILE B 1 151 ? -6.762 -2.844 0.497 1 98.5 151 ILE B CA 1
ATOM 2857 C C . ILE B 1 151 ? -5.75 -2.828 -0.646 1 98.5 151 ILE B C 1
ATOM 2859 O O . ILE B 1 151 ? -5.84 -3.633 -1.576 1 98.5 151 ILE B O 1
ATOM 2863 N N . PHE B 1 152 ? -4.84 -1.958 -0.578 1 98.19 152 PHE B N 1
ATOM 2864 C CA . PHE B 1 152 ? -3.811 -1.885 -1.61 1 98.19 152 PHE B CA 1
ATOM 2865 C C . PHE B 1 152 ? -2.965 -3.152 -1.622 1 98.19 152 PHE B C 1
ATOM 2867 O O . PHE B 1 152 ? -2.65 -3.686 -2.688 1 98.19 152 PHE B O 1
ATOM 2874 N N . SER B 1 153 ? -2.586 -3.623 -0.451 1 97.38 153 SER B N 1
ATOM 2875 C CA . SER B 1 153 ? -1.806 -4.852 -0.357 1 97.38 153 SER B CA 1
ATOM 2876 C C . SER B 1 153 ? -2.6 -6.051 -0.863 1 97.38 153 SER B C 1
ATOM 2878 O O . SER B 1 153 ? -2.068 -6.895 -1.587 1 97.38 153 SER B O 1
ATOM 2880 N N . ALA B 1 154 ? -3.814 -6.094 -0.509 1 98.12 154 ALA B N 1
ATOM 2881 C CA . ALA B 1 154 ? -4.672 -7.191 -0.951 1 98.12 154 ALA B CA 1
ATOM 2882 C C . ALA B 1 154 ? -4.785 -7.219 -2.473 1 98.12 154 ALA B C 1
ATOM 2884 O O . ALA B 1 154 ? -4.648 -8.273 -3.092 1 98.12 154 ALA B O 1
ATOM 2885 N N . CYS B 1 155 ? -4.996 -6.082 -3.047 1 98.38 155 CYS B N 1
ATOM 2886 C CA . CYS B 1 155 ? -5.148 -5.977 -4.496 1 98.38 155 CYS B CA 1
ATOM 2887 C C . CYS B 1 155 ? -3.846 -6.328 -5.207 1 98.38 155 CYS B C 1
ATOM 2889 O O . CYS B 1 155 ? -3.863 -6.961 -6.266 1 98.38 155 CYS B O 1
ATOM 2891 N N . SER B 1 156 ? -2.807 -5.922 -4.633 1 97.88 156 SER B N 1
ATOM 2892 C CA . SER B 1 156 ? -1.516 -6.195 -5.254 1 97.88 156 SER B CA 1
ATOM 2893 C C . SER B 1 156 ? -1.215 -7.688 -5.27 1 97.88 156 SER B C 1
ATOM 2895 O O . SER B 1 156 ? -0.779 -8.227 -6.289 1 97.88 156 SER B O 1
ATOM 2897 N N . GLY B 1 157 ? -1.435 -8.32 -4.164 1 97.62 157 GLY B N 1
ATOM 2898 C CA . GLY B 1 157 ? -1.28 -9.766 -4.125 1 97.62 157 GLY B CA 1
ATOM 2899 C C . GLY B 1 157 ? -2.203 -10.492 -5.086 1 97.62 157 GLY B C 1
ATOM 2900 O O . GLY B 1 157 ? -1.78 -11.414 -5.789 1 97.62 157 GLY B O 1
ATOM 2901 N N . ALA B 1 158 ? -3.414 -10.047 -5.145 1 98.25 158 ALA B N 1
ATOM 2902 C CA . ALA B 1 158 ? -4.402 -10.688 -6.012 1 98.25 158 ALA B CA 1
ATOM 2903 C C . ALA B 1 158 ? -4.059 -10.477 -7.484 1 98.25 158 ALA B C 1
ATOM 2905 O O . ALA B 1 158 ? -4.309 -11.352 -8.312 1 98.25 158 ALA B O 1
ATOM 2906 N N . THR B 1 159 ? -3.566 -9.312 -7.758 1 97.69 159 THR B N 1
ATOM 2907 C CA . THR B 1 159 ? -3.158 -9.031 -9.133 1 97.69 159 THR B CA 1
ATOM 2908 C C . THR B 1 159 ? -2.053 -9.984 -9.57 1 97.69 159 THR B C 1
ATOM 2910 O O . THR B 1 159 ? -2.061 -10.469 -10.703 1 97.69 159 THR B O 1
ATOM 2913 N N . ALA B 1 160 ? -1.157 -10.273 -8.695 1 96.5 160 ALA B N 1
ATOM 2914 C CA . ALA B 1 160 ? -0.079 -11.203 -9.031 1 96.5 160 ALA B CA 1
ATOM 2915 C C . ALA B 1 160 ? -0.625 -12.602 -9.312 1 96.5 160 ALA B C 1
ATOM 2917 O O . ALA B 1 160 ? -0.209 -13.25 -10.273 1 96.5 160 ALA B O 1
ATOM 2918 N N . VAL B 1 161 ? -1.538 -13.008 -8.539 1 95.56 161 VAL B N 1
ATOM 2919 C CA . VAL B 1 161 ? -2.123 -14.336 -8.727 1 95.56 161 VAL B CA 1
ATOM 2920 C C . VAL B 1 161 ? -2.969 -14.352 -9.992 1 95.56 161 VAL B C 1
ATOM 2922 O O . VAL B 1 161 ? -2.906 -15.305 -10.773 1 95.56 161 VAL B O 1
ATOM 2925 N N . ALA B 1 162 ? -3.703 -13.297 -10.188 1 96.38 162 ALA B N 1
ATOM 2926 C CA . ALA B 1 162 ? -4.516 -13.211 -11.398 1 96.38 162 ALA B CA 1
ATOM 2927 C C . ALA B 1 162 ? -3.643 -13.258 -12.648 1 96.38 162 ALA B C 1
ATOM 2929 O O . ALA B 1 162 ? -3.994 -13.922 -13.633 1 96.38 162 ALA B O 1
ATOM 2930 N N . HIS B 1 163 ? -2.572 -12.617 -12.602 1 94.56 163 HIS B N 1
ATOM 2931 C CA . HIS B 1 163 ? -1.635 -12.625 -13.719 1 94.56 163 HIS B CA 1
ATOM 2932 C C . HIS B 1 163 ? -1.078 -14.023 -13.953 1 94.56 163 HIS B C 1
ATOM 2934 O O . HIS B 1 163 ? -0.975 -14.469 -15.102 1 94.56 163 HIS B O 1
ATOM 2940 N N . ASN B 1 164 ? -0.766 -14.734 -12.945 1 92.69 164 ASN B N 1
ATOM 2941 C CA . ASN B 1 164 ? -0.217 -16.078 -13.07 1 92.69 164 ASN B CA 1
ATOM 2942 C C . ASN B 1 164 ? -1.28 -17.078 -13.516 1 92.69 164 ASN B C 1
ATOM 2944 O O . ASN B 1 164 ? -0.968 -18.078 -14.172 1 92.69 164 ASN B O 1
ATOM 2948 N N . LEU B 1 165 ? -2.482 -16.812 -13.148 1 94.06 165 LEU B N 1
ATOM 2949 C CA . LEU B 1 165 ? -3.578 -17.641 -13.648 1 94.06 165 LEU B CA 1
ATOM 2950 C C . LEU B 1 165 ? -3.744 -17.469 -15.156 1 94.06 165 LEU B C 1
ATOM 2952 O O . LEU B 1 165 ? -3.932 -18.438 -15.883 1 94.06 165 LEU B O 1
ATOM 2956 N N . ARG B 1 166 ? -3.652 -16.219 -15.609 1 93.94 166 ARG B N 1
ATOM 2957 C CA . ARG B 1 166 ? -3.779 -15.914 -17.031 1 93.94 166 ARG B CA 1
ATOM 2958 C C . ARG B 1 166 ? -2.631 -16.531 -17.828 1 93.94 166 ARG B C 1
ATOM 2960 O O . ARG B 1 166 ? -2.826 -16.984 -18.953 1 93.94 166 ARG B O 1
ATOM 2967 N N . GLU B 1 167 ? -1.467 -16.625 -17.234 1 91.12 167 GLU B N 1
ATOM 2968 C CA . GLU B 1 167 ? -0.279 -17.141 -17.906 1 91.12 167 GLU B CA 1
ATOM 2969 C C . GLU B 1 167 ? -0.167 -18.656 -17.734 1 91.12 167 GLU B C 1
ATOM 2971 O O . GLU B 1 167 ? 0.764 -19.281 -18.266 1 91.12 167 GLU B O 1
ATOM 2976 N N . ARG B 1 168 ? -1.016 -19.281 -16.984 1 89.5 168 ARG B N 1
ATOM 2977 C CA . ARG B 1 168 ? -1.085 -20.719 -16.75 1 89.5 168 ARG B CA 1
ATOM 2978 C C . ARG B 1 168 ? 0.088 -21.203 -15.891 1 89.5 168 ARG B C 1
ATOM 2980 O O . ARG B 1 168 ? 0.494 -22.359 -15.977 1 89.5 168 ARG B O 1
ATOM 2987 N N . HIS B 1 169 ? 0.62 -20.203 -15.156 1 88.38 169 HIS B N 1
ATOM 2988 C CA . HIS B 1 169 ? 1.609 -20.594 -14.156 1 88.38 169 HIS B CA 1
ATOM 2989 C C . HIS B 1 169 ? 0.943 -21.234 -12.945 1 88.38 169 HIS B C 1
ATOM 2991 O O . HIS B 1 169 ? 1.536 -22.078 -12.281 1 88.38 169 HIS B O 1
ATOM 2997 N N . ILE B 1 170 ? -0.191 -20.703 -12.727 1 89 170 ILE B N 1
ATOM 2998 C CA . ILE B 1 170 ? -1.085 -21.328 -11.758 1 89 170 ILE B CA 1
ATOM 2999 C C . ILE B 1 170 ? -2.271 -21.953 -12.477 1 89 170 ILE B C 1
ATOM 3001 O O . ILE B 1 170 ? -2.967 -21.281 -13.25 1 89 170 ILE B O 1
ATOM 3005 N N . LEU B 1 171 ? -2.324 -23.219 -12.242 1 87.62 171 LEU B N 1
ATOM 3006 C CA . LEU B 1 171 ? -3.49 -23.906 -12.797 1 87.62 171 LEU B CA 1
ATOM 3007 C C . LEU B 1 171 ? -4.613 -23.984 -11.766 1 87.62 171 LEU B C 1
ATOM 3009 O O . LEU B 1 171 ? -4.359 -24.219 -10.586 1 87.62 171 LEU B O 1
ATOM 3013 N N . ILE B 1 172 ? -5.742 -23.797 -12.25 1 87.62 172 ILE B N 1
ATOM 3014 C CA . ILE B 1 172 ? -6.91 -23.922 -11.383 1 87.62 172 ILE B CA 1
ATOM 3015 C C . ILE B 1 172 ? -7.094 -25.375 -10.969 1 87.62 172 ILE B C 1
ATOM 3017 O O . ILE B 1 172 ? -7.23 -26.266 -11.82 1 87.62 172 ILE B O 1
ATOM 3021 N N . HIS B 1 173 ? -7.023 -25.578 -9.695 1 83.31 173 HIS B N 1
ATOM 3022 C CA . HIS B 1 173 ? -7.07 -26.922 -9.117 1 83.31 173 HIS B CA 1
ATOM 3023 C C . HIS B 1 173 ? -6 -27.812 -9.719 1 83.31 173 HIS B C 1
ATOM 3025 O O . HIS B 1 173 ? -6.184 -29.031 -9.797 1 83.31 173 HIS B O 1
ATOM 3031 N N . GLY B 1 174 ? -5.02 -27.188 -10.242 1 83.44 174 GLY B N 1
ATOM 3032 C CA . GLY B 1 174 ? -3.926 -27.938 -10.844 1 83.44 174 GLY B CA 1
ATOM 3033 C C . GLY B 1 174 ? -4.301 -28.594 -12.156 1 83.44 174 GLY B C 1
ATOM 3034 O O . GLY B 1 174 ? -3.605 -29.5 -12.625 1 83.44 174 GLY B O 1
ATOM 3035 N N . MET B 1 175 ? -5.371 -28.188 -12.805 1 83 175 MET B N 1
ATOM 3036 C CA . MET B 1 175 ? -5.891 -28.953 -13.93 1 83 175 MET B CA 1
ATOM 3037 C C . MET B 1 175 ? -6.059 -28.062 -15.164 1 83 175 MET B C 1
ATOM 3039 O O . MET B 1 175 ? -5.723 -28.469 -16.281 1 83 175 MET B O 1
ATOM 3043 N N . TYR B 1 176 ? -6.625 -26.922 -15.023 1 85.62 176 TYR B N 1
ATOM 3044 C CA . TYR B 1 176 ? -6.926 -26.094 -16.188 1 85.62 176 TYR B CA 1
ATOM 3045 C C . TYR B 1 176 ? -6.684 -24.625 -15.898 1 85.62 176 TYR B C 1
ATOM 3047 O O . TYR B 1 176 ? -6.461 -24.234 -14.742 1 85.62 176 TYR B O 1
ATOM 3055 N N . GLY B 1 177 ? -6.672 -23.797 -16.969 1 87.81 177 GLY B N 1
ATOM 3056 C CA . GLY B 1 177 ? -6.371 -22.391 -16.844 1 87.81 177 GLY B CA 1
ATOM 3057 C C . GLY B 1 177 ? -7.559 -21.5 -17.141 1 87.81 177 GLY B C 1
ATOM 3058 O O . GLY B 1 177 ? -8.703 -21.953 -17.172 1 87.81 177 GLY B O 1
ATOM 3059 N N . CYS B 1 178 ? -7.223 -20.219 -17.266 1 92 178 CYS B N 1
ATOM 3060 C CA . CYS B 1 178 ? -8.258 -19.219 -17.484 1 92 178 CYS B CA 1
ATOM 3061 C C . CYS B 1 178 ? -8.883 -19.375 -18.875 1 92 178 CYS B C 1
ATOM 3063 O O . CYS B 1 178 ? -9.961 -18.844 -19.141 1 92 178 CYS B O 1
ATOM 3065 N N . ASP B 1 179 ? -8.273 -20.062 -19.719 1 88.75 179 ASP B N 1
ATOM 3066 C CA . ASP B 1 179 ? -8.852 -20.344 -21.031 1 88.75 179 ASP B CA 1
ATOM 3067 C C . ASP B 1 179 ? -10.148 -21.125 -20.906 1 88.75 179 ASP B C 1
ATOM 3069 O O . ASP B 1 179 ? -11.086 -20.922 -21.688 1 88.75 179 ASP B O 1
ATOM 3073 N N . GLU B 1 180 ? -10.234 -22.016 -19.969 1 87.19 180 GLU B N 1
ATOM 3074 C CA . GLU B 1 180 ? -11.438 -22.828 -19.75 1 87.19 180 GLU B CA 1
ATOM 3075 C C . GLU B 1 180 ? -12.383 -22.141 -18.766 1 87.19 180 GLU B C 1
ATOM 3077 O O . GLU B 1 180 ? -13.586 -22.438 -18.75 1 87.19 180 GLU B O 1
ATOM 3082 N N . ALA B 1 181 ? -11.883 -21.312 -17.969 1 91 181 ALA B N 1
ATOM 3083 C CA . ALA B 1 181 ? -12.688 -20.594 -16.984 1 91 181 ALA B CA 1
ATOM 3084 C C . ALA B 1 181 ? -12.516 -19.094 -17.125 1 91 181 ALA B C 1
ATOM 3086 O O . ALA B 1 181 ? -12.25 -18.391 -16.156 1 91 181 ALA B O 1
ATOM 3087 N N . ASN B 1 182 ? -12.734 -18.594 -18.297 1 92.62 182 ASN B N 1
ATOM 3088 C CA . ASN B 1 182 ? -12.469 -17.188 -18.594 1 92.62 182 ASN B CA 1
ATOM 3089 C C . ASN B 1 182 ? -13.398 -16.266 -17.828 1 92.62 182 ASN B C 1
ATOM 3091 O O . ASN B 1 182 ? -12.992 -15.18 -17.391 1 92.62 182 ASN B O 1
ATOM 3095 N N . SER B 1 183 ? -14.648 -16.656 -17.703 1 93.38 183 SER B N 1
ATOM 3096 C CA . SER B 1 183 ? -15.602 -15.828 -16.969 1 93.38 183 SER B CA 1
ATOM 3097 C C . SER B 1 183 ? -15.172 -15.609 -15.531 1 93.38 183 SER B C 1
ATOM 3099 O O . SER B 1 183 ? -15.281 -14.508 -15 1 93.38 183 SER B O 1
ATOM 3101 N N . PHE B 1 184 ? -14.695 -16.578 -14.883 1 95.62 184 PHE B N 1
ATOM 3102 C CA . PHE B 1 184 ? -14.219 -16.484 -13.508 1 95.62 184 PHE B CA 1
ATOM 3103 C C . PHE B 1 184 ? -13.031 -15.539 -13.406 1 95.62 184 PHE B C 1
ATOM 3105 O O . PHE B 1 184 ? -13 -14.656 -12.547 1 95.62 184 PHE B O 1
ATOM 3112 N N . CYS B 1 185 ? -12.094 -15.727 -14.281 1 96.5 185 CYS B N 1
ATOM 3113 C CA . CYS B 1 185 ? -10.875 -14.922 -14.258 1 96.5 185 CYS B CA 1
ATOM 3114 C C . CYS B 1 185 ? -11.18 -13.461 -14.57 1 96.5 185 CYS B C 1
ATOM 3116 O O . CYS B 1 185 ? -10.625 -12.555 -13.945 1 96.5 185 CYS B O 1
ATOM 3118 N N . MET B 1 186 ? -12.07 -13.234 -15.461 1 96.44 186 MET B N 1
ATOM 3119 C CA . MET B 1 186 ? -12.445 -11.875 -15.828 1 96.44 186 MET B CA 1
ATOM 3120 C C . MET B 1 186 ? -13.156 -11.172 -14.68 1 96.44 186 MET B C 1
ATOM 3122 O O . MET B 1 186 ? -12.852 -10.023 -14.359 1 96.44 186 MET B O 1
ATOM 3126 N N . LYS B 1 187 ? -14.062 -11.828 -14.07 1 97.12 187 LYS B N 1
ATOM 3127 C CA . LYS B 1 187 ? -14.781 -11.266 -12.938 1 97.12 187 LYS B CA 1
ATOM 3128 C C . LYS B 1 187 ? -13.828 -10.938 -11.789 1 97.12 187 LYS B C 1
ATOM 3130 O O . LYS B 1 187 ? -14 -9.93 -11.102 1 97.12 187 LYS B O 1
ATOM 3135 N N . ALA B 1 188 ? -12.938 -11.805 -11.602 1 97.81 188 ALA B N 1
ATOM 3136 C CA . ALA B 1 188 ? -11.945 -11.555 -10.562 1 97.81 188 ALA B CA 1
ATOM 3137 C C . ALA B 1 188 ? -11.141 -10.297 -10.867 1 97.81 188 ALA B C 1
ATOM 3139 O O . ALA B 1 188 ? -10.914 -9.469 -9.977 1 97.81 188 ALA B O 1
ATOM 3140 N N . GLU B 1 189 ? -10.75 -10.125 -12.086 1 98 189 GLU B N 1
ATOM 3141 C CA . GLU B 1 189 ? -9.969 -8.961 -12.484 1 98 189 GLU B CA 1
ATOM 3142 C C . GLU B 1 189 ? -10.773 -7.676 -12.344 1 98 189 GLU B C 1
ATOM 3144 O O . GLU B 1 189 ? -10.242 -6.645 -11.938 1 98 189 GLU B O 1
ATOM 3149 N N . ILE B 1 190 ? -11.969 -7.758 -12.703 1 98.12 190 ILE B N 1
ATOM 3150 C CA . ILE B 1 190 ? -12.852 -6.602 -12.562 1 98.12 190 ILE B CA 1
ATOM 3151 C C . ILE B 1 190 ? -13 -6.242 -11.086 1 98.12 190 ILE B C 1
ATOM 3153 O O . ILE B 1 190 ? -12.914 -5.07 -10.719 1 98.12 190 ILE B O 1
ATOM 3157 N N . SER B 1 191 ? -13.219 -7.242 -10.289 1 98.75 191 SER B N 1
ATOM 3158 C CA . SER B 1 191 ? -13.336 -7.008 -8.859 1 98.75 191 SER B CA 1
ATOM 3159 C C . SER B 1 191 ? -12.078 -6.363 -8.297 1 98.75 191 SER B C 1
ATOM 3161 O O . SER B 1 191 ? -12.148 -5.395 -7.531 1 98.75 191 SER B O 1
ATOM 3163 N N . ILE B 1 192 ? -10.953 -6.855 -8.656 1 98.69 192 ILE B N 1
ATOM 3164 C CA . ILE B 1 192 ? -9.68 -6.309 -8.203 1 98.69 192 ILE B CA 1
ATOM 3165 C C . ILE B 1 192 ? -9.539 -4.867 -8.68 1 98.69 192 ILE B C 1
ATOM 3167 O O . ILE B 1 192 ? -9.102 -3.998 -7.922 1 98.69 192 ILE B O 1
ATOM 3171 N N . GLY B 1 193 ? -9.891 -4.613 -9.891 1 98.62 193 GLY B N 1
ATOM 3172 C CA . GLY B 1 193 ? -9.859 -3.256 -10.406 1 98.62 193 GLY B CA 1
ATOM 3173 C C . GLY B 1 193 ? -10.719 -2.293 -9.609 1 98.62 193 GLY B C 1
ATOM 3174 O O . GLY B 1 193 ? -10.297 -1.174 -9.312 1 98.62 193 GLY B O 1
ATOM 3175 N N . LEU B 1 194 ? -11.844 -2.746 -9.289 1 98.81 194 LEU B N 1
ATOM 3176 C CA . LEU B 1 194 ? -12.75 -1.927 -8.492 1 98.81 194 LEU B CA 1
ATOM 3177 C C . LEU B 1 194 ? -12.18 -1.69 -7.098 1 98.81 194 LEU B C 1
ATOM 3179 O O . LEU B 1 194 ? -12.328 -0.602 -6.539 1 98.81 194 LEU B O 1
ATOM 3183 N N . ALA B 1 195 ? -11.602 -2.691 -6.57 1 98.88 195 ALA B N 1
ATOM 3184 C CA . ALA B 1 195 ? -10.953 -2.541 -5.27 1 98.88 195 ALA B CA 1
ATOM 3185 C C . ALA B 1 195 ? -9.828 -1.514 -5.332 1 98.88 195 ALA B C 1
ATOM 3187 O O . ALA B 1 195 ? -9.617 -0.754 -4.383 1 98.88 195 ALA B O 1
ATOM 3188 N N . PHE B 1 196 ? -9.094 -1.496 -6.438 1 98.75 196 PHE B N 1
ATOM 3189 C CA . PHE B 1 196 ? -8.086 -0.456 -6.625 1 98.75 196 PHE B CA 1
ATOM 3190 C C . PHE B 1 196 ? -8.734 0.922 -6.668 1 98.75 196 PHE B C 1
ATOM 3192 O O . PHE B 1 196 ? -8.148 1.905 -6.207 1 98.75 196 PHE B O 1
ATOM 3199 N N . GLY B 1 197 ? -9.867 0.986 -7.227 1 98.69 197 GLY B N 1
ATOM 3200 C CA . GLY B 1 197 ? -10.625 2.227 -7.168 1 98.69 197 GLY B CA 1
ATOM 3201 C C . GLY B 1 197 ? -10.922 2.676 -5.75 1 98.69 197 GLY B C 1
ATOM 3202 O O . GLY B 1 197 ? -10.734 3.846 -5.41 1 98.69 197 GLY B O 1
ATOM 3203 N N . ALA B 1 198 ? -11.391 1.757 -4.965 1 98.81 198 ALA B N 1
ATOM 3204 C CA . ALA B 1 198 ? -11.641 2.059 -3.557 1 98.81 198 ALA B CA 1
ATOM 3205 C C . ALA B 1 198 ? -10.375 2.549 -2.867 1 98.81 198 ALA B C 1
ATOM 3207 O O . ALA B 1 198 ? -10.414 3.48 -2.061 1 98.81 198 ALA B O 1
ATOM 3208 N N . PHE B 1 199 ? -9.273 1.95 -3.137 1 98.56 199 PHE B N 1
ATOM 3209 C CA . PHE B 1 199 ? -7.984 2.367 -2.6 1 98.56 199 PHE B CA 1
ATOM 3210 C C . PHE B 1 199 ? -7.691 3.82 -2.955 1 98.56 199 PHE B C 1
ATOM 3212 O O . PHE B 1 199 ? -7.293 4.609 -2.096 1 98.56 199 PHE B O 1
ATOM 3219 N N . LEU B 1 200 ? -7.891 4.121 -4.203 1 98.38 200 LEU B N 1
ATOM 3220 C CA . LEU B 1 200 ? -7.598 5.477 -4.66 1 98.38 200 LEU B CA 1
ATOM 3221 C C . LEU B 1 200 ? -8.391 6.504 -3.855 1 98.38 200 LEU B C 1
ATOM 3223 O O . LEU B 1 200 ? -7.836 7.504 -3.4 1 98.38 200 LEU B O 1
ATOM 3227 N N . PHE B 1 201 ? -9.547 6.199 -3.629 1 98.5 201 PHE B N 1
ATOM 3228 C CA . PHE B 1 201 ? -10.406 7.168 -2.965 1 98.5 201 PHE B CA 1
ATOM 3229 C C . PHE B 1 201 ? -10.117 7.223 -1.47 1 98.5 201 PHE B C 1
ATOM 3231 O O . PHE B 1 201 ? -10.133 8.297 -0.865 1 98.5 201 PHE B O 1
ATOM 3238 N N . ILE B 1 202 ? -9.859 6.117 -0.877 1 98.19 202 ILE B N 1
ATOM 3239 C CA . ILE B 1 202 ? -9.57 6.148 0.554 1 98.19 202 ILE B CA 1
ATOM 3240 C C . ILE B 1 202 ? -8.188 6.746 0.79 1 98.19 202 ILE B C 1
ATOM 3242 O O . ILE B 1 202 ? -7.953 7.41 1.802 1 98.19 202 ILE B O 1
ATOM 3246 N N . ALA B 1 203 ? -7.297 6.516 -0.148 1 97.75 203 ALA B N 1
ATOM 3247 C CA . ALA B 1 203 ? -5.988 7.156 -0.053 1 97.75 203 ALA B CA 1
ATOM 3248 C C . ALA B 1 203 ? -6.113 8.672 -0.141 1 97.75 203 ALA B C 1
ATOM 3250 O O . ALA B 1 203 ? -5.445 9.406 0.596 1 97.75 203 ALA B O 1
ATOM 3251 N N . LEU B 1 204 ? -6.922 9.117 -1.005 1 97.06 204 LEU B N 1
ATOM 3252 C CA . LEU B 1 204 ? -7.172 10.555 -1.112 1 97.06 204 LEU B CA 1
ATOM 3253 C C . LEU B 1 204 ? -7.832 11.086 0.154 1 97.06 204 LEU B C 1
ATOM 3255 O O . LEU B 1 204 ? -7.512 12.188 0.611 1 97.06 204 LEU B O 1
ATOM 3259 N N . SER B 1 205 ? -8.742 10.273 0.648 1 96.38 205 SER B N 1
ATOM 3260 C CA . SER B 1 205 ? -9.359 10.633 1.917 1 96.38 205 SER B CA 1
ATOM 3261 C C . SER B 1 205 ? -8.32 10.75 3.029 1 96.38 205 SER B C 1
ATOM 3263 O O . SER B 1 205 ? -8.422 11.625 3.893 1 96.38 205 SER B O 1
ATOM 3265 N N . SER B 1 206 ? -7.359 9.914 2.998 1 96.12 206 SER B N 1
ATOM 3266 C CA . SER B 1 206 ? -6.316 9.922 4.02 1 96.12 206 SER B CA 1
ATOM 3267 C C . SER B 1 206 ? -5.484 11.195 3.943 1 96.12 206 SER B C 1
ATOM 3269 O O . SER B 1 206 ? -5.039 11.719 4.969 1 96.12 206 SER B O 1
ATOM 3271 N N . LEU B 1 207 ? -5.348 11.719 2.773 1 94.44 207 LEU B N 1
ATOM 3272 C CA . LEU B 1 207 ? -4.625 12.977 2.621 1 94.44 207 LEU B CA 1
ATOM 3273 C C . LEU B 1 207 ? -5.398 14.125 3.26 1 94.44 207 LEU B C 1
ATOM 3275 O O . LEU B 1 207 ? -4.816 14.953 3.971 1 94.44 207 LEU B O 1
ATOM 3279 N N . LEU B 1 208 ? -6.629 14.133 3.07 1 93 208 LEU B N 1
ATOM 3280 C CA . LEU B 1 208 ? -7.457 15.203 3.617 1 93 208 LEU B CA 1
ATOM 3281 C C . LEU B 1 208 ? -7.602 15.062 5.129 1 93 208 LEU B C 1
ATOM 3283 O O . LEU B 1 208 ? -7.543 16.047 5.859 1 93 208 LEU B O 1
ATOM 3287 N N . SER B 1 209 ? -7.824 13.859 5.523 1 93 209 SER B N 1
ATOM 3288 C CA . SER B 1 209 ? -7.945 13.648 6.961 1 93 209 SER B CA 1
ATOM 3289 C C . SER B 1 209 ? -6.625 13.93 7.672 1 93 209 SER B C 1
ATOM 3291 O O . SER B 1 209 ? -6.617 14.383 8.82 1 93 209 SER B O 1
ATOM 3293 N N . GLY B 1 210 ? -5.594 13.609 7.02 1 92.88 210 GLY B N 1
ATOM 3294 C CA . GLY B 1 210 ? -4.301 13.969 7.578 1 92.88 210 GLY B CA 1
ATOM 3295 C C . GLY B 1 210 ? -4.102 15.469 7.707 1 92.88 210 GLY B C 1
ATOM 3296 O O . GLY B 1 210 ? -3.566 15.953 8.711 1 92.88 210 GLY B O 1
ATOM 3297 N N . TYR B 1 211 ? -4.465 16.172 6.707 1 91.75 211 TYR B N 1
ATOM 3298 C CA . TYR B 1 211 ? -4.402 17.625 6.758 1 91.75 211 TYR B CA 1
ATOM 3299 C C . TYR B 1 211 ? -5.227 18.172 7.918 1 91.75 211 TYR B C 1
ATOM 3301 O O . TYR B 1 211 ? -4.781 19.062 8.641 1 91.75 211 TYR B O 1
ATOM 3309 N N . ARG B 1 212 ? -6.336 17.641 8.078 1 89.12 212 ARG B N 1
ATOM 3310 C CA . ARG B 1 212 ? -7.219 18.078 9.156 1 89.12 212 ARG B CA 1
ATOM 3311 C C . ARG B 1 212 ? -6.59 17.797 10.516 1 89.12 212 ARG B C 1
ATOM 3313 O O . ARG B 1 212 ? -6.676 18.625 11.422 1 89.12 212 ARG B O 1
ATOM 3320 N N . LEU B 1 213 ? -6.082 16.672 10.648 1 90.62 213 LEU B N 1
ATOM 3321 C CA . LEU B 1 213 ? -5.457 16.281 11.914 1 90.62 213 LEU B CA 1
ATOM 3322 C C . LEU B 1 213 ? -4.312 17.234 12.266 1 90.62 213 LEU B C 1
ATOM 3324 O O . LEU B 1 213 ? -4.238 17.734 13.391 1 90.62 213 LEU B O 1
ATOM 3328 N N . VAL B 1 214 ? -3.5 17.516 11.328 1 89.5 214 VAL B N 1
ATOM 3329 C CA . VAL B 1 214 ? -2.338 18.359 11.602 1 89.5 214 VAL B CA 1
ATOM 3330 C C . VAL B 1 214 ? -2.787 19.797 11.867 1 89.5 214 VAL B C 1
ATOM 3332 O O . VAL B 1 214 ? -2.25 20.453 12.758 1 89.5 214 VAL B O 1
ATOM 3335 N N . LYS B 1 215 ? -3.689 20.219 11.094 1 87.38 215 LYS B N 1
ATOM 3336 C CA . LYS B 1 215 ? -4.242 21.547 11.336 1 87.38 215 LYS B CA 1
ATOM 3337 C C . LYS B 1 215 ? -4.793 21.672 12.758 1 87.38 215 LYS B C 1
ATOM 3339 O O . LYS B 1 215 ? -4.574 22.672 13.438 1 87.38 215 LYS B O 1
ATOM 3344 N N . TRP B 1 216 ? -5.457 20.703 13.133 1 85.81 216 TRP B N 1
ATOM 3345 C CA . TRP B 1 216 ? -6 20.672 14.484 1 85.81 216 TRP B CA 1
ATOM 3346 C C . TRP B 1 216 ? -4.883 20.625 15.523 1 85.81 216 TRP B C 1
ATOM 3348 O O . TRP B 1 216 ? -4.973 21.266 16.578 1 85.81 216 TRP B O 1
ATOM 3358 N N . LEU B 1 217 ? -3.854 19.891 15.305 1 85.38 217 LEU B N 1
ATOM 3359 C CA . LEU B 1 217 ? -2.73 19.75 16.219 1 85.38 217 LEU B CA 1
ATOM 3360 C C . LEU B 1 217 ? -1.988 21.062 16.375 1 85.38 217 LEU B C 1
ATOM 3362 O O . LEU B 1 217 ? -1.497 21.375 17.469 1 85.38 217 LEU B O 1
ATOM 3366 N N . ILE B 1 218 ? -1.971 21.844 15.32 1 83.31 218 ILE B N 1
ATOM 3367 C CA . ILE B 1 218 ? -1.196 23.078 15.328 1 83.31 218 ILE B CA 1
ATOM 3368 C C . ILE B 1 218 ? -2.055 24.219 15.859 1 83.31 218 ILE B C 1
ATOM 3370 O O . ILE B 1 218 ? -1.602 25 16.688 1 83.31 218 ILE B O 1
ATOM 3374 N N . LEU B 1 219 ? -3.234 24.281 15.328 1 82.81 219 LEU B N 1
ATOM 3375 C CA . LEU B 1 219 ? -4.047 25.453 15.617 1 82.81 219 LEU B CA 1
ATOM 3376 C C . LEU B 1 219 ? -4.98 25.203 16.797 1 82.81 219 LEU B C 1
ATOM 3378 O O . LEU B 1 219 ? -5.508 26.141 17.391 1 82.81 219 LEU B O 1
ATOM 3382 N N . GLY B 1 220 ? -5.082 23.938 17.219 1 75.19 220 GLY B N 1
ATOM 3383 C CA . GLY B 1 220 ? -5.965 23.625 18.328 1 75.19 220 GLY B CA 1
ATOM 3384 C C . GLY B 1 220 ? -7.434 23.609 17.938 1 75.19 220 GLY B C 1
ATOM 3385 O O . GLY B 1 220 ? -7.773 23.844 16.781 1 75.19 220 GLY B O 1
ATOM 3386 N N . PRO B 1 221 ? -8.281 23.266 18.938 1 68.19 221 PRO B N 1
ATOM 3387 C CA . PRO B 1 221 ? -9.727 23.188 18.672 1 68.19 221 PRO B CA 1
ATOM 3388 C C . PRO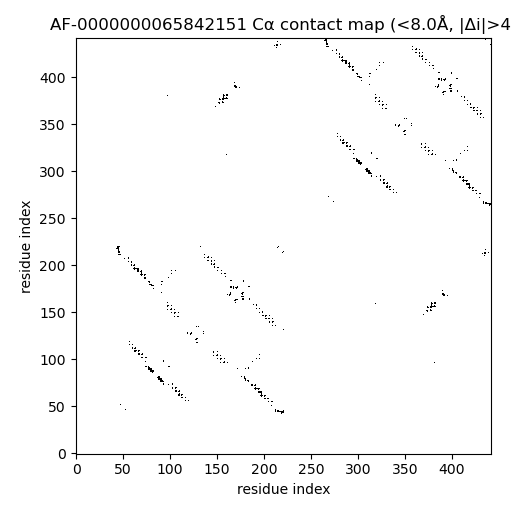 B 1 221 ? -10.352 24.547 18.422 1 68.19 221 PRO B C 1
ATOM 3390 O O . PRO B 1 221 ? -9.852 25.562 18.922 1 68.19 221 PRO B O 1
#

Solvent-accessible surface area (backbone atoms only — not comparable to full-atom values): 23453 Å² total; per-residue (Å²): 130,87,71,80,75,75,74,76,69,76,77,65,75,74,67,76,74,74,72,70,72,69,70,67,68,67,68,70,68,71,66,69,71,70,65,53,65,75,61,69,72,70,75,58,64,28,63,72,55,68,67,56,52,50,50,46,51,50,29,33,51,48,20,24,51,27,12,44,52,17,32,52,45,40,74,65,36,55,38,78,27,76,42,95,82,72,49,75,42,75,48,49,43,79,81,35,70,43,49,45,42,34,41,51,36,23,48,52,47,22,54,49,26,50,51,47,47,53,52,50,50,42,28,72,72,68,71,49,70,95,49,60,66,71,58,44,35,52,49,48,21,50,48,27,47,49,46,22,51,47,34,41,31,23,37,27,16,30,49,44,50,51,51,30,27,69,70,52,49,29,38,53,93,75,74,44,39,34,85,69,38,43,70,38,51,49,44,47,50,52,19,41,52,30,36,50,49,16,26,55,29,29,43,53,37,20,53,52,34,40,50,42,36,48,42,26,71,72,60,29,121,138,78,79,78,77,77,76,73,70,75,73,68,76,75,67,76,74,75,73,73,71,70,68,68,67,67,68,69,68,69,64,67,68,68,63,51,68,73,60,69,72,69,76,57,62,28,61,73,55,68,68,56,53,51,49,45,50,50,29,32,51,49,18,23,52,27,12,44,52,18,31,52,44,40,75,67,35,56,38,77,27,75,42,94,81,73,47,74,43,74,50,48,42,79,80,35,68,45,49,44,42,35,41,52,35,24,48,51,50,22,54,49,25,50,52,46,49,52,50,49,50,44,28,72,73,67,73,48,69,96,51,59,64,71,60,44,35,54,49,48,21,51,48,27,47,50,47,22,51,47,36,40,30,26,37,28,15,30,47,44,52,51,52,30,26,68,70,52,50,27,38,54,93,74,72,44,40,34,86,69,39,43,70,37,52,50,43,48,51,50,18,43,51,30,36,50,49,15,25,54,29,30,43,53,37,20,54,54,34,41,49,41,36,50,41,26,72,72,61,30,121

InterPro domains:
  IPR006459 Casparian strip membrane protein [TIGR01569] (57-209)
  IPR006702 Casparian strip membrane protein domain [PF04535] (52-201)

pLDDT: mean 78.38, std 26.1, range [23.11, 98.88]

Nearest PDB structures (foldseek):
  8iw1-assembly1_R  TM=4.220E-01  e=1.295E+00  Mus musculus
  8jlj-assembly1_R  TM=4.744E-01  e=1.826E+00  Escherichia coli
  8jlq-assembly1_R  TM=4.665E-01  e=2.334E+00  Escherichia coli
  8pm2-assembly1_R  TM=4.274E-01  e=2.984E+00  Mus musculus
  8iw1-assembly1_R  TM=4.220E-01  e=8.939E-01  Mus musculus

Foldseek 3Di:
DPDPPPCPDDCPPPPPPPPPPPPPPPPPPVPVCCPVPVPPPCLDALADDVVLLVLLLVLLVLLLVLLVVLLVLQQPQKDWFCAPVRDIDIDHLVLDPLSVQLNVLSVVSNVVSVVVNVQSVCCVVVVDGPDDPLVVLCVLLVCLVVSLVSNVVSLVVLVVVLVCLQVVVDAGVPGHGCVRVVSNSVSNVVSSVSSVSSSVSSNVSSVSSVVSNVSCVVNND/DDDDPPPPPPPPPPPPPPPPPPPPPVPPPVPVCCPVPVPPPCLDALADDVVLLVLLLVLLVLLLVLLVVLLVLQQPQKDWFCAPVRDIDIDHLVLDPLSVQLNVLSVVSNVVSVVVNVQSVVCVVVVDGPDDPLVVLCVLLVCLVVSLVSNVVSLVVLVVVLVCLQVVVDAGVPGHGCVRVVSNSVSNVVSSVSSVSSSVSSNVSSVSSVVSNVSCVVNND

Sequence (442 aa):
MDSPESSDRGLNPMTPDHGGHNGKVVHYFGQGVEGGPASPRKLGHGHLHPKANTALLLLRLLTFAFSLASLVIMATNSATTTATAGRHRTVNWVDFDTYRYVLAACAIVCLYSFAEIGLGLWYLLKGRMVMPESMAHWFDFGHDQGFAYLIFSACSGATAVAHNLRERHILIHGMYGCDEANSFCMKAEISIGLAFGAFLFIALSSLLSGYRLVKWLILGPMDSPESSDRGLNPMTPDHGGHNGKVVHYFGQGVEGGPASPRKLGHGHLHPKANTALLLLRLLTFAFSLASLVIMATNSATTTATAGRHRTVNWVDFDTYRYVLAACAIVCLYSFAEIGLGLWYLLKGRMVMPESMAHWFDFGHDQGFAYLIFSACSGATAVAHNLRERHILIHGMYGCDEANSFCMKAEISIGLAFGAFLFIALSSLLSGYRLVKWLILGP